Protein 4OO3 (pdb70)

Foldseek 3Di:
DFDALAFQQFEAEQEAAQDQLSQLLVLADRRNHHLEHEYFHADDDRVVVSVVSLVCQQPDDPRRRRHDYPYDHDPCRLVVLVVCPGQEEEHRWLLCPLVSLQSCLLSNHAYEYEDDLQAPVSLVSVVVSVVSCVVSLHYYYFFCCLADLLVLLVQCPQCLFFNAQDQADPVGFSKEKAKEAALWDADPNHTAAHAQCCQVCSTVHALLRTCVLVVLLSCCCRVVNPDAFQLVPFKDWDAKAWFWEKDAQVLSCRRHVDGPHDPSQVVQDDPNIGTGRSWMKTWMGGNSGTHIYTYHYYHDDDPLFHMWMWMWHGPFWMWIWGQTSVVSRDIWIKTAGDPPDPQVVSVVSVVVVVVVCVVAPPWDWDDPDRRMIITDHDPVSPPDGSVRRNVGSVVVSVVSNVSDDDDRRVSSSSSSCRSNVSVCSVVVD

Nearest PDB structures (foldseek):
  4oo3-assembly1_A  TM=1.002E+00  e=1.106E-92  Parabacteroides merdae ATCC 43184
  5b3v-assembly3_C  TM=7.170E-01  e=1.078E-10  Synechocystis sp. PCC 6803 substr. Kazusa
  4pg5-assembly1_B  TM=3.011E-01  e=3.795E-04  Staphylococcus aureus M1064
  5usw-assembly2_C  TM=3.438E-01  e=1.596E-02  Aliivibrio fischeri ES114
  3pg8-assembly1_A  TM=3.794E-01  e=2.023E-02  Thermotoga maritima

Radius of gyration: 22.39 Å; Cα contacts (8 Å, |Δi|>4): 874; chains: 1; bounding box: 50×60×69 Å

Structure (mmCIF, N/CA/C/O backbone):
data_4OO3
#
_entry.id   4OO3
#
_cell.length_a   48.437
_cell.length_b   93.510
_cell.length_c   95.787
_cell.angle_alpha   90.000
_cell.angle_beta   90.000
_cell.angle_gamma   90.000
#
_symmetry.space_group_name_H-M   'P 21 21 21'
#
loop_
_entity.id
_entity.type
_entity.pdbx_description
1 polymer 'hypothetical protein'
2 water water
#
loop_
_atom_site.group_PDB
_atom_site.id
_atom_site.type_symbol
_atom_site.label_atom_id
_atom_site.label_alt_id
_atom_site.label_comp_id
_atom_site.label_asym_id
_atom_site.label_entity_id
_atom_site.label_seq_id
_atom_site.pdbx_PDB_ins_code
_atom_site.Cartn_x
_atom_site.Cartn_y
_atom_site.Cartn_z
_atom_site.occupancy
_atom_site.B_iso_or_equiv
_atom_site.auth_seq_id
_atom_site.auth_comp_id
_atom_site.auth_asym_id
_atom_site.auth_atom_id
_atom_site.pdbx_PDB_model_num
ATOM 1 N N . GLU A 1 3 ? 41.463 39.157 39.768 1.00 76.70 27 GLU A N 1
ATOM 2 C CA . GLU A 1 3 ? 41.931 39.385 38.370 1.00 76.00 27 GLU A CA 1
ATOM 3 C C . GLU A 1 3 ? 42.101 38.053 37.642 1.00 75.66 27 GLU A C 1
ATOM 4 O O . GLU A 1 3 ? 42.323 37.017 38.275 1.00 77.92 27 GLU A O 1
ATOM 10 N N . GLY A 1 4 ? 41.992 38.088 36.315 1.00 71.14 28 GLY A N 1
ATOM 11 C CA . GLY A 1 4 ? 42.146 36.892 35.489 1.00 61.71 28 GLY A CA 1
ATOM 12 C C . GLY A 1 4 ? 43.604 36.606 35.182 1.00 55.54 28 GLY A C 1
ATOM 13 O O . GLY A 1 4 ? 44.499 37.041 35.900 1.00 59.82 28 GLY A O 1
ATOM 14 N N . PHE A 1 5 ? 43.842 35.864 34.110 1.00 52.23 29 PHE A N 1
ATOM 15 C CA . PHE A 1 5 ? 45.193 35.597 33.641 1.00 50.17 29 PHE A CA 1
ATOM 16 C C . PHE A 1 5 ? 45.509 36.574 32.512 1.00 52.44 29 PHE A C 1
ATOM 17 O O . PHE A 1 5 ? 44.637 36.868 31.688 1.00 52.23 29 PHE A O 1
ATOM 25 N N . THR A 1 6 ? 46.740 37.089 32.493 1.00 51.76 30 THR A N 1
ATOM 26 C CA . THR A 1 6 ? 47.186 38.027 31.454 1.00 51.66 30 THR A CA 1
ATOM 27 C C . THR A 1 6 ? 48.508 37.638 30.776 1.00 52.06 30 THR A C 1
ATOM 28 O O . THR A 1 6 ? 48.916 38.282 29.812 1.00 56.09 30 THR A O 1
ATOM 32 N N . GLY A 1 7 ? 49.161 36.582 31.254 1.00 53.63 31 GLY A N 1
ATOM 33 C CA . GLY A 1 7 ? 50.508 36.220 30.801 1.00 52.14 31 GLY A CA 1
ATOM 34 C C . GLY A 1 7 ? 51.599 36.643 31.769 1.00 54.73 31 GLY A C 1
ATOM 35 O O . GLY A 1 7 ? 52.750 36.231 31.627 1.00 57.86 31 GLY A O 1
ATOM 36 N N . ALA A 1 8 ? 51.241 37.467 32.752 1.00 54.14 32 ALA A N 1
ATOM 37 C CA . ALA A 1 8 ? 52.173 37.894 33.793 1.00 57.07 32 ALA A CA 1
ATOM 38 C C . ALA A 1 8 ? 52.897 36.681 34.393 1.00 57.60 32 ALA A C 1
ATOM 39 O O . ALA A 1 8 ? 52.269 35.642 34.614 1.00 54.02 32 ALA A O 1
ATOM 41 N N . PRO A 1 9 ? 54.217 36.804 34.648 1.00 55.00 33 PRO A N 1
ATOM 42 C CA . PRO A 1 9 ? 54.983 35.671 35.186 1.00 52.02 33 PRO A CA 1
ATOM 43 C C . PRO A 1 9 ? 54.522 35.198 36.574 1.00 46.93 33 PRO A C 1
ATOM 44 O O . PRO A 1 9 ? 54.169 36.014 37.411 1.00 44.57 33 PRO A O 1
ATOM 48 N N . GLY A 1 10 ? 54.519 33.886 36.799 1.00 43.90 34 GLY A N 1
ATOM 49 C CA . GLY A 1 10 ? 54.121 33.316 38.088 1.00 41.92 34 GLY A CA 1
ATOM 50 C C . GLY A 1 10 ? 52.633 33.367 38.409 1.00 42.29 34 GLY A C 1
ATOM 51 O O . GLY A 1 10 ? 52.234 33.035 39.528 1.00 41.43 34 GLY A O 1
ATOM 52 N N . GLU A 1 11 ? 51.810 33.767 37.437 1.00 41.40 35 GLU A N 1
ATOM 53 C CA . GLU A 1 11 ? 50.362 33.904 37.643 1.00 40.31 35 GLU A CA 1
ATOM 54 C C . GLU A 1 11 ? 49.658 32.548 37.761 1.00 37.46 35 GLU A C 1
ATOM 55 O O . GLU A 1 11 ? 48.686 32.409 38.501 1.00 34.70 35 GLU A O 1
ATOM 61 N N . VAL A 1 12 ? 50.146 31.559 37.019 1.00 35.68 36 VAL A N 1
ATOM 62 C CA . VAL A 1 12 ? 49.589 30.210 37.069 1.00 34.34 36 VAL A CA 1
ATOM 63 C C . VAL A 1 12 ? 50.226 29.465 38.230 1.00 34.80 36 VAL A C 1
ATOM 64 O O . VAL A 1 12 ? 51.452 29.387 38.322 1.00 35.97 36 VAL A O 1
ATOM 68 N N . LYS A 1 13 ? 49.387 28.927 39.111 1.00 34.39 37 LYS A N 1
ATOM 69 C CA . LYS A 1 13 ? 49.845 28.219 40.302 1.00 34.47 37 LYS A CA 1
ATOM 70 C C . LYS A 1 13 ? 49.363 26.785 40.257 1.00 32.17 37 LYS A C 1
ATOM 71 O O . LYS A 1 13 ? 48.182 26.522 40.479 1.00 32.98 37 LYS A O 1
ATOM 77 N N . LEU A 1 14 ? 50.281 25.859 40.006 1.00 31.00 38 LEU A N 1
ATOM 78 C CA . LEU A 1 14 ? 49.927 24.459 39.763 1.00 31.16 38 LEU A CA 1
ATOM 79 C C . LEU A 1 14 ? 49.635 23.656 41.027 1.00 31.36 38 LEU A C 1
ATOM 80 O O . LEU A 1 14 ? 50.337 23.761 42.023 1.00 34.42 38 LEU A O 1
ATOM 85 N N . ILE A 1 15 ? 48.589 22.845 40.950 1.00 32.16 39 ILE A N 1
ATOM 86 C CA . ILE A 1 15 ? 48.317 21.807 41.924 1.00 31.58 39 ILE A CA 1
ATOM 87 C C . ILE A 1 15 ? 48.455 20.486 41.198 1.00 30.20 39 ILE A C 1
ATOM 88 O O . ILE A 1 15 ? 47.886 20.309 40.138 1.00 31.30 39 ILE A O 1
ATOM 93 N N . THR A 1 16 ? 49.193 19.552 41.765 1.00 30.90 40 THR A N 1
ATOM 94 C CA . THR A 1 16 ? 49.275 18.236 41.171 1.00 31.65 40 THR A CA 1
ATOM 95 C C . THR A 1 16 ? 48.536 17.276 42.077 1.00 30.60 40 THR A C 1
ATOM 96 O O . THR A 1 16 ? 48.937 17.063 43.208 1.00 31.42 40 THR A O 1
ATOM 100 N N . LEU A 1 17 ? 47.437 16.718 41.578 1.00 30.10 41 LEU A N 1
ATOM 101 C CA . LEU A 1 17 ? 46.549 15.898 42.391 1.00 29.37 41 LEU A CA 1
ATOM 102 C C . LEU A 1 17 ? 46.678 14.424 42.039 1.00 29.61 41 LEU 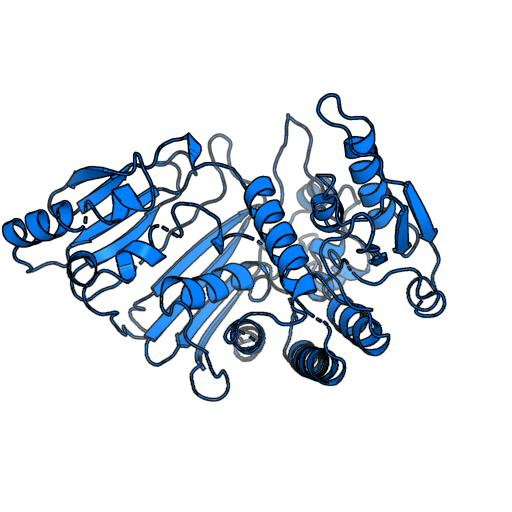A C 1
ATOM 103 O O . LEU A 1 17 ? 46.368 14.017 40.917 1.00 29.85 41 LEU A O 1
ATOM 108 N N . ASP A 1 18 ? 47.125 13.636 43.014 1.00 29.48 42 ASP A N 1
ATOM 109 C CA . ASP A 1 18 ? 47.253 12.191 42.881 1.00 29.88 42 ASP A CA 1
ATOM 110 C C . ASP A 1 18 ? 47.883 11.784 41.547 1.00 29.40 42 ASP A C 1
ATOM 111 O O . ASP A 1 18 ? 47.263 11.080 40.757 1.00 30.88 42 ASP A O 1
ATOM 116 N N . PRO A 1 19 ? 49.120 12.243 41.289 1.00 30.49 43 PRO A N 1
ATOM 117 C CA . PRO A 1 19 ? 49.792 11.911 40.037 1.00 30.47 43 PRO A CA 1
ATOM 118 C C . PRO A 1 19 ? 50.169 10.442 40.007 1.00 31.48 43 PRO A C 1
ATOM 119 O O . PRO A 1 19 ? 50.647 9.909 41.006 1.00 30.95 43 PRO A O 1
ATOM 123 N N . GLY A 1 20 ? 49.910 9.787 38.882 1.00 32.96 44 GLY A N 1
ATOM 124 C CA . GLY A 1 20 ? 50.230 8.368 38.734 1.00 33.98 44 GLY A CA 1
ATOM 125 C C . GLY A 1 20 ? 50.704 7.982 37.352 1.00 33.02 44 GLY A C 1
ATOM 126 O O . GLY A 1 20 ? 50.796 6.801 37.051 1.00 36.12 44 GLY A O 1
ATOM 127 N N . HIS A 1 21 ? 51.021 8.978 36.527 1.00 34.03 45 HIS A N 1
ATOM 128 C CA . HIS A 1 21 ? 51.549 8.772 35.180 1.00 32.88 45 HIS A CA 1
ATOM 129 C C . HIS A 1 21 ? 52.621 9.843 34.912 1.00 31.86 45 HIS A C 1
ATOM 130 O O . HIS A 1 21 ? 52.594 10.909 35.524 1.00 34.36 45 HIS A O 1
ATOM 137 N N . PHE A 1 22 ? 53.552 9.556 34.002 1.00 31.58 46 PHE A N 1
ATOM 138 C CA A PHE A 1 22 ? 54.635 10.476 33.597 0.50 31.40 46 PHE A CA 1
ATOM 139 C CA B PHE A 1 22 ? 54.623 10.509 33.723 0.50 31.35 46 PHE A CA 1
ATOM 140 C C . PHE A 1 22 ? 54.124 11.849 33.157 1.00 30.35 46 PHE A C 1
ATOM 141 O O . PHE A 1 22 ? 54.783 12.870 33.351 1.00 30.73 46 PHE A O 1
ATOM 156 N N . HIS A 1 23 ? 52.947 11.871 32.535 1.00 30.40 47 HIS A N 1
ATOM 157 C CA . HIS A 1 23 ? 52.374 13.123 32.007 1.00 28.94 47 HIS A CA 1
ATOM 158 C C . HIS A 1 23 ? 52.087 14.172 33.080 1.00 28.32 47 HIS A C 1
ATOM 159 O O . HIS A 1 23 ? 52.163 15.368 32.802 1.00 26.73 47 HIS A O 1
ATOM 166 N N . ALA A 1 24 ? 51.785 13.735 34.300 1.00 27.79 48 ALA A N 1
ATOM 167 C CA . ALA A 1 24 ? 51.685 14.663 35.421 1.00 29.13 48 ALA A CA 1
ATOM 168 C C . ALA A 1 24 ? 52.972 15.486 35.561 1.00 30.20 48 ALA A C 1
ATOM 169 O O . ALA A 1 24 ? 52.923 16.688 35.826 1.00 32.20 48 ALA A O 1
ATOM 171 N N . ALA A 1 25 ? 54.119 14.840 35.376 1.00 31.42 49 ALA A N 1
ATOM 172 C CA . ALA A 1 25 ? 55.406 15.532 35.450 1.00 31.24 49 ALA A CA 1
ATOM 173 C C . ALA A 1 25 ? 55.751 16.248 34.152 1.00 31.13 49 ALA A C 1
ATOM 174 O O . ALA A 1 25 ? 56.337 17.319 34.177 1.00 33.76 49 ALA A O 1
ATOM 176 N N . LEU A 1 26 ? 55.378 15.666 33.017 1.00 30.59 50 LEU A N 1
ATOM 177 C CA . LEU A 1 26 ? 55.753 16.219 31.715 1.00 28.90 50 LEU A CA 1
ATOM 178 C C . LEU A 1 26 ? 55.283 17.658 31.549 1.00 28.84 50 LEU A C 1
ATOM 179 O O . LEU A 1 26 ? 55.910 18.436 30.841 1.00 27.85 50 LEU A O 1
ATOM 184 N N . VAL A 1 27 ? 54.184 18.011 32.208 1.00 28.23 51 VAL A N 1
ATOM 185 C CA . VAL A 1 27 ? 53.705 19.393 32.224 1.00 30.14 51 VAL A CA 1
ATOM 186 C C . VAL A 1 27 ? 54.790 20.352 32.708 1.00 30.03 51 VAL A C 1
ATOM 187 O O . VAL A 1 27 ? 54.870 21.491 32.247 1.00 30.89 51 VAL A O 1
ATOM 191 N N . GLN A 1 28 ? 55.616 19.879 33.638 1.00 29.78 52 GLN A N 1
ATOM 192 C CA . GLN A 1 28 ? 56.662 20.683 34.260 1.00 30.97 52 GLN A CA 1
ATOM 193 C C . GLN A 1 28 ? 58.052 20.441 33.664 1.00 32.83 52 GLN A C 1
ATOM 194 O O . GLN A 1 28 ? 59.054 20.898 34.219 1.00 31.91 52 GLN A O 1
ATOM 200 N N . LYS A 1 29 ? 58.110 19.731 32.540 1.00 33.47 53 LYS A N 1
ATOM 201 C CA . LYS A 1 29 ? 59.369 19.468 31.831 1.00 35.07 53 LYS A CA 1
ATOM 202 C C . LYS A 1 29 ? 60.109 20.758 31.471 1.00 34.67 53 LYS A C 1
ATOM 203 O O . LYS A 1 29 ? 61.343 20.773 31.427 1.00 33.73 53 LYS A O 1
ATOM 209 N N . VAL A 1 30 ? 59.366 21.830 31.199 1.00 35.27 54 VAL A N 1
ATOM 210 C CA . VAL A 1 30 ? 59.989 23.120 30.887 1.00 40.42 54 VAL A CA 1
ATOM 211 C C . VAL A 1 30 ? 59.399 24.240 31.729 1.00 40.91 54 VAL A C 1
ATOM 212 O O . VAL A 1 30 ? 58.267 24.144 32.208 1.00 40.46 54 VAL A O 1
ATOM 216 N N . SER A 1 31 ? 60.173 25.309 31.873 1.00 41.17 55 SER A N 1
ATOM 217 C CA . SER A 1 31 ? 59.842 26.407 32.773 1.00 44.24 55 SER A CA 1
ATOM 218 C C . SER A 1 31 ? 59.094 27.538 32.062 1.00 44.96 55 SER A C 1
ATOM 219 O O . SER A 1 31 ? 59.689 28.541 31.674 1.00 48.98 55 SER A O 1
ATOM 222 N N . TYR A 1 32 ? 57.785 27.388 31.914 1.00 43.34 56 TYR A N 1
ATOM 223 C CA . TYR A 1 32 ? 56.957 28.449 31.323 1.00 41.51 56 TYR A CA 1
ATOM 224 C C . TYR A 1 32 ? 56.915 29.644 32.289 1.00 41.95 56 TYR A C 1
ATOM 225 O O . TYR A 1 32 ? 56.623 29.467 33.472 1.00 41.87 56 TYR A O 1
ATOM 234 N N . PRO A 1 33 ? 57.234 30.861 31.800 1.00 40.76 57 PRO A N 1
ATOM 235 C CA . PRO A 1 33 ? 57.267 32.028 32.684 1.00 42.01 57 PRO A CA 1
ATOM 236 C C . PRO A 1 33 ? 55.966 32.261 33.451 1.00 40.95 57 PRO A C 1
ATOM 237 O O . PRO A 1 33 ? 56.005 32.731 34.588 1.00 43.99 57 PRO A O 1
ATOM 241 N N . GLN A 1 34 ? 54.832 31.943 32.826 1.00 40.38 58 GLN A N 1
ATOM 242 C CA . GLN A 1 34 ? 53.518 32.028 33.472 1.00 39.10 58 GLN A CA 1
ATOM 243 C C . GLN A 1 34 ? 53.418 31.195 34.738 1.00 37.34 58 GLN A C 1
ATOM 244 O O . GLN A 1 34 ? 52.643 31.522 35.632 1.00 36.94 58 GLN A O 1
ATOM 250 N N . VAL A 1 35 ? 54.166 30.098 34.800 1.00 36.64 59 VAL A N 1
ATOM 251 C CA . VAL A 1 35 ? 53.981 29.133 35.874 1.00 37.34 59 VAL A CA 1
ATOM 252 C C . VAL A 1 35 ? 54.915 29.395 37.053 1.00 36.96 59 VAL A C 1
ATOM 253 O O . VAL A 1 35 ? 56.146 29.368 36.920 1.00 39.33 59 VAL A O 1
ATOM 257 N N . SER A 1 36 ? 54.302 29.651 38.204 1.00 35.46 60 SER A N 1
ATOM 258 C CA . SER A 1 36 ? 55.030 29.885 39.447 1.00 35.16 60 SER A CA 1
ATOM 259 C C . SER A 1 36 ? 55.860 28.660 39.779 1.00 34.75 60 SER A C 1
ATOM 260 O O . SER A 1 36 ? 55.414 27.530 39.574 1.00 32.39 60 SER A O 1
ATOM 263 N N . LYS A 1 37 ? 57.068 28.889 40.288 1.00 36.56 61 LYS A N 1
ATOM 264 C CA . LYS A 1 37 ? 57.966 27.792 40.650 1.00 37.39 61 LYS A CA 1
ATOM 265 C C . LYS A 1 37 ? 57.449 26.942 41.805 1.00 34.98 61 LYS A C 1
ATOM 266 O O . LYS A 1 37 ? 57.834 25.780 41.923 1.00 33.16 61 LYS A O 1
ATOM 272 N N . ASP A 1 38 ? 56.583 27.517 42.640 1.00 34.23 62 ASP A N 1
ATOM 273 C CA . ASP A 1 38 ? 55.991 26.804 43.771 1.00 34.47 62 ASP A CA 1
ATOM 274 C C . ASP A 1 38 ? 54.825 25.974 43.273 1.00 33.17 62 ASP A C 1
ATOM 275 O O . ASP A 1 38 ? 53.864 26.508 42.724 1.00 32.92 62 ASP A O 1
ATOM 280 N N . VAL A 1 39 ? 54.918 24.667 43.470 1.00 32.95 63 VAL A N 1
ATOM 281 C CA . VAL A 1 39 ? 53.909 23.739 42.998 1.00 33.79 63 VAL A CA 1
ATOM 282 C C . VAL A 1 39 ? 53.373 22.926 44.177 1.00 33.20 63 VAL A C 1
ATOM 283 O O . VAL A 1 39 ? 54.135 22.396 44.978 1.00 32.98 63 VAL A O 1
ATOM 287 N N . TYR A 1 40 ? 52.054 22.819 44.259 1.00 32.28 64 TYR A N 1
ATOM 288 C CA . TYR A 1 40 ? 51.403 22.165 45.382 1.00 32.27 64 TYR A CA 1
ATOM 289 C C . TYR A 1 40 ? 50.955 20.760 45.007 1.00 31.33 64 TYR A C 1
ATOM 290 O O . TYR A 1 40 ? 50.118 20.582 44.127 1.00 36.02 64 TYR A O 1
ATOM 299 N N . VAL A 1 41 ? 51.540 19.764 45.665 1.00 29.73 65 VAL A N 1
ATOM 300 C CA . VAL A 1 41 ? 51.213 18.355 45.434 1.00 28.65 65 VAL A CA 1
ATOM 301 C C . VAL A 1 41 ? 50.372 17.797 46.591 1.00 28.27 65 VAL A C 1
ATOM 302 O O . VAL A 1 41 ? 50.723 17.967 47.761 1.00 28.51 65 VAL A O 1
ATOM 306 N N . TYR A 1 42 ? 49.262 17.144 46.252 1.00 27.55 66 TYR A N 1
ATOM 307 C CA . TYR A 1 42 ? 48.438 16.414 47.211 1.00 27.34 66 TYR A CA 1
ATOM 308 C C . TYR A 1 42 ? 48.220 15.001 46.690 1.00 28.83 66 TYR A C 1
ATOM 309 O O . TYR A 1 42 ? 47.725 14.811 45.573 1.00 28.42 66 TYR A O 1
ATOM 318 N N . ALA A 1 43 ? 48.553 14.011 47.501 1.00 29.58 67 ALA A N 1
ATOM 319 C CA . ALA A 1 43 ? 48.491 12.633 47.048 1.00 31.46 67 ALA A CA 1
ATOM 320 C C . ALA A 1 43 ? 48.491 11.671 48.215 1.00 32.67 67 ALA A C 1
ATOM 321 O O . ALA A 1 43 ? 49.006 11.993 49.277 1.00 33.66 67 ALA A O 1
ATOM 323 N N . PRO A 1 44 ? 47.925 10.473 48.018 1.00 33.35 68 PRO A N 1
ATOM 324 C CA . PRO A 1 44 ? 48.181 9.459 49.028 1.00 35.18 68 PRO A CA 1
ATOM 325 C C . PRO A 1 44 ? 49.668 9.105 49.024 1.00 36.15 68 PRO A C 1
ATOM 326 O O . PRO A 1 44 ? 50.356 9.310 48.015 1.00 37.74 68 PRO A O 1
ATOM 330 N N . THR A 1 45 ? 50.163 8.605 50.148 1.00 37.31 69 THR A N 1
ATOM 331 C CA . THR A 1 45 ? 51.538 8.127 50.229 1.00 38.97 69 THR A CA 1
ATOM 332 C C . THR A 1 45 ? 51.685 6.950 49.278 1.00 38.27 69 THR A C 1
ATOM 333 O O . THR A 1 45 ? 50.710 6.273 48.982 1.00 37.31 69 THR A O 1
ATOM 337 N N . GLY A 1 46 ? 52.894 6.709 48.789 1.00 38.92 70 GLY A N 1
ATOM 338 C CA . GLY A 1 46 ? 53.159 5.507 48.014 1.00 37.79 70 GLY A CA 1
ATOM 339 C C . GLY A 1 46 ? 53.974 5.698 46.757 1.00 36.05 70 GLY A C 1
ATOM 340 O O . GLY A 1 46 ? 54.495 6.773 46.486 1.00 35.78 70 GLY A O 1
ATOM 341 N N . PHE A 1 47 ? 54.068 4.614 45.999 1.00 35.25 71 PHE A N 1
ATOM 342 C CA . PHE A 1 47 ? 54.861 4.535 44.783 1.00 35.12 71 PHE A CA 1
ATOM 343 C C . PHE A 1 47 ? 54.565 5.656 43.784 1.00 35.16 71 PHE A C 1
ATOM 344 O O . PHE A 1 47 ? 55.488 6.313 43.296 1.00 35.61 71 PHE A O 1
ATOM 352 N N . ASP A 1 48 ? 53.285 5.867 43.485 1.00 35.03 72 ASP A N 1
ATOM 353 C CA . ASP A 1 48 ? 52.883 6.795 42.420 1.00 35.28 72 ASP A CA 1
ATOM 354 C C . ASP A 1 48 ? 53.425 8.207 42.637 1.00 34.35 72 ASP A C 1
ATOM 355 O O . ASP A 1 48 ? 54.067 8.758 41.749 1.00 34.72 72 ASP A O 1
ATOM 360 N N . VAL A 1 49 ? 53.187 8.784 43.814 1.00 34.62 73 VAL A N 1
ATOM 361 C CA . VAL A 1 49 ? 53.700 10.136 44.123 1.00 33.31 73 VAL A CA 1
ATOM 362 C C . VAL A 1 49 ? 55.233 10.191 44.219 1.00 33.85 73 VAL A C 1
ATOM 363 O O . VAL A 1 49 ? 55.835 11.163 43.781 1.00 33.30 73 VAL A O 1
ATOM 367 N N . ASP A 1 50 ? 55.854 9.158 44.789 1.00 34.94 74 ASP A N 1
ATOM 368 C CA . ASP A 1 50 ? 57.318 9.090 44.879 1.00 37.03 74 ASP A CA 1
ATOM 369 C C . ASP A 1 50 ? 57.944 9.125 43.495 1.00 37.27 74 ASP A C 1
ATOM 370 O O . ASP A 1 50 ? 58.947 9.804 43.274 1.00 38.37 74 ASP A O 1
ATOM 375 N N . GLU A 1 51 ? 57.356 8.381 42.564 1.00 37.63 75 GLU A N 1
ATOM 376 C CA . GLU A 1 51 ? 57.838 8.376 41.188 1.00 37.67 75 GLU A CA 1
ATOM 377 C C . GLU A 1 51 ? 57.636 9.727 40.517 1.00 37.05 75 GLU A C 1
ATOM 378 O O . GLU A 1 51 ? 58.483 10.170 39.746 1.00 39.60 75 GLU A O 1
ATOM 384 N N . HIS A 1 52 ? 56.519 10.384 40.810 1.00 34.24 76 HIS A N 1
ATOM 385 C CA . HIS A 1 52 ? 56.279 11.707 40.261 1.00 32.52 76 HIS A CA 1
ATOM 386 C C . HIS A 1 52 ? 57.334 12.689 40.754 1.00 34.27 76 HIS A C 1
ATOM 387 O O . HIS A 1 52 ? 57.894 13.452 39.963 1.00 36.25 76 HIS A O 1
ATOM 394 N N . LEU A 1 53 ? 57.600 12.671 42.059 1.00 34.49 77 LEU A N 1
ATOM 395 C CA . LEU A 1 53 ? 58.570 13.588 42.654 1.00 35.58 77 LEU A CA 1
ATOM 396 C C . LEU A 1 53 ? 59.982 13.371 42.113 1.00 34.47 77 LEU A C 1
ATOM 397 O O . LEU A 1 53 ? 60.710 14.340 41.903 1.00 32.82 77 LEU A O 1
ATOM 402 N N . LYS A 1 54 ? 60.362 12.111 41.887 1.00 37.37 78 LYS A N 1
ATOM 403 C CA . LYS A 1 54 ? 61.645 11.786 41.221 1.00 39.12 78 LYS A CA 1
ATOM 404 C C . LYS A 1 54 ? 61.787 12.453 39.859 1.00 35.87 78 LYS A C 1
ATOM 405 O O . LYS A 1 54 ? 62.841 12.987 39.533 1.00 37.56 78 LYS A O 1
ATOM 411 N N . ARG A 1 55 ? 60.725 12.405 39.061 1.00 33.05 79 ARG A N 1
ATOM 412 C CA . ARG A 1 55 ? 60.750 12.978 37.722 1.00 32.40 79 ARG A CA 1
ATOM 413 C C . ARG A 1 55 ? 60.970 14.476 37.771 1.00 32.47 79 ARG A C 1
ATOM 414 O O . ARG A 1 55 ? 61.777 15.012 37.015 1.00 33.33 79 ARG A O 1
ATOM 422 N N . ILE A 1 56 ? 60.259 15.148 38.673 1.00 32.72 80 ILE A N 1
ATOM 423 C CA . ILE A 1 56 ? 60.418 16.595 38.846 1.00 32.85 80 ILE A CA 1
ATOM 424 C C . ILE A 1 56 ? 61.845 16.961 39.244 1.00 34.17 80 ILE A C 1
ATOM 425 O O . ILE A 1 56 ? 62.408 17.927 38.731 1.00 34.35 80 ILE A O 1
ATOM 430 N N . GLN A 1 57 ? 62.415 16.205 40.177 1.00 34.72 81 GLN A N 1
ATOM 431 C CA . GLN A 1 57 ? 63.748 16.505 40.667 1.00 37.66 81 GLN A CA 1
ATOM 432 C C . GLN A 1 57 ? 64.801 16.220 39.592 1.00 37.58 81 GLN A C 1
ATOM 433 O O . GLN A 1 57 ? 65.835 16.893 39.549 1.00 38.95 81 GLN A O 1
ATOM 439 N N . GLY A 1 58 ? 64.537 15.233 38.731 1.00 35.68 82 GLY A N 1
ATOM 440 C CA . GLY A 1 58 ? 65.356 15.005 37.537 1.00 35.60 82 GLY A CA 1
ATOM 441 C C . GLY A 1 58 ? 65.375 16.214 36.609 1.00 35.76 82 GLY A C 1
ATOM 442 O O . GLY A 1 58 ? 66.426 16.585 36.078 1.00 37.35 82 GLY A O 1
ATOM 443 N N . PHE A 1 59 ? 64.216 16.842 36.421 1.00 33.40 83 PHE A N 1
ATOM 444 C CA . PHE A 1 59 ? 64.151 18.089 35.661 1.00 33.59 83 PHE A CA 1
ATOM 445 C C . PHE A 1 59 ? 64.965 19.206 36.336 1.00 34.33 83 PHE A C 1
ATOM 446 O O . PHE A 1 59 ? 65.612 19.999 35.658 1.00 34.93 83 PHE A O 1
ATOM 454 N N . ASN A 1 60 ? 64.926 19.266 37.664 1.00 35.25 84 ASN A N 1
ATOM 455 C CA . ASN A 1 60 ? 65.647 20.300 38.423 1.00 35.70 84 ASN A CA 1
ATOM 456 C C . ASN A 1 60 ? 67.167 20.119 38.430 1.00 37.39 84 ASN A C 1
ATOM 457 O O . ASN A 1 60 ? 67.893 21.071 38.684 1.00 38.96 84 ASN A O 1
ATOM 462 N N . THR A 1 61 ? 67.641 18.902 38.185 1.00 38.42 85 THR A N 1
ATOM 463 C CA . THR A 1 61 ? 69.071 18.582 38.294 1.00 41.07 85 THR A CA 1
ATOM 464 C C . THR A 1 61 ? 69.722 18.258 36.949 1.00 41.98 85 THR A C 1
ATOM 465 O O . THR A 1 61 ? 70.881 17.856 36.909 1.00 43.37 85 THR A O 1
ATOM 469 N N . ARG A 1 62 ? 68.987 18.423 35.851 1.00 41.07 86 ARG A N 1
ATOM 470 C CA . ARG A 1 62 ? 69.511 18.069 34.533 1.00 40.49 86 ARG A CA 1
ATOM 471 C C . ARG A 1 62 ? 70.501 19.121 34.048 1.00 41.49 86 ARG A C 1
ATOM 472 O O . ARG A 1 62 ? 70.462 20.268 34.486 1.00 41.54 86 ARG A O 1
ATOM 480 N N . ALA A 1 63 ? 71.353 18.723 33.108 1.00 42.61 87 ALA A N 1
ATOM 481 C CA . ALA A 1 63 ? 72.474 19.542 32.659 1.00 44.20 87 ALA A CA 1
ATOM 482 C C . ALA A 1 63 ? 72.062 20.755 31.821 1.00 44.66 87 ALA A C 1
ATOM 483 O O . ALA A 1 63 ? 72.602 21.843 32.020 1.00 44.94 87 ALA A O 1
ATOM 485 N N . GLU A 1 64 ? 71.125 20.567 30.888 1.00 45.87 88 GLU A N 1
ATOM 486 C CA . GLU A 1 64 ? 70.664 21.653 30.006 1.00 47.52 88 GLU A CA 1
ATOM 487 C C . GLU A 1 64 ? 69.384 22.276 30.536 1.00 44.85 88 GLU A C 1
ATOM 488 O O . GLU A 1 64 ? 68.391 21.577 30.725 1.00 42.44 88 GLU A O 1
ATOM 494 N N . ASN A 1 65 ? 69.415 23.588 30.763 1.00 45.96 89 ASN A N 1
ATOM 495 C CA . ASN A 1 65 ? 68.241 24.350 31.192 1.00 45.38 89 ASN A CA 1
ATOM 496 C C . ASN A 1 65 ? 67.456 23.649 32.287 1.00 42.15 89 ASN A C 1
ATOM 497 O O . ASN A 1 65 ? 66.278 23.332 32.108 1.00 39.30 89 ASN A O 1
ATOM 502 N N . PRO A 1 66 ? 68.109 23.396 33.430 1.00 41.47 90 PRO A N 1
ATOM 503 C CA . PRO A 1 66 ? 67.384 22.740 34.505 1.00 39.99 90 PRO A CA 1
ATOM 504 C C . PRO A 1 66 ? 66.221 23.598 34.956 1.00 38.72 90 PRO A C 1
ATOM 505 O O . PRO A 1 66 ? 66.284 24.824 34.872 1.00 40.24 90 PRO A O 1
ATOM 509 N N . THR A 1 67 ? 65.153 22.951 35.395 1.00 37.31 91 THR A N 1
ATOM 510 C CA . THR A 1 67 ? 64.020 23.653 35.962 1.00 35.49 91 THR A CA 1
ATOM 511 C C . THR A 1 67 ? 64.349 23.982 37.415 1.00 36.29 91 THR A C 1
ATOM 512 O O . THR A 1 67 ? 65.371 23.551 37.936 1.00 35.60 91 THR A O 1
ATOM 516 N N . ALA A 1 68 ? 63.485 24.758 38.057 1.00 38.01 92 ALA A N 1
ATOM 517 C CA . ALA A 1 68 ? 63.678 25.148 39.450 1.00 38.15 92 ALA A CA 1
ATOM 518 C C . ALA A 1 68 ? 62.362 25.031 40.226 1.00 38.13 92 ALA A C 1
ATOM 519 O O . ALA A 1 68 ? 61.970 25.962 40.935 1.00 38.86 92 ALA A O 1
ATOM 521 N N . TRP A 1 69 ? 61.694 23.881 40.103 1.00 35.84 93 TRP A N 1
ATOM 522 C CA . TRP A 1 69 ? 60.403 23.679 40.762 1.00 33.99 93 TRP A CA 1
ATOM 523 C C . TRP A 1 69 ? 60.576 23.457 42.251 1.00 33.49 93 TRP A C 1
ATOM 524 O O . TRP A 1 69 ? 61.465 22.715 42.674 1.00 34.31 93 TRP A O 1
ATOM 535 N N . ASN A 1 70 ? 59.724 24.115 43.035 1.00 32.03 94 ASN A N 1
ATOM 536 C CA . ASN A 1 70 ? 59.642 23.897 44.470 1.00 33.11 94 ASN A CA 1
ATOM 537 C C . ASN A 1 70 ? 58.376 23.111 44.793 1.00 33.33 94 ASN A C 1
ATOM 538 O O . ASN A 1 70 ? 57.272 23.667 44.816 1.00 33.28 94 ASN A O 1
ATOM 543 N N . GLU A 1 71 ? 58.536 21.813 45.023 1.00 32.84 95 GLU A N 1
ATOM 544 C CA . GLU A 1 71 ? 57.402 20.936 45.256 1.00 32.27 95 GLU A CA 1
ATOM 545 C C . GLU A 1 71 ? 57.015 20.961 46.734 1.00 32.97 95 GLU A C 1
ATOM 546 O O . GLU A 1 71 ? 57.707 20.406 47.582 1.00 33.19 95 GLU A O 1
ATOM 552 N N . ILE A 1 72 ? 55.915 21.644 47.034 1.00 33.34 96 ILE A N 1
ATOM 553 C CA . ILE A 1 72 ? 55.373 21.686 48.380 1.00 34.15 96 ILE A CA 1
ATOM 554 C C . ILE A 1 72 ? 54.385 20.537 48.506 1.00 32.79 96 ILE A C 1
ATOM 555 O O . ILE A 1 72 ? 53.267 20.617 48.013 1.00 31.85 96 ILE A O 1
ATOM 560 N N . VAL A 1 73 ? 54.807 19.476 49.179 1.00 32.64 97 VAL A N 1
ATOM 561 C CA . VAL A 1 73 ? 54.114 18.193 49.129 1.00 32.37 97 VAL A CA 1
ATOM 562 C C . VAL A 1 73 ? 53.266 17.936 50.367 1.00 33.15 97 VAL A C 1
ATOM 563 O O . VAL A 1 73 ? 53.686 18.210 51.487 1.00 33.28 97 VAL A O 1
ATOM 567 N N . TYR A 1 74 ? 52.065 17.415 50.140 1.00 33.40 98 TYR A N 1
ATOM 568 C CA . TYR A 1 74 ? 51.234 16.864 51.196 1.00 33.03 98 TYR A CA 1
ATOM 569 C C . TYR A 1 74 ? 50.816 15.447 50.830 1.00 32.85 98 TYR A C 1
ATOM 570 O O . TYR A 1 74 ? 50.153 15.232 49.802 1.00 29.85 98 TYR A O 1
ATOM 579 N N . THR A 1 75 ? 51.188 14.481 51.667 1.00 33.10 99 THR A N 1
ATOM 580 C CA . THR A 1 75 ? 50.722 13.115 51.474 1.00 33.38 99 THR A CA 1
ATOM 581 C C . THR A 1 75 ? 49.928 12.659 52.689 1.00 35.14 99 THR A C 1
ATOM 582 O O . THR A 1 75 ? 50.305 12.924 53.824 1.00 39.12 99 THR A O 1
ATOM 586 N N . GLY A 1 76 ? 48.813 11.992 52.431 1.00 35.94 100 GLY A N 1
ATOM 587 C CA . GLY A 1 76 ? 47.918 11.512 53.475 1.00 38.06 100 GLY A CA 1
ATOM 588 C C . GLY A 1 76 ? 46.631 10.983 52.865 1.00 37.69 100 GLY A C 1
ATOM 589 O O . GLY A 1 76 ? 46.333 11.263 51.706 1.00 35.83 100 GLY A O 1
ATOM 590 N N . ASP A 1 77 ? 45.875 10.211 53.637 1.00 40.23 101 ASP A N 1
ATOM 591 C CA . ASP A 1 77 ? 44.574 9.698 53.183 1.00 46.18 101 ASP A CA 1
ATOM 592 C C . ASP A 1 77 ? 43.617 10.823 52.780 1.00 41.91 101 ASP A C 1
ATOM 593 O O . ASP A 1 77 ? 42.803 10.657 51.875 1.00 46.18 101 ASP A O 1
ATOM 598 N N . ASP A 1 78 ? 43.728 11.964 53.451 1.00 37.94 102 ASP A N 1
ATOM 599 C CA . ASP A 1 78 ? 42.834 13.094 53.225 1.00 36.58 102 ASP A CA 1
ATOM 600 C C . ASP A 1 78 ? 43.382 14.101 52.212 1.00 35.14 102 ASP A C 1
ATOM 601 O O . ASP A 1 78 ? 43.073 15.294 52.301 1.00 34.88 102 ASP A O 1
ATOM 606 N N . TYR A 1 79 ? 44.187 13.630 51.258 1.00 33.78 103 TYR A N 1
ATOM 607 C CA . TYR A 1 79 ? 44.845 14.516 50.283 1.00 32.78 103 TYR A CA 1
ATOM 608 C C . TYR A 1 79 ? 43.857 15.427 49.535 1.00 32.98 103 TYR A C 1
ATOM 609 O O . TYR A 1 79 ? 44.109 16.629 49.408 1.00 32.49 103 TYR A O 1
ATOM 618 N N . LEU A 1 80 ? 42.732 14.868 49.073 1.00 32.64 104 LEU A N 1
ATOM 619 C CA . LEU A 1 80 ? 41.743 15.638 48.305 1.00 33.31 104 LEU A CA 1
ATOM 620 C C . LEU A 1 80 ? 41.069 16.674 49.185 1.00 35.14 104 LEU A C 1
ATOM 621 O O . LEU A 1 80 ? 40.938 17.833 48.810 1.00 34.61 104 LEU A O 1
ATOM 626 N N . GLU A 1 81 ? 40.625 16.224 50.349 1.00 38.21 105 GLU A N 1
ATOM 627 C CA . GLU A 1 81 ? 40.034 17.084 51.363 1.00 41.06 105 GLU A CA 1
ATOM 628 C C . GLU A 1 81 ? 40.957 18.270 51.708 1.00 39.79 105 GLU A C 1
ATOM 629 O O . GLU A 1 81 ? 40.483 19.407 51.818 1.00 38.19 105 GLU A O 1
ATOM 635 N N . LYS A 1 82 ? 42.263 18.010 51.843 1.00 38.92 106 LYS A N 1
ATOM 636 C CA . LYS A 1 82 ? 43.251 19.068 52.152 1.00 38.81 106 LYS A CA 1
ATOM 637 C C . LYS A 1 82 ? 43.443 20.046 50.998 1.00 35.23 106 LYS A C 1
ATOM 638 O O . LYS A 1 82 ? 43.523 21.252 51.206 1.00 36.01 106 LYS A O 1
ATOM 652 N N . LEU A 1 84 ? 41.317 20.831 48.630 1.00 36.65 108 LEU A N 1
ATOM 653 C CA . LEU A 1 84 ? 40.130 21.660 48.486 1.00 38.04 108 LEU A CA 1
ATOM 654 C C . LEU A 1 84 ? 40.059 22.691 49.598 1.00 39.22 108 LEU A C 1
ATOM 655 O O . LEU A 1 84 ? 39.635 23.816 49.361 1.00 42.25 108 LEU A O 1
ATOM 660 N N . ALA A 1 85 ? 40.496 22.307 50.798 1.00 37.87 109 ALA A N 1
ATOM 661 C CA . ALA A 1 85 ? 40.488 23.199 51.959 1.00 38.88 109 ALA A CA 1
ATOM 662 C C . ALA A 1 85 ? 41.503 24.327 51.844 1.00 39.04 109 ALA A C 1
ATOM 663 O O . ALA A 1 85 ? 41.225 25.462 52.218 1.00 39.00 109 ALA A O 1
ATOM 665 N N . GLU A 1 86 ? 42.686 24.005 51.336 1.00 39.14 110 GLU A N 1
ATOM 666 C CA . GLU A 1 86 ? 43.776 24.966 51.294 1.00 39.76 110 GLU A CA 1
ATOM 667 C C . GLU A 1 86 ? 43.688 25.877 50.076 1.00 39.70 110 GLU A C 1
ATOM 668 O O . GLU A 1 86 ? 44.130 27.012 50.142 1.00 41.06 110 GLU A O 1
ATOM 674 N N . LYS A 1 87 ? 43.096 25.389 48.987 1.00 38.67 111 LYS A N 1
ATOM 675 C CA . LYS A 1 87 ? 42.995 26.136 47.721 1.00 39.74 111 LYS A CA 1
ATOM 676 C C . LYS A 1 87 ? 44.239 26.978 47.422 1.00 37.90 111 LYS A C 1
ATOM 677 O O . LYS A 1 87 ? 44.154 28.193 47.258 1.00 37.68 111 LYS A O 1
ATOM 683 N N . LYS A 1 88 ? 45.389 26.323 47.339 1.00 36.86 112 LYS A N 1
ATOM 684 C CA . LYS A 1 88 ? 46.658 27.032 47.193 1.00 38.61 112 LYS A CA 1
ATOM 685 C C . LYS A 1 88 ? 47.045 27.309 45.742 1.00 37.86 112 LYS A C 1
ATOM 686 O O . LYS A 1 88 ? 47.985 28.062 45.491 1.00 42.06 112 LYS A O 1
ATOM 692 N N . GLY A 1 89 ? 46.322 26.714 44.797 1.00 36.74 113 GLY A N 1
ATOM 693 C CA . GLY A 1 89 ? 46.614 26.876 43.374 1.00 36.69 113 GLY A CA 1
ATOM 694 C C . GLY A 1 89 ? 45.382 27.223 42.564 1.00 35.91 113 GLY A C 1
ATOM 695 O O . GLY A 1 89 ? 44.274 27.186 43.080 1.00 39.17 113 GLY A O 1
ATOM 696 N N . ASN A 1 90 ? 45.588 27.573 41.293 1.00 34.11 114 ASN A N 1
ATOM 697 C CA . ASN A 1 90 ? 44.497 27.940 40.384 1.00 31.50 114 ASN A CA 1
ATOM 698 C C . ASN A 1 90 ? 44.441 27.106 39.094 1.00 30.87 114 ASN A C 1
ATOM 699 O O . ASN A 1 90 ? 43.567 27.327 38.262 1.00 30.54 114 ASN A O 1
ATOM 704 N N . VAL A 1 91 ? 45.366 26.156 38.929 1.00 30.11 115 VAL A N 1
ATOM 705 C CA . VAL A 1 91 ? 45.282 25.162 37.858 1.00 29.59 115 VAL A CA 1
ATOM 706 C C . VAL A 1 91 ? 45.689 23.796 38.407 1.00 30.51 115 VAL A C 1
ATOM 707 O O . VAL A 1 91 ? 46.789 23.645 38.945 1.00 30.98 115 VAL A O 1
ATOM 719 N N . ILE A 1 93 ? 46.504 19.783 37.777 1.00 26.30 117 ILE A N 1
ATOM 720 C CA . ILE A 1 93 ? 46.982 18.842 36.778 1.00 25.97 117 ILE A CA 1
ATOM 721 C C . ILE A 1 93 ? 46.614 17.415 37.188 1.00 26.08 117 ILE A C 1
ATOM 722 O O . ILE A 1 93 ? 47.083 16.923 38.219 1.00 27.39 117 ILE A O 1
ATOM 727 N N . GLN A 1 94 ? 45.796 16.743 36.382 1.00 26.55 118 GLN A N 1
ATOM 728 C CA . GLN A 1 94 ? 45.369 15.371 36.694 1.00 28.16 118 GLN A CA 1
ATOM 729 C C . GLN A 1 94 ? 45.878 14.364 35.660 1.00 27.09 118 GLN A C 1
ATOM 730 O O . GLN A 1 94 ? 45.459 14.381 34.511 1.00 28.29 118 GLN A O 1
ATOM 736 N N . ALA A 1 95 ? 46.793 13.497 36.081 1.00 27.31 119 ALA A N 1
ATOM 737 C CA . ALA A 1 95 ? 47.257 12.389 35.253 1.00 29.50 119 ALA A CA 1
ATOM 738 C C . ALA A 1 95 ? 47.614 11.203 36.137 1.00 31.12 119 ALA A C 1
ATOM 739 O O . ALA A 1 95 ? 48.575 11.257 36.902 1.00 31.06 119 ALA A O 1
ATOM 741 N N . GLY A 1 96 ? 46.827 10.138 36.021 1.00 31.65 120 GLY A N 1
ATOM 742 C CA . GLY A 1 96 ? 47.073 8.920 36.762 1.00 31.70 120 GLY A CA 1
ATOM 743 C C . GLY A 1 96 ? 45.866 8.015 36.781 1.00 31.65 120 GLY A C 1
ATOM 744 O O . GLY A 1 96 ? 45.407 7.548 35.736 1.00 29.98 120 GLY A O 1
ATOM 745 N N . ASN A 1 97 ? 45.349 7.773 37.977 1.00 34.25 121 ASN A N 1
ATOM 746 C CA . ASN A 1 97 ? 44.240 6.856 38.152 1.00 35.26 121 ASN A CA 1
ATOM 747 C C . ASN A 1 97 ? 42.949 7.384 37.524 1.00 36.90 121 ASN A C 1
ATOM 748 O O . ASN A 1 97 ? 42.345 8.326 38.024 1.00 39.96 121 ASN A O 1
ATOM 753 N N . ASN A 1 98 ? 42.529 6.746 36.436 1.00 36.14 122 ASN A N 1
ATOM 754 C CA . ASN A 1 98 ? 41.400 7.216 35.637 1.00 35.34 122 ASN A CA 1
ATOM 755 C C . ASN A 1 98 ? 40.041 6.878 36.232 1.00 35.34 122 ASN A C 1
ATOM 756 O O . ASN A 1 98 ? 39.038 7.480 35.861 1.00 39.08 122 ASN A O 1
ATOM 761 N N . GLY A 1 99 ? 40.000 5.917 37.146 1.00 36.16 123 GLY A N 1
ATOM 762 C CA . GLY A 1 99 ? 38.757 5.574 37.838 1.00 37.35 123 GLY A CA 1
ATOM 763 C C . GLY A 1 99 ? 38.335 6.676 38.794 1.00 36.90 123 GLY A C 1
ATOM 764 O O . GLY A 1 99 ? 37.160 7.022 38.876 1.00 37.05 123 GLY A O 1
ATOM 765 N N . LYS A 1 100 ? 39.320 7.228 39.499 1.00 36.34 124 LYS A N 1
ATOM 766 C CA . LYS A 1 100 ? 39.131 8.360 40.402 1.00 38.39 124 LYS A CA 1
ATOM 767 C C . LYS A 1 100 ? 39.024 9.736 39.708 1.00 35.34 124 LYS A C 1
ATOM 768 O O . LYS A 1 100 ? 38.551 10.695 40.305 1.00 36.26 124 LYS A O 1
ATOM 774 N N . LYS A 1 101 ? 39.461 9.828 38.457 1.00 34.03 125 LYS A N 1
ATOM 775 C CA . LYS A 1 101 ? 39.727 11.119 37.821 1.00 32.71 125 LYS A CA 1
ATOM 776 C C . LYS A 1 101 ? 38.525 12.052 37.734 1.00 32.56 125 LYS A C 1
ATOM 777 O O . LYS A 1 101 ? 38.636 13.233 38.049 1.00 31.26 125 LYS A O 1
ATOM 783 N N . THR A 1 102 ? 37.392 11.537 37.273 1.00 30.59 126 THR A N 1
ATOM 784 C CA . THR A 1 102 ? 36.262 12.400 36.946 1.00 30.81 126 THR A CA 1
ATOM 785 C C . THR A 1 102 ? 35.701 13.075 38.207 1.00 32.77 126 THR A C 1
ATOM 786 O O . THR A 1 102 ? 35.383 14.272 38.195 1.00 31.57 126 THR A O 1
ATOM 790 N N . GLU A 1 103 ? 35.617 12.320 39.300 1.00 35.56 127 GLU A N 1
ATOM 791 C CA . GLU A 1 103 ? 35.185 12.883 40.586 1.00 38.00 127 GLU A CA 1
ATOM 792 C C . GLU A 1 103 ? 36.159 13.967 41.058 1.00 34.36 127 GLU A C 1
ATOM 793 O O . GLU A 1 103 ? 35.730 15.047 41.451 1.00 37.62 127 GLU A O 1
ATOM 799 N N . TYR A 1 104 ? 37.459 13.687 41.000 1.00 31.07 128 TYR A N 1
ATOM 800 C CA . TYR A 1 104 ? 38.475 14.697 41.283 1.00 29.97 128 TYR A CA 1
ATOM 801 C C . TYR A 1 104 ? 38.221 15.967 40.482 1.00 29.50 128 TYR A C 1
ATOM 802 O O . TYR A 1 104 ? 38.248 17.072 41.017 1.00 29.05 128 TYR A O 1
ATOM 811 N N . ILE A 1 105 ? 38.013 15.800 39.180 1.00 29.35 129 ILE A N 1
ATOM 812 C CA . ILE A 1 105 ? 37.801 16.933 38.285 1.00 29.47 129 ILE A CA 1
ATOM 813 C C . ILE A 1 105 ? 36.591 17.760 38.701 1.00 29.63 129 ILE A C 1
ATOM 814 O O . ILE A 1 105 ? 36.666 18.982 38.749 1.00 31.17 129 ILE A O 1
ATOM 819 N N . LYS A 1 106 ? 35.478 17.102 38.997 1.00 31.46 130 LYS A N 1
ATOM 820 C CA . LYS A 1 106 ? 34.265 17.817 39.385 1.00 34.07 130 LYS A CA 1
ATOM 821 C C . LYS A 1 106 ? 34.483 18.698 40.629 1.00 32.37 130 LYS A C 1
ATOM 822 O O . LYS A 1 106 ? 34.147 19.884 40.631 1.00 32.35 130 LYS A O 1
ATOM 828 N N . LYS A 1 107 ? 35.062 18.119 41.675 1.00 31.99 131 LYS A N 1
ATOM 829 C CA . LYS A 1 107 ? 35.237 18.833 42.943 1.00 32.79 131 LYS A CA 1
ATOM 830 C C . LYS A 1 107 ? 36.212 19.988 42.813 1.00 32.44 131 LYS A C 1
ATOM 831 O O . LYS A 1 107 ? 36.074 21.008 43.493 1.00 32.14 131 LYS A O 1
ATOM 837 N N . THR A 1 108 ? 37.194 19.827 41.932 1.00 31.27 132 THR A N 1
ATOM 838 C CA . THR A 1 108 ? 38.171 20.875 41.688 1.00 29.81 132 THR A CA 1
ATOM 839 C C . THR A 1 108 ? 37.530 22.070 40.982 1.00 30.95 132 THR A C 1
ATOM 840 O O . THR A 1 108 ? 37.789 23.214 41.338 1.00 33.95 132 THR A O 1
ATOM 844 N N . LEU A 1 109 ? 36.697 21.803 39.983 1.00 31.43 133 LEU A N 1
ATOM 845 C CA . LEU A 1 109 ? 36.020 22.871 39.245 1.00 31.65 133 LEU A CA 1
ATOM 846 C C . LEU A 1 109 ? 35.029 23.633 40.129 1.00 31.53 133 LEU A C 1
ATOM 847 O O . LEU A 1 109 ? 34.969 24.860 40.066 1.00 31.52 133 LEU A O 1
ATOM 852 N N . GLU A 1 110 ? 34.267 22.910 40.950 1.00 32.96 134 GLU A N 1
ATOM 853 C CA . GLU A 1 110 ? 33.411 23.528 41.976 1.00 34.84 134 GLU A CA 1
ATOM 854 C C . GLU A 1 110 ? 34.171 24.525 42.845 1.00 36.52 134 GLU A C 1
ATOM 855 O O . GLU A 1 110 ? 33.606 25.524 43.287 1.00 37.00 134 GLU A O 1
ATOM 861 N N . ALA A 1 111 ? 35.447 24.242 43.106 1.00 33.50 135 ALA A N 1
ATOM 862 C CA . ALA A 1 111 ? 36.272 25.117 43.928 1.00 33.62 135 ALA A CA 1
ATOM 863 C C . ALA A 1 111 ? 36.869 26.286 43.148 1.00 34.80 135 ALA A C 1
ATOM 864 O O . ALA A 1 111 ? 37.659 27.057 43.700 1.00 36.43 135 ALA A O 1
ATOM 866 N N . GLY A 1 112 ? 36.496 26.423 41.875 1.00 35.89 136 GLY A N 1
ATOM 867 C CA . GLY A 1 112 ? 36.940 27.547 41.049 1.00 34.97 136 GLY A CA 1
ATOM 868 C C . GLY A 1 112 ? 38.341 27.377 40.497 1.00 33.89 136 GLY A C 1
ATOM 869 O O . GLY A 1 112 ? 38.967 28.350 40.097 1.00 35.10 136 GLY A O 1
ATOM 870 N N . ILE A 1 113 ? 38.822 26.135 40.463 1.00 33.41 137 ILE A N 1
ATOM 871 C CA . ILE A 1 113 ? 40.177 25.814 40.004 1.00 32.26 137 ILE A CA 1
ATOM 872 C C . ILE A 1 113 ? 40.144 25.221 38.593 1.00 31.38 137 ILE A C 1
ATOM 873 O O . ILE A 1 113 ? 39.439 24.236 38.348 1.00 32.96 137 ILE A O 1
ATOM 878 N N . ASN A 1 114 ? 40.906 25.822 37.673 1.00 31.07 138 ASN A N 1
ATOM 879 C CA . ASN A 1 114 ? 40.981 25.342 36.280 1.00 31.10 138 ASN A CA 1
ATOM 880 C C . ASN A 1 114 ? 41.619 23.969 36.241 1.00 30.87 138 ASN A C 1
ATOM 881 O O . ASN A 1 114 ? 42.357 23.616 37.156 1.00 32.52 138 ASN A O 1
ATOM 886 N N . VAL A 1 115 ? 41.357 23.194 35.189 1.00 30.47 139 VAL A N 1
ATOM 887 C CA . VAL A 1 115 ? 41.861 21.814 35.129 1.00 30.19 139 VAL A CA 1
ATOM 888 C C . VAL A 1 115 ? 42.435 21.433 33.763 1.00 28.14 139 VAL A C 1
ATOM 889 O O . VAL A 1 115 ? 41.761 21.546 32.740 1.00 28.46 139 VAL A O 1
ATOM 893 N N . LEU A 1 116 ? 43.682 20.977 33.765 1.00 26.33 140 LEU A N 1
ATOM 894 C CA . LEU A 1 116 ? 44.268 20.295 32.615 1.00 26.29 140 LEU A CA 1
ATOM 895 C C . LEU A 1 116 ? 44.399 18.820 32.995 1.00 27.04 140 LEU A C 1
ATOM 896 O O . LEU A 1 116 ? 45.151 18.462 33.902 1.00 24.98 140 LEU A O 1
ATOM 901 N N . SER A 1 117 ? 43.665 17.962 32.300 1.00 29.55 141 SER A N 1
ATOM 902 C CA . SER A 1 117 ? 43.707 16.537 32.582 1.00 28.48 141 SER A CA 1
ATOM 903 C C . SER A 1 117 ? 44.204 15.788 31.371 1.00 29.67 141 SER A C 1
ATOM 904 O O . SER A 1 117 ? 43.838 16.101 30.244 1.00 32.03 141 SER A O 1
ATOM 907 N N . ASP A 1 118 ? 45.033 14.784 31.605 1.00 29.69 142 ASP A N 1
ATOM 908 C CA . ASP A 1 118 ? 45.317 13.805 30.583 1.00 28.14 142 ASP A CA 1
ATOM 909 C C . ASP A 1 118 ? 44.023 13.064 30.224 1.00 28.64 142 ASP A C 1
ATOM 910 O O . ASP A 1 118 ? 43.052 13.050 30.990 1.00 27.30 142 ASP A O 1
ATOM 915 N N . LYS A 1 119 ? 44.004 12.471 29.043 1.00 26.74 143 LYS A N 1
ATOM 916 C CA . LYS A 1 119 ? 42.944 11.537 28.684 1.00 29.89 143 LYS A CA 1
ATOM 917 C C . LYS A 1 119 ? 43.065 10.231 29.479 1.00 30.34 143 LYS A C 1
ATOM 918 O O . LYS A 1 119 ? 44.134 9.917 30.006 1.00 30.74 143 LYS A O 1
ATOM 924 N N . PRO A 1 120 ? 41.961 9.472 29.603 1.00 31.69 144 PRO A N 1
ATOM 925 C CA . PRO A 1 120 ? 40.578 9.809 29.294 1.00 28.41 144 PRO A CA 1
ATOM 926 C C . PRO A 1 120 ? 39.895 10.424 30.509 1.00 29.13 144 PRO A C 1
ATOM 927 O O . PRO A 1 120 ? 40.033 9.903 31.622 1.00 27.75 144 PRO A O 1
ATOM 939 N N . ALA A 1 122 ? 36.761 10.475 31.005 1.00 31.17 146 ALA A N 1
ATOM 940 C CA . ALA A 1 122 ? 35.686 9.562 31.411 1.00 32.04 146 ALA A CA 1
ATOM 941 C C . ALA A 1 122 ? 35.950 8.178 30.828 1.00 31.62 146 ALA A C 1
ATOM 942 O O . ALA A 1 122 ? 36.402 8.079 29.684 1.00 31.51 146 ALA A O 1
ATOM 944 N N . ILE A 1 123 ? 35.664 7.132 31.617 1.00 30.58 147 ILE A N 1
ATOM 945 C CA . ILE A 1 123 ? 35.923 5.731 31.236 1.00 30.65 147 ILE A CA 1
ATOM 946 C C . ILE A 1 123 ? 34.665 4.850 31.143 1.00 31.70 147 ILE A C 1
ATOM 947 O O . ILE A 1 123 ? 34.768 3.641 30.926 1.00 29.65 147 ILE A O 1
ATOM 952 N N . ASN A 1 124 ? 33.497 5.458 31.327 1.00 33.48 148 ASN A N 1
AT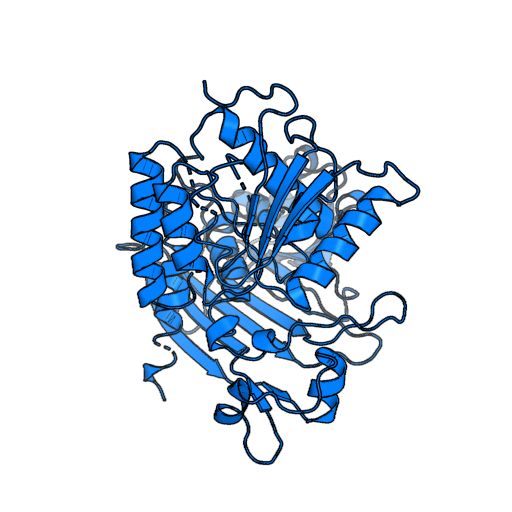OM 953 C CA . ASN A 1 124 ? 32.212 4.786 31.175 1.00 35.73 148 ASN A CA 1
ATOM 954 C C . ASN A 1 124 ? 31.064 5.802 31.159 1.00 37.61 148 ASN A C 1
ATOM 955 O O . ASN A 1 124 ? 31.279 7.003 31.370 1.00 34.22 148 ASN A O 1
ATOM 960 N N . SER A 1 125 ? 29.852 5.316 30.904 1.00 38.74 149 SER A N 1
ATOM 961 C CA . SER A 1 125 ? 28.687 6.188 30.765 1.00 41.04 149 SER A CA 1
ATOM 962 C C . SER A 1 125 ? 28.355 6.955 32.030 1.00 38.90 149 SER A C 1
ATOM 963 O O . SER A 1 125 ? 27.942 8.103 31.957 1.00 39.47 149 SER A O 1
ATOM 966 N N . GLN A 1 126 ? 28.538 6.320 33.181 1.00 41.23 150 GLN A N 1
ATOM 967 C CA . GLN A 1 126 ? 28.330 6.986 34.460 1.00 42.81 150 GLN A CA 1
ATOM 968 C C . GLN A 1 126 ? 29.281 8.173 34.582 1.00 40.03 150 GLN A C 1
ATOM 969 O O . GLN A 1 126 ? 28.849 9.287 34.870 1.00 40.16 150 GLN A O 1
ATOM 975 N N . SER A 1 127 ? 30.571 7.937 34.346 1.00 36.97 151 SER A N 1
ATOM 976 C CA . SER A 1 127 ? 31.563 9.006 34.424 1.00 35.15 151 SER A CA 1
ATOM 977 C C . SER A 1 127 ? 31.381 10.049 33.314 1.00 33.80 151 SER A C 1
ATOM 978 O O . SER A 1 127 ? 31.688 11.222 33.527 1.00 33.81 151 SER A O 1
ATOM 981 N N . PHE A 1 128 ? 30.871 9.638 32.151 1.00 32.31 152 PHE A N 1
ATOM 982 C CA . PHE A 1 128 ? 30.546 10.589 31.080 1.00 32.28 152 PHE A CA 1
ATOM 983 C C . PHE A 1 128 ? 29.482 11.599 31.513 1.00 33.49 152 PHE A C 1
ATOM 984 O O . PHE A 1 128 ? 29.592 12.790 31.218 1.00 29.92 152 PHE A O 1
ATOM 992 N N . LYS A 1 129 ? 28.451 11.110 32.196 1.00 36.11 153 LYS A N 1
ATOM 993 C CA . LYS A 1 129 ? 27.404 11.974 32.741 1.00 39.70 153 LYS A CA 1
ATOM 994 C C . LYS A 1 129 ? 28.017 12.977 33.714 1.00 35.76 153 LYS A C 1
ATOM 995 O O . LYS A 1 129 ? 27.705 14.165 33.674 1.00 31.86 153 LYS A O 1
ATOM 1001 N N . LEU A 1 130 ? 28.909 12.490 34.573 1.00 35.72 154 LEU A N 1
ATOM 1002 C CA . LEU A 1 130 ? 29.634 13.349 35.513 1.00 35.21 154 LEU A CA 1
ATOM 1003 C C . LEU A 1 130 ? 30.499 14.388 34.775 1.00 32.26 154 LEU A C 1
ATOM 1004 O O . LEU A 1 130 ? 30.619 15.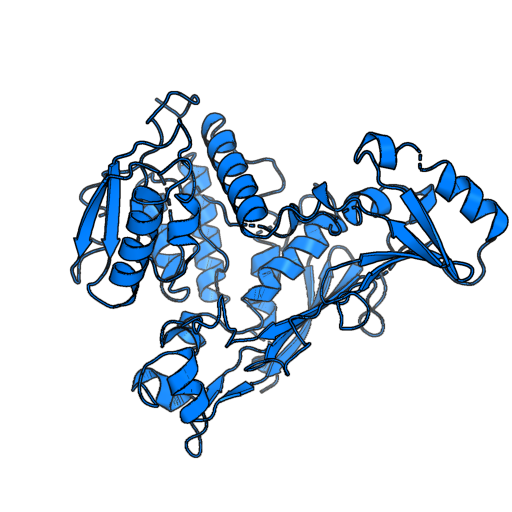531 35.218 1.00 31.89 154 LEU A O 1
ATOM 1009 N N . LEU A 1 131 ? 31.080 13.990 33.644 1.00 30.72 155 LEU A N 1
ATOM 1010 C CA . LEU A 1 131 ? 31.946 14.875 32.864 1.00 30.28 155 LEU A CA 1
ATOM 1011 C C . LEU A 1 131 ? 31.150 15.982 32.199 1.00 32.04 155 LEU A C 1
ATOM 1012 O O . LEU A 1 131 ? 31.665 17.075 32.009 1.00 33.50 155 LEU A O 1
ATOM 1017 N N . GLU A 1 132 ? 29.908 15.692 31.820 1.00 32.65 156 GLU A N 1
ATOM 1018 C CA . GLU A 1 132 ? 29.003 16.722 31.318 1.00 33.90 156 GLU A CA 1
ATOM 1019 C C . GLU A 1 132 ? 28.733 17.784 32.375 1.00 34.18 156 GLU A C 1
ATOM 1020 O O . GLU A 1 132 ? 28.729 18.969 32.066 1.00 33.59 156 GLU A O 1
ATOM 1026 N N . GLU A 1 133 ? 28.496 17.356 33.615 1.00 36.02 157 GLU A N 1
ATOM 1027 C CA . GLU A 1 133 ? 28.314 18.298 34.726 1.00 40.26 157 GLU A CA 1
ATOM 1028 C C . GLU A 1 133 ? 29.574 19.167 34.918 1.00 35.59 157 GLU A C 1
ATOM 1029 O O . GLU A 1 133 ? 29.473 20.389 35.089 1.00 33.25 157 GLU A O 1
ATOM 1035 N N . CYS A 1 134 ? 30.746 18.527 34.872 1.00 33.11 158 CYS A N 1
ATOM 1036 C CA . CYS A 1 134 ? 32.036 19.225 34.947 1.00 32.18 158 CYS A CA 1
ATOM 1037 C C . CYS A 1 134 ? 32.117 20.367 33.940 1.00 31.97 158 CYS A C 1
ATOM 1038 O O . CYS A 1 134 ? 32.503 21.488 34.287 1.00 31.77 158 CYS A O 1
ATOM 1041 N N . PHE A 1 135 ? 31.749 20.088 32.694 1.00 29.77 159 PHE A N 1
ATOM 1042 C CA . PHE A 1 135 ? 31.757 21.130 31.673 1.00 28.83 159 PHE A CA 1
ATOM 1043 C C . PHE A 1 135 ? 30.720 22.218 31.947 1.00 30.13 159 PHE A C 1
ATOM 1044 O O . PHE A 1 135 ? 30.962 23.391 31.663 1.00 30.46 159 PHE A O 1
ATOM 1052 N N . ALA A 1 136 ? 29.581 21.832 32.519 1.00 32.83 160 ALA A N 1
ATOM 1053 C CA . ALA A 1 136 ? 28.555 22.801 32.919 1.00 34.05 160 ALA A CA 1
ATOM 1054 C C . ALA A 1 136 ? 29.063 23.695 34.053 1.00 34.42 160 ALA A C 1
ATOM 1055 O O . ALA A 1 136 ? 28.858 24.910 34.036 1.00 35.33 160 ALA A O 1
ATOM 1057 N N . ILE A 1 137 ? 29.734 23.095 35.031 1.00 34.73 161 ILE A N 1
ATOM 1058 C CA . ILE A 1 137 ? 30.311 23.858 36.139 1.00 33.92 161 ILE A CA 1
ATOM 1059 C C . ILE A 1 137 ? 31.410 24.793 35.641 1.00 33.38 161 ILE A C 1
ATOM 1060 O O . ILE A 1 137 ? 31.470 25.954 36.042 1.00 33.28 161 ILE A O 1
ATOM 1065 N N . ALA A 1 138 ? 32.276 24.293 34.766 1.00 31.86 162 ALA A N 1
ATOM 1066 C CA . ALA A 1 138 ? 33.325 25.123 34.192 1.00 31.34 162 ALA A CA 1
ATOM 1067 C C . ALA A 1 138 ? 32.742 26.371 33.515 1.00 33.78 162 ALA A C 1
ATOM 1068 O O . ALA A 1 138 ? 33.210 27.488 33.743 1.00 34.86 162 ALA A O 1
ATOM 1070 N N . LYS A 1 139 ? 31.714 26.163 32.697 1.00 36.21 163 LYS A N 1
ATOM 1071 C CA . LYS A 1 139 ? 30.998 27.239 32.000 1.00 40.28 163 LYS A CA 1
ATOM 1072 C C . LYS A 1 139 ? 30.361 28.229 32.981 1.00 42.15 163 LYS A C 1
ATOM 1073 O O . LYS A 1 139 ? 30.541 29.435 32.856 1.00 41.08 163 LYS A O 1
ATOM 1079 N N . GLN A 1 140 ? 29.603 27.699 33.938 1.00 45.69 164 GLN A N 1
ATOM 1080 C CA . GLN A 1 140 ? 28.957 28.497 34.992 1.00 47.87 164 GLN A CA 1
ATOM 1081 C C . GLN A 1 140 ? 29.968 29.364 35.767 1.00 46.91 164 GLN A C 1
ATOM 1082 O O . GLN A 1 140 ? 29.653 30.489 36.159 1.00 46.73 164 GLN A O 1
ATOM 1088 N N . LYS A 1 141 ? 31.180 28.848 35.971 1.00 42.47 165 LYS A N 1
ATOM 1089 C CA . LYS A 1 141 ? 32.206 29.556 36.747 1.00 41.99 165 LYS A CA 1
ATOM 1090 C C . LYS A 1 141 ? 33.274 30.250 35.922 1.00 42.54 165 LYS A C 1
ATOM 1091 O O . LYS A 1 141 ? 34.225 30.774 36.485 1.00 44.87 165 LYS A O 1
ATOM 1097 N N . ASN A 1 142 ? 33.126 30.264 34.601 1.00 43.20 166 ASN A N 1
ATOM 1098 C CA . ASN A 1 142 ? 34.139 30.845 33.718 1.00 45.59 166 ASN A CA 1
ATOM 1099 C C . ASN A 1 142 ? 35.548 30.338 34.008 1.00 43.45 166 ASN A C 1
ATOM 1100 O O . ASN A 1 142 ? 36.496 31.118 34.096 1.00 44.06 166 ASN A O 1
ATOM 1105 N N . ILE A 1 143 ? 35.669 29.021 34.159 1.00 39.11 167 ILE A N 1
ATOM 1106 C CA . ILE A 1 143 ? 36.967 28.362 34.249 1.00 35.89 167 ILE A CA 1
ATOM 1107 C C . ILE A 1 143 ? 37.059 27.325 33.133 1.00 34.87 167 ILE A C 1
ATOM 1108 O O . ILE A 1 143 ? 36.068 27.018 32.467 1.00 35.87 167 ILE A O 1
ATOM 1121 N N . LEU A 1 145 ? 38.180 23.567 31.539 1.00 28.12 169 LEU A N 1
ATOM 1122 C CA . LEU A 1 145 ? 38.510 22.151 31.649 1.00 27.26 169 LEU A CA 1
ATOM 1123 C C . LEU A 1 145 ? 39.055 21.736 30.288 1.00 26.85 169 LEU A C 1
ATOM 1124 O O . LEU A 1 145 ? 38.412 21.972 29.272 1.00 26.51 169 LEU A O 1
ATOM 1129 N N . TYR A 1 146 ? 40.235 21.125 30.265 1.00 28.43 170 TYR A N 1
ATOM 1130 C CA . TYR A 1 146 ? 40.879 20.751 29.003 1.00 28.06 170 TYR A CA 1
ATOM 1131 C C . TYR A 1 146 ? 41.594 19.421 29.139 1.00 27.59 170 TYR A C 1
ATOM 1132 O O . TYR A 1 146 ? 42.130 19.117 30.205 1.00 29.88 170 TYR A O 1
ATOM 1141 N N . ASP A 1 147 ? 41.590 18.624 28.073 1.00 25.76 171 ASP A N 1
ATOM 1142 C CA . ASP A 1 147 ? 42.427 17.430 28.039 1.00 25.66 171 ASP A CA 1
ATOM 1143 C C . ASP A 1 147 ? 43.589 17.561 27.050 1.00 26.40 171 ASP A C 1
ATOM 1144 O O . ASP A 1 147 ? 43.758 18.585 26.405 1.00 27.95 171 ASP A O 1
ATOM 1149 N N . ILE A 1 148 ? 44.403 16.518 26.967 1.00 28.09 172 ILE A N 1
ATOM 1150 C CA . ILE A 1 148 ? 45.680 16.584 26.289 1.00 28.30 172 ILE A CA 1
ATOM 1151 C C . ILE A 1 148 ? 45.696 15.677 25.054 1.00 28.83 172 ILE A C 1
ATOM 1152 O O . ILE A 1 148 ? 46.027 14.491 25.146 1.00 29.27 172 ILE A O 1
ATOM 1165 N N . THR A 1 150 ? 47.643 15.084 22.176 1.00 29.42 174 THR A N 1
ATOM 1166 C CA . THR A 1 150 ? 48.974 15.304 21.609 1.00 30.44 174 THR A CA 1
ATOM 1167 C C . THR A 1 150 ? 49.085 15.056 20.092 1.00 31.45 174 THR A C 1
ATOM 1168 O O . THR A 1 150 ? 49.861 15.722 19.409 1.00 31.09 174 THR A O 1
ATOM 1172 N N . GLU A 1 151 ? 48.295 14.122 19.571 1.00 31.91 175 GLU A N 1
ATOM 1173 C CA . GLU A 1 151 ? 48.470 13.639 18.196 1.00 33.30 175 GLU A CA 1
ATOM 1174 C C . GLU A 1 151 ? 48.041 14.649 17.144 1.00 31.66 175 GLU A C 1
ATOM 1175 O O . GLU A 1 151 ? 48.383 14.508 15.969 1.00 30.07 175 GLU A O 1
ATOM 1181 N N . ARG A 1 152 ? 47.304 15.669 17.572 1.00 29.17 176 ARG A N 1
ATOM 1182 C CA . ARG A 1 152 ? 46.998 16.811 16.725 1.00 27.93 176 ARG A CA 1
ATOM 1183 C C . ARG A 1 152 ? 48.248 17.543 16.253 1.00 29.63 176 ARG A C 1
ATOM 1184 O O . ARG A 1 152 ? 48.224 18.233 15.235 1.00 29.17 176 ARG A O 1
ATOM 1192 N N . ASN A 1 153 ? 49.323 17.429 17.027 1.00 31.17 177 ASN A N 1
ATOM 1193 C CA . ASN A 1 153 ? 50.545 18.176 16.773 1.00 31.89 177 ASN A CA 1
ATOM 1194 C C . ASN A 1 153 ? 51.577 17.377 15.998 1.00 33.98 177 ASN A C 1
ATOM 1195 O O . ASN A 1 153 ? 52.599 17.919 15.596 1.00 35.70 177 ASN A O 1
ATOM 1200 N N . GLU A 1 154 ? 51.297 16.092 15.789 1.00 33.40 178 GLU A N 1
ATOM 1201 C CA . GLU A 1 154 ? 52.187 15.214 15.054 1.00 34.14 178 GLU A CA 1
ATOM 1202 C C . GLU A 1 154 ? 52.077 15.512 13.556 1.00 34.59 178 GLU A C 1
ATOM 1203 O O . GLU A 1 154 ? 50.987 15.750 13.032 1.00 35.48 178 GLU A O 1
ATOM 1209 N N . ILE A 1 155 ? 53.220 15.496 12.879 1.00 33.25 179 ILE A N 1
ATOM 1210 C CA . ILE A 1 155 ? 53.341 16.055 11.527 1.00 33.01 179 ILE A CA 1
ATOM 1211 C C . ILE A 1 155 ? 52.487 15.366 10.450 1.00 32.54 179 ILE A C 1
ATOM 1212 O O . ILE A 1 155 ? 51.850 16.055 9.657 1.00 31.85 179 ILE A O 1
ATOM 1217 N N . THR A 1 156 ? 52.467 14.029 10.408 1.00 33.57 180 THR A N 1
ATOM 1218 C CA . THR A 1 156 ? 51.657 13.325 9.400 1.00 32.96 180 THR A CA 1
ATOM 1219 C C . THR A 1 156 ? 50.177 13.618 9.587 1.00 31.22 180 THR A C 1
ATOM 1220 O O . THR A 1 156 ? 49.446 13.787 8.613 1.00 31.10 180 THR A O 1
ATOM 1224 N N . THR A 1 157 ? 49.743 13.687 10.840 1.00 30.21 181 THR A N 1
ATOM 1225 C CA . THR A 1 157 ? 48.372 14.060 11.152 1.00 29.74 181 THR A CA 1
ATOM 1226 C C . THR A 1 157 ? 48.045 15.455 10.619 1.00 30.85 181 THR A C 1
ATOM 1227 O O . THR A 1 157 ? 46.996 15.649 9.999 1.00 30.69 181 THR A O 1
ATOM 1239 N N . LEU A 1 159 ? 49.463 17.038 8.213 1.00 31.34 183 LEU A N 1
ATOM 1240 C CA . LEU A 1 159 ? 49.461 17.052 6.746 1.00 32.47 183 LEU A CA 1
ATOM 1241 C C . LEU A 1 159 ? 48.215 16.372 6.185 1.00 33.02 183 LEU A C 1
ATOM 1242 O O . LEU A 1 159 ? 47.694 16.769 5.145 1.00 35.59 183 LEU A O 1
ATOM 1247 N N . GLN A 1 160 ? 47.737 15.357 6.889 1.00 36.37 184 GLN A N 1
ATOM 1248 C CA . GLN A 1 160 ? 46.524 14.654 6.508 1.00 37.29 184 GLN A CA 1
ATOM 1249 C C . GLN A 1 160 ? 45.344 15.628 6.550 1.00 39.72 184 GLN A C 1
ATOM 1250 O O . GLN A 1 160 ? 44.595 15.751 5.581 1.00 45.04 184 GLN A O 1
ATOM 1256 N N . ARG A 1 161 ? 45.198 16.332 7.670 1.00 38.84 185 ARG A N 1
ATOM 1257 C CA . ARG A 1 161 ? 44.184 17.384 7.815 1.00 39.34 185 ARG A CA 1
ATOM 1258 C C . ARG A 1 161 ? 44.272 18.412 6.685 1.00 39.66 185 ARG A C 1
ATOM 1259 O O . ARG A 1 161 ? 43.252 18.763 6.088 1.00 40.59 185 ARG A O 1
ATOM 1267 N N . GLU A 1 162 ? 45.486 18.883 6.399 1.00 36.61 186 GLU A N 1
ATOM 1268 C CA . GLU A 1 162 ? 45.694 19.904 5.367 1.00 39.57 186 GLU A CA 1
ATOM 1269 C C . GLU A 1 162 ? 45.290 19.420 3.990 1.00 38.15 186 GLU A C 1
ATOM 1270 O O . GLU A 1 162 ? 44.547 20.104 3.288 1.00 35.32 186 GLU A O 1
ATOM 1276 N N . LEU A 1 163 ? 45.776 18.235 3.621 1.00 37.31 187 LEU A N 1
ATOM 1277 C CA . LEU A 1 163 ? 45.506 17.663 2.308 1.00 37.33 187 LEU A CA 1
ATOM 1278 C C . LEU A 1 163 ? 44.024 17.351 2.094 1.00 35.97 187 LEU A C 1
ATOM 1279 O O . LEU A 1 163 ? 43.515 17.500 0.981 1.00 34.36 187 LEU A O 1
ATOM 1284 N N . SER A 1 164 ? 43.342 16.927 3.156 1.00 33.92 188 SER A N 1
ATOM 1285 C CA . SER A 1 164 ? 41.927 16.572 3.081 1.00 33.63 188 SER A CA 1
ATOM 1286 C C . SER A 1 164 ? 41.029 17.775 2.808 1.00 33.81 188 SER A C 1
ATOM 1287 O O . SER A 1 164 ? 39.921 17.614 2.297 1.00 33.13 188 SER A O 1
ATOM 1290 N N . THR A 1 165 ? 41.505 18.970 3.161 1.00 34.77 189 THR A N 1
ATOM 1291 C CA . THR A 1 165 ? 40.786 20.219 2.892 1.00 35.61 189 THR A CA 1
ATOM 1292 C C . THR A 1 165 ? 41.063 20.813 1.504 1.00 37.87 189 THR A C 1
ATOM 1293 O O . THR A 1 165 ? 40.530 21.872 1.181 1.00 37.75 189 THR A O 1
ATOM 1297 N N . ILE A 1 166 ? 41.881 20.144 0.691 1.00 39.50 190 ILE A N 1
ATOM 1298 C CA . ILE A 1 166 ? 42.185 20.613 -0.667 1.00 40.86 190 ILE A CA 1
ATOM 1299 C C . ILE A 1 166 ? 41.438 19.748 -1.694 1.00 39.53 190 ILE A C 1
ATOM 1300 O O . ILE A 1 166 ? 41.869 18.638 -2.002 1.00 39.28 190 ILE A O 1
ATOM 1305 N N . PRO A 1 167 ? 40.311 20.257 -2.224 1.00 38.34 191 PRO A N 1
ATOM 1306 C CA . PRO A 1 167 ? 39.469 19.484 -3.141 1.00 40.45 191 PRO A CA 1
ATOM 1307 C C . PRO A 1 167 ? 40.201 18.905 -4.358 1.00 41.66 191 PRO A C 1
ATOM 1308 O O . PRO A 1 167 ? 39.879 17.795 -4.805 1.00 37.37 191 PRO A O 1
ATOM 1312 N N . ALA A 1 168 ? 41.165 19.659 -4.886 1.00 41.20 192 ALA A N 1
ATOM 1313 C CA . ALA A 1 168 ? 41.976 19.196 -6.007 1.00 42.62 192 ALA A CA 1
ATOM 1314 C C . ALA A 1 168 ? 42.737 17.916 -5.667 1.00 41.75 192 ALA A C 1
ATOM 1315 O O . ALA A 1 168 ? 42.953 17.063 -6.529 1.00 42.83 192 ALA A O 1
ATOM 1317 N N . VAL A 1 169 ? 43.135 17.785 -4.406 1.00 40.49 193 VAL A N 1
ATOM 1318 C CA . VAL A 1 169 ? 43.872 16.609 -3.944 1.00 40.85 193 VAL A CA 1
ATOM 1319 C C . VAL A 1 169 ? 42.940 15.479 -3.482 1.00 39.49 193 VAL A C 1
ATOM 1320 O O . VAL A 1 169 ? 43.034 14.359 -3.972 1.00 39.35 193 VAL A O 1
ATOM 1324 N N . TYR A 1 170 ? 42.040 15.789 -2.549 1.00 38.37 194 TYR A N 1
ATOM 1325 C CA . TYR A 1 170 ? 41.236 14.777 -1.837 1.00 38.32 194 TYR A CA 1
ATOM 1326 C C . TYR A 1 170 ? 39.868 14.515 -2.468 1.00 39.51 194 TYR A C 1
ATOM 1327 O O . TYR A 1 170 ? 39.358 13.384 -2.442 1.00 38.33 194 TYR A O 1
ATOM 1336 N N . GLY A 1 171 ? 39.278 15.569 -3.023 1.00 38.61 195 GLY A N 1
ATOM 1337 C CA . GLY A 1 171 ? 37.905 15.527 -3.480 1.00 39.05 195 GLY A CA 1
ATOM 1338 C C . GLY A 1 171 ? 36.999 15.778 -2.299 1.00 39.49 195 GLY A C 1
ATOM 1339 O O . GLY A 1 171 ? 37.344 16.529 -1.394 1.00 40.08 195 GLY A O 1
ATOM 1340 N N . GLU A 1 172 ? 35.837 15.141 -2.309 1.00 42.48 196 GLU A N 1
ATOM 1341 C CA . GLU A 1 172 ? 34.861 15.266 -1.237 1.00 42.61 196 GLU A CA 1
ATOM 1342 C C . GLU A 1 172 ? 35.096 14.104 -0.282 1.00 40.62 196 GLU A C 1
ATOM 1343 O O . GLU A 1 172 ? 35.628 13.070 -0.689 1.00 41.62 196 GLU A O 1
ATOM 1349 N N . GLN A 1 173 ? 34.712 14.270 0.980 1.00 37.54 197 GLN A N 1
ATOM 1350 C CA . GLN A 1 173 ? 34.818 13.187 1.960 1.00 38.08 197 GLN A CA 1
ATOM 1351 C C . GLN A 1 173 ? 33.735 12.136 1.688 1.00 35.76 197 GLN A C 1
ATOM 1352 O O . GLN A 1 173 ? 32.540 12.443 1.696 1.00 34.18 197 GLN A O 1
ATOM 1358 N N . LEU A 1 174 ? 34.150 10.898 1.452 1.00 34.11 198 LEU A N 1
ATOM 1359 C CA . LEU A 1 174 ? 33.184 9.834 1.230 1.00 33.55 198 LEU A CA 1
ATOM 1360 C C . LEU A 1 174 ? 32.571 9.411 2.554 1.00 32.83 198 LEU A C 1
ATOM 1361 O O . LEU A 1 174 ? 33.170 9.604 3.613 1.00 31.11 198 LEU A O 1
ATOM 1366 N N . LYS A 1 175 ? 31.368 8.853 2.489 1.00 34.31 199 LYS A N 1
ATOM 1367 C CA . LYS A 1 175 ? 30.626 8.430 3.681 1.00 36.09 199 LYS A CA 1
ATOM 1368 C C . LYS A 1 175 ? 30.956 6.991 4.058 1.00 36.43 199 LYS A C 1
ATOM 1369 O O . LYS A 1 175 ? 30.941 6.630 5.234 1.00 34.94 199 LYS A O 1
ATOM 1375 N N . GLY A 1 176 ? 31.210 6.158 3.054 1.00 36.80 200 GLY A N 1
ATOM 1376 C CA . GLY A 1 176 ? 31.481 4.755 3.293 1.00 37.79 200 GLY A CA 1
ATOM 1377 C C . GLY A 1 176 ? 30.281 4.083 3.932 1.00 41.10 200 GLY A C 1
ATOM 1378 O O . GLY A 1 176 ? 29.154 4.583 3.851 1.00 44.06 200 GLY A O 1
ATOM 1379 N N . SER A 1 177 ? 30.524 2.956 4.585 1.00 40.80 201 SER A N 1
ATOM 1380 C CA . SER A 1 177 ? 29.453 2.180 5.192 1.00 42.78 201 SER A CA 1
ATOM 1381 C C . SER A 1 177 ? 30.037 1.258 6.258 1.00 43.49 201 SER A C 1
ATOM 1382 O O . SER A 1 177 ? 31.238 1.005 6.258 1.00 42.57 201 SER A O 1
ATOM 1385 N N . PRO A 1 178 ? 29.192 0.748 7.170 1.00 45.12 202 PRO A N 1
ATOM 1386 C CA . PRO A 1 178 ? 29.671 -0.205 8.168 1.00 47.33 202 PRO A CA 1
ATOM 1387 C C . PRO A 1 178 ? 30.541 -1.316 7.575 1.00 49.05 202 PRO A C 1
ATOM 1388 O O . PRO A 1 178 ? 31.539 -1.702 8.179 1.00 47.19 202 PRO A O 1
ATOM 1392 N N . GLU A 1 179 ? 30.172 -1.792 6.388 1.00 56.24 203 GLU A N 1
ATOM 1393 C CA . GLU A 1 179 ? 30.893 -2.873 5.715 1.00 59.31 203 GLU A CA 1
ATOM 1394 C C . GLU A 1 179 ? 32.242 -2.389 5.170 1.00 57.91 203 GLU A C 1
ATOM 1395 O O . GLU A 1 179 ? 33.222 -3.132 5.182 1.00 59.01 203 GLU A O 1
ATOM 1401 N N . GLU A 1 180 ? 32.291 -1.147 4.695 1.00 57.52 204 GLU A N 1
ATOM 1402 C CA . GLU A 1 180 ? 33.557 -0.537 4.278 1.00 56.44 204 GLU A CA 1
ATOM 1403 C C . GLU A 1 180 ? 33.655 0.935 4.723 1.00 48.79 204 GLU A C 1
ATOM 1404 O O . GLU A 1 180 ? 33.282 1.852 3.985 1.00 48.76 204 GLU A O 1
ATOM 1410 N N . PRO A 1 181 ? 34.149 1.160 5.948 1.00 42.30 205 PRO A N 1
ATOM 1411 C CA . PRO A 1 181 ? 34.267 2.510 6.498 1.00 40.20 205 PRO A CA 1
ATOM 1412 C C . PRO A 1 181 ? 35.131 3.431 5.650 1.00 38.13 205 PRO A C 1
ATOM 1413 O O . PRO A 1 181 ? 36.081 2.976 5.024 1.00 36.16 205 PRO A O 1
ATOM 1417 N N . ALA A 1 182 ? 34.785 4.716 5.641 1.00 38.16 206 ALA A N 1
ATOM 1418 C CA . ALA A 1 182 ? 35.523 5.731 4.887 1.00 37.46 206 ALA A CA 1
ATOM 1419 C C . ALA A 1 182 ? 36.724 6.252 5.672 1.00 35.59 206 ALA A C 1
ATOM 1420 O O . ALA A 1 182 ? 37.640 6.835 5.099 1.00 32.81 206 ALA A O 1
ATOM 1422 N N . ILE A 1 183 ? 36.703 6.063 6.989 1.00 36.03 207 ILE A N 1
ATOM 1423 C CA . ILE A 1 183 ? 37.813 6.457 7.842 1.00 36.17 207 ILE A CA 1
ATOM 1424 C C . ILE A 1 183 ? 38.137 5.256 8.720 1.00 37.46 207 ILE A C 1
ATOM 1425 O O . ILE A 1 183 ? 37.238 4.650 9.299 1.00 37.92 207 ILE A O 1
ATOM 1430 N N . VAL A 1 184 ? 39.420 4.894 8.773 1.00 37.61 208 VAL A N 1
ATOM 1431 C CA . VAL A 1 184 ? 39.882 3.709 9.493 1.00 33.77 208 VAL A CA 1
ATOM 1432 C C . VAL A 1 184 ? 41.202 4.035 10.191 1.00 33.79 208 VAL A C 1
ATOM 1433 O O . VAL A 1 184 ? 42.128 4.483 9.531 1.00 32.26 208 VAL A O 1
ATOM 1437 N N . LYS A 1 185 ? 41.277 3.816 11.511 1.00 32.90 209 LYS A N 1
ATOM 1438 C CA . LYS A 1 185 ? 42.518 4.007 12.299 1.00 33.16 209 LYS A CA 1
ATOM 1439 C C . LYS A 1 185 ? 42.773 2.837 13.248 1.00 34.76 209 LYS A C 1
ATOM 1440 O O . LYS A 1 185 ? 41.945 2.522 14.104 1.00 34.45 209 LYS A O 1
ATOM 1446 N N . GLU A 1 186 ? 43.924 2.198 13.087 1.00 35.07 210 GLU A N 1
ATOM 1447 C CA . GLU A 1 186 ? 44.245 0.992 13.836 1.00 38.15 210 GLU A CA 1
ATOM 1448 C C . GLU A 1 186 ? 45.635 1.134 14.442 1.00 36.05 210 GLU A C 1
ATOM 1449 O O . GLU A 1 186 ? 46.598 1.405 13.728 1.00 34.78 210 GLU A O 1
ATOM 1455 N N . SER A 1 187 ? 45.727 0.967 15.759 1.00 33.97 211 SER A N 1
ATOM 1456 C CA . SER A 1 187 ? 46.994 1.088 16.470 1.00 33.99 211 SER A CA 1
ATOM 1457 C C . SER A 1 187 ? 47.294 -0.187 17.232 1.00 34.89 211 SER A C 1
ATOM 1458 O O . SER A 1 187 ? 46.388 -0.820 17.772 1.00 38.27 211 SER A O 1
ATOM 1461 N N . VAL A 1 188 ? 48.571 -0.557 17.258 1.00 35.47 212 VAL A N 1
ATOM 1462 C CA . VAL A 1 188 ? 49.067 -1.627 18.114 1.00 36.25 212 VAL A CA 1
ATOM 1463 C C . VAL A 1 188 ? 50.130 -1.022 19.028 1.00 37.59 212 VAL A C 1
ATOM 1464 O O . VAL A 1 188 ? 51.182 -0.580 18.553 1.00 36.88 212 VAL A O 1
ATOM 1468 N N . HIS A 1 189 ? 49.835 -0.993 20.327 1.00 36.37 213 HIS A N 1
ATOM 1469 C CA . HIS A 1 189 ? 50.747 -0.478 21.346 1.00 35.59 213 HIS A CA 1
ATOM 1470 C C . HIS A 1 189 ? 51.258 -1.619 22.205 1.00 35.85 213 HIS A C 1
ATOM 1471 O O . HIS A 1 189 ? 50.751 -2.729 22.124 1.00 36.12 213 HIS A O 1
ATOM 1478 N N . HIS A 1 190 ? 52.264 -1.338 23.029 1.00 37.91 214 HIS A N 1
ATOM 1479 C CA . HIS A 1 190 ? 52.911 -2.370 23.836 1.00 39.40 214 HIS A CA 1
ATOM 1480 C C . HIS A 1 190 ? 53.088 -1.958 25.296 1.00 39.21 214 HIS A C 1
ATOM 1481 O O . HIS A 1 190 ? 53.452 -0.825 25.589 1.00 37.74 214 HIS A O 1
ATOM 1488 N N . LEU A 1 191 ? 52.809 -2.893 26.206 1.00 40.63 215 LEU A N 1
ATOM 1489 C CA . LEU A 1 191 ? 52.775 -2.599 27.640 1.00 39.67 215 LEU A CA 1
ATOM 1490 C C . LEU A 1 191 ? 54.179 -2.427 28.189 1.00 42.29 215 LEU A C 1
ATOM 1491 O O . LEU A 1 191 ? 54.423 -1.536 29.005 1.00 50.11 215 LEU A O 1
ATOM 1496 N N . PHE A 1 192 ? 55.096 -3.268 27.726 1.00 46.72 216 PHE A N 1
ATOM 1497 C CA . PHE A 1 192 ? 56.470 -3.274 28.209 1.00 52.64 216 PHE A CA 1
ATOM 1498 C C . PHE A 1 192 ? 57.455 -2.858 27.117 1.00 55.52 216 PHE A C 1
ATOM 1499 O O . PHE A 1 192 ? 57.505 -3.470 26.045 1.00 54.22 216 PHE A O 1
ATOM 1507 N N . LYS A 1 193 ? 58.247 -1.828 27.410 1.00 61.70 217 LYS A N 1
ATOM 1508 C CA . LYS A 1 193 ? 59.284 -1.352 26.499 1.00 68.92 217 LYS A CA 1
ATOM 1509 C C . LYS A 1 193 ? 60.548 -0.980 27.282 1.00 80.46 217 LYS A C 1
ATOM 1510 O O . LYS A 1 193 ? 60.468 -0.621 28.461 1.00 82.28 217 LYS A O 1
ATOM 1512 N N . LEU A 1 194 ? 61.706 -1.086 26.625 1.00 91.00 218 LEU A N 1
ATOM 1513 C CA . LEU A 1 194 ? 62.992 -0.666 27.207 1.00 94.20 218 LEU A CA 1
ATOM 1514 C C . LEU A 1 194 ? 63.336 0.776 26.813 1.00 99.02 218 LEU A C 1
ATOM 1515 O O . LEU A 1 194 ? 62.977 1.232 25.726 1.00 102.33 218 LEU A O 1
ATOM 1520 N N . VAL A 1 195 ? 64.032 1.484 27.704 1.00 105.20 219 VAL A N 1
ATOM 1521 C CA . VAL A 1 195 ? 64.497 2.853 27.441 1.00 103.43 219 VAL A CA 1
ATOM 1522 C C . VAL A 1 195 ? 65.920 3.030 27.986 1.00 110.10 219 VAL A C 1
ATOM 1523 O O . VAL A 1 195 ? 66.114 3.205 29.193 1.00 117.14 219 VAL A O 1
ATOM 1527 N N . ASP A 1 196 ? 66.905 2.983 27.086 1.00 107.90 220 ASP A N 1
ATOM 1528 C CA . ASP A 1 196 ? 68.324 2.987 27.455 1.00 103.10 220 ASP A CA 1
ATOM 1529 C C . ASP A 1 196 ? 68.683 1.732 28.261 1.00 106.97 220 ASP A C 1
ATOM 1530 O O . ASP A 1 196 ? 69.397 1.813 29.260 1.00 115.53 220 ASP A O 1
ATOM 1532 N N . ASN A 1 197 ? 68.179 0.580 27.813 1.00 107.49 221 ASN A N 1
ATOM 1533 C CA . ASN A 1 197 ? 68.332 -0.702 28.520 1.00 104.78 221 ASN A CA 1
ATOM 1534 C C . ASN A 1 197 ? 67.810 -0.685 29.970 1.00 106.25 221 ASN A C 1
ATOM 1535 O O . ASN A 1 197 ? 68.276 -1.452 30.814 1.00 104.14 221 ASN A O 1
ATOM 1537 N N . LYS A 1 198 ? 66.835 0.186 30.236 1.00 107.45 222 LYS A N 1
ATOM 1538 C CA . LYS A 1 198 ? 66.220 0.328 31.555 1.00 99.87 222 LYS A CA 1
ATOM 1539 C C . LYS A 1 198 ? 64.702 0.132 31.416 1.00 97.30 222 LYS A C 1
ATOM 1540 O O . LYS A 1 198 ? 64.052 0.912 30.714 1.00 87.24 222 LYS A O 1
ATOM 1542 N N . PRO A 1 199 ? 64.133 -0.904 32.074 1.00 91.54 223 PRO A N 1
ATOM 1543 C CA . PRO A 1 199 ? 62.696 -1.215 31.938 1.00 79.66 223 PRO A CA 1
ATOM 1544 C C . PRO A 1 199 ? 61.767 -0.029 32.229 1.00 72.17 223 PRO A C 1
ATOM 1545 O O . PRO A 1 199 ? 61.997 0.707 33.186 1.00 68.82 223 PRO A O 1
ATOM 1549 N N . LEU A 1 200 ? 60.741 0.155 31.396 1.00 68.20 224 LEU A N 1
ATOM 1550 C CA . LEU A 1 200 ? 59.694 1.149 31.653 1.00 59.82 224 LEU A CA 1
ATOM 1551 C C . LEU A 1 200 ? 58.590 0.479 32.468 1.00 57.24 224 LEU A C 1
ATOM 1552 O O . LEU A 1 200 ? 57.908 -0.419 31.977 1.00 58.40 224 LEU A O 1
ATOM 1554 N N . THR A 1 201 ? 58.430 0.921 33.711 1.00 53.00 225 THR A N 1
ATOM 1555 C CA . THR A 1 201 ? 57.490 0.317 34.658 1.00 50.72 225 THR A CA 1
ATOM 1556 C C . THR A 1 201 ? 56.145 1.032 34.640 1.00 49.06 225 THR A C 1
ATOM 1557 O O . THR A 1 201 ? 56.091 2.245 34.445 1.00 54.03 225 THR A O 1
ATOM 1561 N N . ARG A 1 202 ? 55.071 0.273 34.856 1.00 45.68 226 ARG A N 1
ATOM 1562 C CA . ARG A 1 202 ? 53.727 0.831 35.007 1.00 42.59 226 ARG A CA 1
ATOM 1563 C C . ARG A 1 202 ? 53.167 0.517 36.393 1.00 39.03 226 ARG A C 1
ATOM 1564 O O . ARG A 1 202 ? 53.490 -0.511 36.961 1.00 40.37 226 ARG A O 1
ATOM 1572 N N . PRO A 1 203 ? 52.314 1.400 36.935 1.00 38.79 227 PRO A N 1
ATOM 1573 C CA . PRO A 1 203 ? 51.671 1.091 38.208 1.00 39.76 227 PRO A CA 1
ATOM 1574 C C . PRO A 1 203 ? 50.851 -0.193 38.127 1.00 42.32 227 PRO A C 1
ATOM 1575 O O . PRO A 1 203 ? 50.357 -0.538 37.053 1.00 44.79 227 PRO A O 1
ATOM 1579 N N . VAL A 1 204 ? 50.721 -0.896 39.250 1.00 42.86 228 VAL A N 1
ATOM 1580 C CA . VAL A 1 204 ? 49.946 -2.139 39.296 1.00 42.94 228 VAL A CA 1
ATOM 1581 C C . VAL A 1 204 ? 48.524 -1.971 38.783 1.00 40.76 228 VAL A C 1
ATOM 1582 O O . VAL A 1 204 ? 48.008 -2.859 38.109 1.00 43.82 228 VAL A O 1
ATOM 1586 N N . TRP A 1 205 ? 47.908 -0.829 39.082 1.00 37.16 229 TRP A N 1
ATOM 1587 C CA . TRP A 1 205 ? 46.504 -0.592 38.717 1.00 35.28 229 TRP A CA 1
ATOM 1588 C C . TRP A 1 205 ? 46.312 -0.275 37.239 1.00 34.15 229 TRP A C 1
ATOM 1589 O O . TRP A 1 205 ? 45.167 -0.202 36.776 1.00 32.71 229 TRP A O 1
ATOM 1600 N N . TYR A 1 206 ? 47.409 -0.075 36.502 1.00 32.20 230 TYR A N 1
ATOM 1601 C CA . TYR A 1 206 ? 47.323 0.145 35.061 1.00 31.47 230 TYR A CA 1
ATOM 1602 C C . TYR A 1 206 ? 46.639 -1.035 34.369 1.00 31.14 230 TYR A C 1
ATOM 1603 O O . TYR A 1 206 ? 45.931 -0.860 33.387 1.00 32.11 230 TYR A O 1
ATOM 1612 N N . LEU A 1 207 ? 46.855 -2.232 34.891 1.00 32.04 231 LEU A N 1
ATOM 1613 C CA . LEU A 1 207 ? 46.284 -3.440 34.313 1.00 33.05 231 LEU A CA 1
ATOM 1614 C C . LEU A 1 207 ? 44.898 -3.776 34.884 1.00 33.68 231 LEU A C 1
ATOM 1615 O O . LEU A 1 207 ? 44.291 -4.781 34.500 1.00 35.03 231 LEU A O 1
ATOM 1620 N N . ASP A 1 208 ? 44.407 -2.938 35.799 1.00 32.76 232 ASP A N 1
ATOM 1621 C CA . ASP A 1 208 ? 43.034 -3.023 36.298 1.00 33.61 232 ASP A CA 1
ATOM 1622 C C . ASP A 1 208 ? 42.176 -2.057 35.485 1.00 33.29 232 ASP A C 1
ATOM 1623 O O . ASP A 1 208 ? 42.270 -0.834 35.648 1.00 31.58 232 ASP A O 1
ATOM 1628 N N . VAL A 1 209 ? 41.337 -2.608 34.611 1.00 33.86 233 VAL A N 1
ATOM 1629 C CA . VAL A 1 209 ? 40.507 -1.791 33.717 1.00 34.15 233 VAL A CA 1
ATOM 1630 C C . VAL A 1 209 ? 39.474 -0.933 34.452 1.00 34.64 233 VAL A C 1
ATOM 1631 O O . VAL A 1 209 ? 38.912 -0.016 33.859 1.00 34.52 233 VAL A O 1
ATOM 1635 N N . ASN A 1 210 ? 39.221 -1.224 35.729 1.00 34.87 234 ASN A N 1
ATOM 1636 C CA . ASN A 1 210 ? 38.356 -0.368 36.545 1.00 36.11 234 ASN A CA 1
ATOM 1637 C C . ASN A 1 210 ? 39.043 0.938 36.952 1.00 34.35 234 ASN A C 1
ATOM 1638 O O . ASN A 1 210 ? 38.391 1.922 37.279 1.00 33.28 234 ASN A O 1
ATOM 1643 N N . GLN A 1 211 ? 40.367 0.939 36.941 1.00 33.32 235 GLN A N 1
ATOM 1644 C CA . GLN A 1 211 ? 41.122 2.096 37.369 1.00 31.77 235 GLN A CA 1
ATOM 1645 C C . GLN A 1 211 ? 41.801 2.809 36.207 1.00 31.57 235 GLN A C 1
ATOM 1646 O O . GLN A 1 211 ? 41.871 4.042 36.181 1.00 31.20 235 GLN A O 1
ATOM 1652 N N . GLN A 1 212 ? 42.303 2.035 35.249 1.00 31.30 236 GLN A N 1
ATOM 1653 C CA . GLN A 1 212 ? 42.925 2.601 34.066 1.00 31.35 236 GLN A CA 1
ATOM 1654 C C . GLN A 1 212 ? 41.870 2.950 33.020 1.00 30.75 236 GLN A C 1
ATOM 1655 O O . GLN A 1 212 ? 42.043 3.892 32.259 1.00 31.48 236 GLN A O 1
ATOM 1661 N N . GLY A 1 213 ? 40.772 2.200 33.006 1.00 30.90 237 GLY A N 1
ATOM 1662 C CA . GLY A 1 213 ? 39.813 2.232 31.905 1.00 31.01 237 GLY A CA 1
ATOM 1663 C C . GLY A 1 213 ? 40.075 1.080 30.948 1.00 32.14 237 GLY A C 1
ATOM 1664 O O . GLY A 1 213 ? 41.196 0.571 30.866 1.00 34.48 237 GLY A O 1
ATOM 1665 N N . GLU A 1 214 ? 39.046 0.653 30.227 1.00 31.19 238 GLU A N 1
ATOM 1666 C CA . GLU A 1 214 ? 39.216 -0.421 29.252 1.00 32.12 238 GLU A CA 1
ATOM 1667 C C . GLU A 1 214 ? 39.982 0.087 28.040 1.00 30.01 238 GLU A C 1
ATOM 1668 O O . GLU A 1 214 ? 40.030 1.285 27.787 1.00 26.68 238 GLU A O 1
ATOM 1674 N N . GLY A 1 215 ? 40.561 -0.828 27.274 1.00 31.70 239 GLY A N 1
ATOM 1675 C CA . GLY A 1 215 ? 41.259 -0.440 26.043 1.00 32.43 239 GLY A CA 1
ATOM 1676 C C . GLY A 1 215 ? 40.398 0.396 25.104 1.00 30.85 239 GLY A C 1
ATOM 1677 O O . GLY A 1 215 ? 40.872 1.349 24.480 1.00 29.69 239 GLY A O 1
ATOM 1678 N N . ILE A 1 216 ? 39.119 0.042 25.033 1.00 30.29 240 ILE A N 1
ATOM 1679 C CA . ILE A 1 216 ? 38.175 0.682 24.127 1.00 31.09 240 ILE A CA 1
ATOM 1680 C C . ILE A 1 216 ? 37.846 2.148 24.496 1.00 29.98 240 ILE A C 1
ATOM 1681 O O . ILE A 1 216 ? 37.276 2.866 23.679 1.00 28.92 240 ILE A O 1
ATOM 1686 N N . VAL A 1 217 ? 38.214 2.601 25.697 1.00 29.01 241 VAL A N 1
ATOM 1687 C CA . VAL A 1 217 ? 37.925 3.987 26.121 1.00 27.93 241 VAL A CA 1
ATOM 1688 C C . VAL A 1 217 ? 39.183 4.832 26.356 1.00 27.73 241 VAL A C 1
ATOM 1689 O O . VAL A 1 217 ? 39.086 6.022 26.650 1.00 26.69 241 VAL A O 1
ATOM 1693 N N . ASP A 1 218 ? 40.350 4.216 26.207 1.00 28.57 242 ASP A N 1
ATOM 1694 C CA . ASP A 1 218 ? 41.616 4.824 26.604 1.00 28.20 242 ASP A CA 1
ATOM 1695 C C . ASP A 1 218 ? 42.322 5.434 25.378 1.00 26.52 242 ASP A C 1
ATOM 1696 O O . ASP A 1 218 ? 42.092 6.589 25.052 1.00 25.09 242 ASP A O 1
ATOM 1701 N N . VAL A 1 219 ? 43.148 4.665 24.679 1.00 28.43 243 VAL A N 1
ATOM 1702 C CA . VAL A 1 219 ? 43.873 5.186 23.513 1.00 27.68 243 VAL A CA 1
ATOM 1703 C C . VAL A 1 219 ? 42.913 5.580 22.391 1.00 28.00 243 VAL A C 1
ATOM 1704 O O . VAL A 1 219 ? 43.245 6.449 21.599 1.00 26.93 243 VAL A O 1
ATOM 1708 N N . THR A 1 220 ? 41.729 4.956 22.333 1.00 28.82 244 THR A N 1
ATOM 1709 C CA . THR A 1 220 ? 40.707 5.312 21.330 1.00 27.17 244 THR A CA 1
ATOM 1710 C C . THR A 1 220 ? 40.327 6.792 21.408 1.00 27.70 244 THR A C 1
ATOM 1711 O O . THR A 1 220 ? 39.898 7.393 20.418 1.00 28.80 244 THR A O 1
ATOM 1715 N N . THR A 1 221 ? 40.431 7.362 22.599 1.00 27.58 245 THR A N 1
ATOM 1716 C CA . THR A 1 221 ? 40.227 8.797 22.784 1.00 28.56 245 THR A CA 1
ATOM 1717 C C . THR A 1 221 ? 41.012 9.572 21.722 1.00 27.49 245 THR A C 1
ATOM 1718 O O . THR A 1 221 ? 40.436 10.360 20.985 1.00 26.69 245 THR A O 1
ATOM 1722 N N . HIS A 1 222 ? 42.314 9.307 21.623 1.00 28.49 246 HIS A N 1
ATOM 1723 C CA . HIS A 1 222 ? 43.152 9.930 20.591 1.00 28.60 246 HIS A CA 1
ATOM 1724 C C . HIS A 1 222 ? 42.603 9.704 19.181 1.00 28.98 246 HIS A C 1
ATOM 1725 O O . HIS A 1 222 ? 42.591 10.628 18.364 1.00 25.78 246 HIS A O 1
ATOM 1732 N N . LEU A 1 223 ? 42.180 8.473 18.885 1.00 27.53 247 LEU A N 1
ATOM 1733 C CA . LEU A 1 223 ? 41.797 8.125 17.513 1.00 26.38 247 LEU A CA 1
ATOM 1734 C C . LEU A 1 223 ? 40.474 8.779 17.152 1.00 25.82 247 LEU A C 1
ATOM 1735 O O . LEU A 1 223 ? 40.335 9.342 16.072 1.00 26.10 247 LEU A O 1
ATOM 1740 N N . VAL A 1 224 ? 39.525 8.737 18.080 1.00 26.39 248 VAL A N 1
ATOM 1741 C CA . VAL A 1 224 ? 38.230 9.379 17.895 1.00 26.34 248 VAL A CA 1
ATOM 1742 C C . VAL A 1 224 ? 38.401 10.886 17.704 1.00 27.20 248 VAL A C 1
ATOM 1743 O O . VAL A 1 224 ? 37.747 11.484 16.838 1.00 28.83 248 VAL A O 1
ATOM 1747 N N . ASP A 1 225 ? 39.286 11.485 18.503 1.00 25.84 249 ASP A N 1
ATOM 1748 C CA . ASP A 1 225 ? 39.617 12.900 18.381 1.00 24.76 249 ASP A CA 1
ATOM 1749 C C . ASP A 1 225 ? 40.221 13.207 17.024 1.00 26.03 249 ASP A C 1
ATOM 1750 O O . ASP A 1 225 ? 39.900 14.223 16.429 1.00 25.42 249 ASP A O 1
ATOM 1755 N N . LEU A 1 226 ? 41.095 12.333 16.533 1.00 28.00 250 LEU A N 1
ATOM 1756 C CA . LEU A 1 226 ? 41.694 12.555 15.223 1.00 29.23 250 LEU A CA 1
ATOM 1757 C C . LEU A 1 226 ? 40.655 12.534 14.105 1.00 30.36 250 LEU A C 1
ATOM 1758 O O . LEU A 1 226 ? 40.723 13.381 13.215 1.00 31.37 250 LEU A O 1
ATOM 1763 N N . VAL A 1 227 ? 39.698 11.597 14.132 1.00 29.10 251 VAL A N 1
ATOM 1764 C CA . VAL A 1 227 ? 38.718 11.557 13.031 1.00 29.06 251 VAL A CA 1
ATOM 1765 C C . VAL A 1 227 ? 37.890 12.852 13.004 1.00 29.07 251 VAL A C 1
ATOM 1766 O O . VAL A 1 227 ? 37.652 13.390 11.935 1.00 29.35 251 VAL A O 1
ATOM 1770 N N . GLN A 1 228 ? 37.513 13.369 14.170 1.00 31.18 252 GLN A N 1
ATOM 1771 C CA . GLN A 1 228 ? 36.862 14.686 14.274 1.00 30.67 252 GLN A CA 1
ATOM 1772 C C . GLN A 1 228 ? 37.762 15.813 13.757 1.00 30.84 252 GLN A C 1
ATOM 1773 O O . GLN A 1 228 ? 37.354 16.633 12.940 1.00 29.89 252 GLN A O 1
ATOM 1779 N N . TRP A 1 229 ? 38.994 15.836 14.249 1.00 30.60 253 TRP A N 1
ATOM 1780 C CA . TRP A 1 229 ? 39.906 16.946 14.013 1.00 31.02 253 TRP A CA 1
ATOM 1781 C C . TRP A 1 229 ? 40.466 16.977 12.579 1.00 32.45 253 TRP A C 1
ATOM 1782 O O . TRP A 1 229 ? 40.582 18.046 11.967 1.00 29.91 253 TRP A O 1
ATOM 1793 N N . GLU A 1 230 ? 40.804 15.812 12.039 1.00 33.31 254 GLU A N 1
ATOM 1794 C CA . GLU A 1 230 ? 41.303 15.729 10.665 1.00 34.93 254 GLU A CA 1
ATOM 1795 C C . GLU A 1 230 ? 40.192 15.836 9.619 1.00 33.47 254 GLU A C 1
ATOM 1796 O O . GLU A 1 230 ? 40.339 16.539 8.625 1.00 35.93 254 GLU A O 1
ATOM 1802 N N . ALA A 1 231 ? 39.092 15.127 9.845 1.00 34.83 255 ALA A N 1
ATOM 1803 C CA . ALA A 1 231 ? 38.078 14.920 8.811 1.00 36.13 255 ALA A CA 1
ATOM 1804 C C . ALA A 1 231 ? 36.930 15.915 8.879 1.00 38.61 255 ALA A C 1
ATOM 1805 O O . ALA A 1 231 ? 36.180 16.056 7.912 1.00 41.19 255 ALA A O 1
ATOM 1807 N N . PHE A 1 232 ? 36.792 16.605 10.011 1.00 39.61 256 PHE A N 1
ATOM 1808 C CA . PHE A 1 232 ? 35.776 17.653 10.167 1.00 38.10 256 PHE A CA 1
ATOM 1809 C C . PHE A 1 232 ? 36.380 18.894 10.834 1.00 38.12 256 PHE A C 1
ATOM 1810 O O . PHE A 1 232 ? 35.892 19.341 11.878 1.00 38.86 256 PHE A O 1
ATOM 1818 N N . PRO A 1 233 ? 37.425 19.481 10.211 1.00 37.63 257 PRO A N 1
ATOM 1819 C CA . PRO A 1 233 ? 38.187 20.537 10.881 1.00 35.95 257 PRO A CA 1
ATOM 1820 C C . PRO A 1 233 ? 37.309 21.676 11.399 1.00 36.01 257 PRO A C 1
ATOM 1821 O O . PRO A 1 233 ? 36.523 22.240 10.651 1.00 34.51 257 PRO A O 1
ATOM 1825 N N . ASP A 1 234 ? 37.431 21.975 12.687 1.00 36.59 258 ASP A N 1
ATOM 1826 C CA . ASP A 1 234 ? 36.752 23.116 13.307 1.00 41.81 258 ASP A CA 1
ATOM 1827 C C . ASP A 1 234 ? 35.215 23.077 13.236 1.00 40.56 258 ASP A C 1
ATOM 1828 O O . ASP A 1 234 ? 34.568 24.069 13.545 1.00 44.71 258 ASP A O 1
ATOM 1833 N N . GLN A 1 235 ? 34.640 21.944 12.842 1.00 40.29 259 GLN A N 1
ATOM 1834 C CA . GLN A 1 235 ? 33.187 21.770 12.865 1.00 38.90 259 GLN A CA 1
ATOM 1835 C C . GLN A 1 235 ? 32.753 21.315 14.254 1.00 37.67 259 GLN A C 1
ATOM 1836 O O . GLN A 1 235 ? 33.355 20.405 14.832 1.00 32.38 259 GLN A O 1
ATOM 1842 N N . ILE A 1 236 ? 31.705 21.953 14.776 1.00 37.70 260 ILE A N 1
ATOM 1843 C CA . ILE A 1 236 ? 31.136 21.606 16.072 1.00 37.14 260 ILE A CA 1
ATOM 1844 C C . ILE A 1 236 ? 30.339 20.323 15.920 1.00 37.72 260 ILE A C 1
ATOM 1845 O O . ILE A 1 236 ? 29.411 20.273 15.126 1.00 41.83 260 ILE A O 1
ATOM 1850 N N . ILE A 1 237 ? 30.709 19.282 16.661 1.00 37.31 261 ILE A N 1
ATOM 1851 C CA . ILE A 1 237 ? 29.989 18.008 16.611 1.00 36.44 261 ILE A CA 1
ATOM 1852 C C . ILE A 1 237 ? 28.968 17.980 17.747 1.00 39.88 261 ILE A C 1
ATOM 1853 O O . ILE A 1 237 ? 29.338 18.119 18.918 1.00 41.51 261 ILE A O 1
ATOM 1858 N N . ASP A 1 238 ? 27.689 17.823 17.401 1.00 39.53 262 ASP A N 1
ATOM 1859 C CA . ASP A 1 238 ? 26.625 17.671 18.386 1.00 40.54 262 ASP A CA 1
ATOM 1860 C C . ASP A 1 238 ? 26.416 16.178 18.602 1.00 41.70 262 ASP A C 1
ATOM 1861 O O . ASP A 1 238 ? 25.868 15.494 17.741 1.00 43.67 262 ASP A O 1
ATOM 1866 N N . TYR A 1 239 ? 26.842 15.671 19.754 1.00 41.14 263 TYR A N 1
ATOM 1867 C CA . TYR A 1 239 ? 26.850 14.227 19.973 1.00 41.58 263 TYR A CA 1
ATOM 1868 C C . TYR A 1 239 ? 25.437 13.650 20.054 1.00 43.53 263 TYR A C 1
ATOM 1869 O O . TYR A 1 239 ? 25.232 12.467 19.790 1.00 44.40 263 TYR A O 1
ATOM 1878 N N . ARG A 1 240 ? 24.465 14.491 20.395 1.00 45.55 264 ARG A N 1
ATOM 1879 C CA . ARG A 1 240 ? 23.060 14.079 20.407 1.00 48.45 264 ARG A CA 1
ATOM 1880 C C . ARG A 1 240 ? 22.505 13.797 19.004 1.00 47.78 264 ARG A C 1
ATOM 1881 O O . ARG A 1 240 ? 21.571 13.008 18.854 1.00 52.27 264 ARG A O 1
ATOM 1889 N N . LYS A 1 241 ? 23.089 14.422 17.985 1.00 45.57 265 LYS A N 1
ATOM 1890 C CA . LYS A 1 241 ? 22.566 14.340 16.621 1.00 45.28 265 LYS A CA 1
ATOM 1891 C C . LYS A 1 241 ? 23.509 13.713 15.601 1.00 41.04 265 LYS A C 1
ATOM 1892 O O . LYS A 1 241 ? 23.051 13.152 14.621 1.00 39.53 265 LYS A O 1
ATOM 1898 N N . ASP A 1 242 ? 24.817 13.816 15.816 1.00 39.25 266 ASP A N 1
ATOM 1899 C CA . ASP A 1 242 ? 25.785 13.505 14.769 1.00 37.53 266 ASP A CA 1
ATOM 1900 C C . ASP A 1 242 ? 26.453 12.142 14.908 1.00 37.00 266 ASP A C 1
ATOM 1901 O O . ASP A 1 242 ? 27.131 11.694 13.981 1.00 35.03 266 ASP A O 1
ATOM 1906 N N . ILE A 1 243 ? 26.278 11.492 16.056 1.00 36.39 267 ILE A N 1
ATOM 1907 C CA . ILE A 1 243 ? 26.980 10.248 16.343 1.00 36.69 267 ILE A CA 1
ATOM 1908 C C . ILE A 1 243 ? 26.000 9.099 16.497 1.00 36.35 267 ILE A C 1
ATOM 1909 O O . ILE A 1 243 ? 25.088 9.155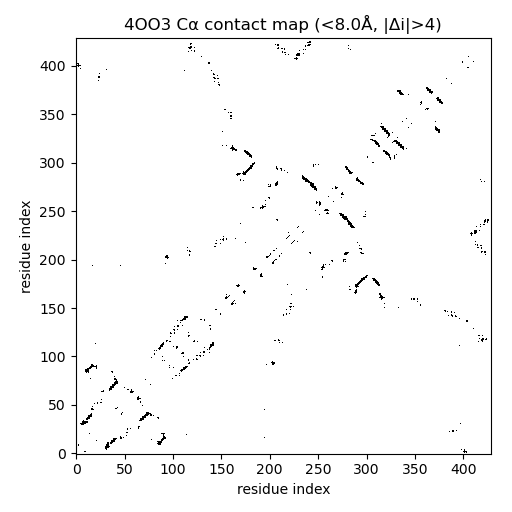 17.316 1.00 36.90 267 ILE A O 1
ATOM 1914 N N . GLU A 1 244 ? 26.222 8.055 15.709 1.00 36.79 268 GLU A N 1
ATOM 1915 C CA . GLU A 1 244 ? 25.475 6.815 15.804 1.00 39.31 268 GLU A CA 1
ATOM 1916 C C . GLU A 1 244 ? 26.483 5.683 15.902 1.00 39.99 268 GLU A C 1
ATOM 1917 O O . GLU A 1 244 ? 27.294 5.494 14.994 1.00 38.38 268 GLU A O 1
ATOM 1923 N N . LEU A 1 245 ? 26.441 4.921 16.989 1.00 42.33 269 LEU A N 1
ATOM 1924 C CA . LEU A 1 245 ? 27.327 3.766 17.097 1.00 42.66 269 LEU A CA 1
ATOM 1925 C C . LEU A 1 245 ? 26.752 2.609 16.316 1.00 44.43 269 LEU A C 1
ATOM 1926 O O . LEU A 1 245 ? 25.553 2.348 16.369 1.00 46.74 269 LEU A O 1
ATOM 1931 N N . ILE A 1 246 ? 27.630 1.921 15.598 1.00 41.78 270 ILE A N 1
ATOM 1932 C CA . ILE A 1 246 ? 27.250 0.828 14.733 1.00 41.45 270 ILE A CA 1
ATOM 1933 C C . ILE A 1 246 ? 27.706 -0.498 15.337 1.00 42.28 270 ILE A C 1
ATOM 1934 O O . ILE A 1 246 ? 26.914 -1.426 15.452 1.00 43.35 270 ILE A O 1
ATOM 1939 N N . ASP A 1 247 ? 28.973 -0.591 15.729 1.00 39.74 271 ASP A N 1
ATOM 1940 C CA . ASP A 1 247 ? 29.497 -1.835 16.282 1.00 39.59 271 ASP A CA 1
ATOM 1941 C C . ASP A 1 247 ? 30.662 -1.571 17.221 1.00 39.49 271 ASP A C 1
ATOM 1942 O O . ASP A 1 247 ? 31.362 -0.561 17.088 1.00 38.99 271 ASP A O 1
ATOM 1947 N N . ALA A 1 248 ? 30.864 -2.481 18.170 1.00 37.16 272 ALA A N 1
ATOM 1948 C CA . ALA A 1 248 ? 31.957 -2.355 19.113 1.00 35.94 272 ALA A CA 1
ATOM 1949 C C . ALA A 1 248 ? 32.345 -3.704 19.688 1.00 36.60 272 ALA A C 1
ATOM 1950 O O . ALA A 1 248 ? 31.484 -4.544 19.950 1.00 39.24 272 ALA A O 1
ATOM 1952 N N . ASN A 1 249 ? 33.647 -3.906 19.875 1.00 35.37 273 ASN A N 1
ATOM 1953 C CA . ASN A 1 249 ? 34.166 -5.123 20.480 1.00 36.43 273 ASN A CA 1
ATOM 1954 C C . ASN A 1 249 ? 35.243 -4.811 21.503 1.00 36.83 273 ASN A C 1
ATOM 1955 O O . ASN A 1 249 ? 35.918 -3.782 21.416 1.00 37.61 273 ASN A O 1
ATOM 1960 N N . ARG A 1 250 ? 35.373 -5.703 22.480 1.00 35.59 274 ARG A N 1
ATOM 1961 C CA . ARG A 1 250 ? 36.410 -5.624 23.491 1.00 35.34 274 ARG A CA 1
ATOM 1962 C C . ARG A 1 250 ? 36.970 -7.020 23.711 1.00 37.19 274 ARG A C 1
ATOM 1963 O O . ARG A 1 250 ? 36.233 -8.003 23.684 1.00 38.36 274 ARG A O 1
ATOM 1971 N N . TRP A 1 251 ? 38.278 -7.115 23.901 1.00 36.06 275 TRP A N 1
ATOM 1972 C CA . TRP A 1 251 ? 38.901 -8.410 24.126 1.00 36.35 275 TRP A CA 1
ATOM 1973 C C . TRP A 1 251 ? 40.171 -8.254 24.942 1.00 36.29 275 TRP A C 1
ATOM 1974 O O . TRP A 1 251 ? 40.612 -7.133 25.219 1.00 33.21 275 TRP A O 1
ATOM 1985 N N . THR A 1 252 ? 40.742 -9.387 25.336 1.00 37.95 276 THR A N 1
ATOM 1986 C CA . THR A 1 252 ? 41.780 -9.399 26.348 1.00 39.91 276 THR A CA 1
ATOM 1987 C C . THR A 1 252 ? 43.177 -9.648 25.799 1.00 40.49 276 THR A C 1
ATOM 1988 O O . THR A 1 252 ? 43.348 -10.169 24.698 1.00 41.24 276 THR A O 1
ATOM 1992 N N . THR A 1 253 ? 44.168 -9.238 26.585 1.00 40.47 277 THR A N 1
ATOM 1993 C CA . THR A 1 253 ? 45.549 -9.627 26.382 1.00 39.67 277 THR A CA 1
ATOM 1994 C C . THR A 1 253 ? 45.950 -10.421 27.621 1.00 40.78 277 THR A C 1
ATOM 1995 O O . THR A 1 253 ? 45.751 -9.962 28.746 1.00 43.79 277 THR A O 1
ATOM 1999 N N . SER A 1 254 ? 46.483 -11.621 27.414 1.00 42.09 278 SER A N 1
ATOM 2000 C CA . SER A 1 254 ? 46.914 -12.470 28.522 1.00 43.87 278 SER A CA 1
ATOM 2001 C C . SER A 1 254 ? 48.264 -12.010 29.021 1.00 44.32 278 SER A C 1
ATOM 2002 O O . SER A 1 254 ? 49.139 -11.689 28.223 1.00 45.90 278 SER A O 1
ATOM 2005 N N . ILE A 1 255 ? 48.426 -11.968 30.340 1.00 44.19 279 ILE A N 1
ATOM 2006 C CA . ILE A 1 255 ? 49.714 -11.653 30.941 1.00 45.16 279 ILE A CA 1
ATOM 2007 C C . ILE A 1 255 ? 50.111 -12.780 31.890 1.00 48.21 279 ILE A C 1
ATOM 2008 O O . ILE A 1 255 ? 49.338 -13.149 32.780 1.00 50.33 279 ILE A O 1
ATOM 2013 N N . SER A 1 256 ? 51.312 -13.321 31.699 1.00 48.87 280 SER A N 1
ATOM 2014 C CA . SER A 1 256 ? 51.849 -14.338 32.598 1.00 52.41 280 SER A CA 1
ATOM 2015 C C . SER A 1 256 ? 52.347 -13.673 33.887 1.00 49.85 280 SER A C 1
ATOM 2016 O O . SER A 1 256 ? 52.574 -12.463 33.912 1.00 47.98 280 SER A O 1
ATOM 2019 N N . PRO A 1 257 ? 52.528 -14.461 34.959 1.00 49.94 281 PRO A N 1
ATOM 2020 C CA . PRO A 1 257 ? 53.058 -13.914 36.216 1.00 50.73 281 PRO A CA 1
ATOM 2021 C C . PRO A 1 257 ? 54.412 -13.217 36.054 1.00 49.92 281 PRO A C 1
ATOM 2022 O O . PRO A 1 257 ? 54.701 -12.239 36.748 1.00 48.90 281 PRO A O 1
ATOM 2026 N N . GLU A 1 258 ? 55.227 -13.731 35.142 1.00 51.01 282 GLU A N 1
ATOM 2027 C CA . GLU A 1 258 ? 56.562 -13.207 34.909 1.00 52.97 282 GLU A CA 1
ATOM 2028 C C . GLU A 1 258 ? 56.459 -11.869 34.201 1.00 50.06 282 GLU A C 1
ATOM 2029 O O . GLU A 1 258 ? 57.109 -10.898 34.591 1.00 49.70 282 GLU A O 1
ATOM 2035 N N . GLU A 1 259 ? 55.627 -11.827 33.165 1.00 47.53 283 GLU A N 1
ATOM 2036 C CA . GLU A 1 259 ? 55.379 -10.599 32.422 1.00 47.34 283 GLU A CA 1
ATOM 2037 C C . GLU A 1 259 ? 54.818 -9.526 33.361 1.00 45.23 283 GLU A C 1
ATOM 2038 O O . GLU A 1 259 ? 55.257 -8.380 33.332 1.00 41.83 283 GLU A O 1
ATOM 2044 N N . PHE A 1 260 ? 53.875 -9.914 34.219 1.00 45.97 284 PHE A N 1
ATOM 2045 C CA . PHE A 1 260 ? 53.331 -8.995 35.214 1.00 45.21 284 PHE A CA 1
ATOM 2046 C C . PHE A 1 260 ? 54.436 -8.422 36.106 1.00 44.94 284 PHE A C 1
ATOM 2047 O O . PHE A 1 260 ? 54.547 -7.211 36.261 1.00 42.05 284 PHE A O 1
ATOM 2055 N N . LYS A 1 261 ? 55.248 -9.301 36.680 1.00 47.95 285 LYS A N 1
ATOM 2056 C CA . LYS A 1 261 ? 56.379 -8.885 37.508 1.00 50.89 285 LYS A CA 1
ATOM 2057 C C . LYS A 1 261 ? 57.255 -7.868 36.782 1.00 49.39 285 LYS A C 1
ATOM 2058 O O . LYS A 1 261 ? 57.568 -6.806 37.319 1.00 48.78 285 LYS A O 1
ATOM 2064 N N . GLN A 1 262 ? 57.626 -8.193 35.552 1.00 51.12 286 GLN A N 1
ATOM 2065 C CA . GLN A 1 262 ? 58.545 -7.366 34.788 1.00 53.02 286 GLN A CA 1
ATOM 2066 C C . GLN A 1 262 ? 57.983 -5.973 34.502 1.00 52.73 286 GLN A C 1
ATOM 2067 O O . GLN A 1 262 ? 58.663 -4.982 34.743 1.00 54.39 286 GLN A O 1
ATOM 2073 N N . VAL A 1 263 ? 56.755 -5.899 33.991 1.00 51.20 287 VAL A N 1
ATOM 2074 C CA . VAL A 1 263 ? 56.148 -4.601 33.628 1.00 47.51 287 VAL A CA 1
ATOM 2075 C C . VAL A 1 263 ? 55.738 -3.734 34.828 1.00 46.19 287 VAL A C 1
ATOM 2076 O O . VAL A 1 263 ? 55.735 -2.500 34.721 1.00 45.25 287 VAL A O 1
ATOM 2080 N N . THR A 1 264 ? 55.396 -4.359 35.958 1.00 45.32 288 THR A N 1
ATOM 2081 C CA . THR A 1 264 ? 54.972 -3.601 37.153 1.00 45.84 288 THR A CA 1
ATOM 2082 C C . THR A 1 264 ? 56.023 -3.516 38.253 1.00 45.28 288 THR A C 1
ATOM 2083 O O . THR A 1 264 ? 56.072 -2.529 38.969 1.00 43.31 288 THR A O 1
ATOM 2087 N N . GLY A 1 265 ? 56.843 -4.554 38.400 1.00 47.95 289 GLY A N 1
ATOM 2088 C CA . GLY A 1 265 ? 57.777 -4.651 39.522 1.00 49.36 289 GLY A CA 1
ATOM 2089 C C . GLY A 1 265 ? 57.189 -5.446 40.675 1.00 51.25 289 GLY A C 1
ATOM 2090 O O . GLY A 1 265 ? 57.920 -6.072 41.433 1.00 55.34 289 GLY A O 1
ATOM 2091 N N . THR A 1 266 ? 55.863 -5.428 40.801 1.00 52.76 290 THR A N 1
ATOM 2092 C CA . THR A 1 266 ? 55.161 -6.140 41.864 1.00 53.07 290 THR A CA 1
ATOM 2093 C C . THR A 1 266 ? 55.073 -7.629 41.569 1.00 54.45 290 THR A C 1
ATOM 2094 O O . THR A 1 266 ? 55.053 -8.045 40.413 1.00 51.33 290 THR A O 1
ATOM 2098 N N . ASP A 1 267 ? 54.997 -8.420 42.634 1.00 59.59 291 ASP A N 1
ATOM 2099 C CA . ASP A 1 267 ? 54.840 -9.864 42.532 1.00 61.23 291 ASP A CA 1
ATOM 2100 C C . ASP A 1 267 ? 53.398 -10.219 42.139 1.00 58.57 291 ASP A C 1
ATOM 2101 O O . ASP A 1 267 ? 52.441 -9.575 42.577 1.00 50.60 291 ASP A O 1
ATOM 2106 N N . ALA A 1 268 ? 53.254 -11.247 41.307 1.00 61.78 292 ALA A N 1
ATOM 2107 C CA . ALA A 1 268 ? 51.958 -11.611 40.726 1.00 61.28 292 ALA A CA 1
ATOM 2108 C C . ALA A 1 268 ? 51.091 -12.386 41.728 1.00 63.30 292 ALA A C 1
ATOM 2109 O O . ALA A 1 268 ? 51.500 -13.469 42.149 1.00 64.76 292 ALA A O 1
ATOM 2111 N N . TYR A 1 269 ? 49.904 -11.895 42.111 1.00 59.76 293 TYR A N 1
ATOM 2112 C CA . TYR A 1 269 ? 49.280 -10.658 41.631 1.00 56.64 293 TYR A CA 1
ATOM 2113 C C . TYR A 1 269 ? 48.714 -9.883 42.820 1.00 57.28 293 TYR A C 1
ATOM 2114 O O . TYR A 1 269 ? 48.417 -10.478 43.850 1.00 59.40 293 TYR A O 1
ATOM 2123 N N . PRO A 1 270 ? 48.550 -8.554 42.686 1.00 59.78 294 PRO A N 1
ATOM 2124 C CA . PRO A 1 270 ? 47.831 -7.811 43.715 1.00 60.49 294 PRO A CA 1
ATOM 2125 C C . PRO A 1 270 ? 46.418 -8.324 43.919 1.00 60.54 294 PRO A C 1
ATOM 2126 O O . PRO A 1 270 ? 45.832 -8.921 43.018 1.00 61.60 294 PRO A O 1
ATOM 2130 N N . ASP A 1 271 ? 45.887 -8.068 45.104 1.00 61.87 295 ASP A N 1
ATOM 2131 C CA . ASP A 1 271 ? 44.606 -8.602 45.524 1.00 61.80 295 ASP A CA 1
ATOM 2132 C C . ASP A 1 271 ? 43.451 -8.143 44.634 1.00 60.07 295 ASP A C 1
ATOM 2133 O O . ASP A 1 271 ? 42.563 -8.929 44.295 1.00 62.06 295 ASP A O 1
ATOM 2138 N N . PHE A 1 272 ? 43.483 -6.869 44.258 1.00 55.15 296 PHE A N 1
ATOM 2139 C CA . PHE A 1 272 ? 42.418 -6.252 43.468 1.00 54.67 296 PHE A CA 1
ATOM 2140 C C . PHE A 1 272 ? 42.388 -6.672 41.992 1.00 52.75 296 PHE A C 1
ATOM 2141 O O . PHE A 1 272 ? 41.488 -6.265 41.261 1.00 50.12 296 PHE A O 1
ATOM 2149 N N . LEU A 1 273 ? 43.368 -7.464 41.558 1.00 50.92 297 LEU A N 1
ATOM 2150 C CA . LEU A 1 273 ? 43.424 -7.964 40.181 1.00 49.13 297 LEU A CA 1
ATOM 2151 C C . LEU A 1 273 ? 42.942 -9.408 40.041 1.00 47.83 297 LEU A C 1
ATOM 2152 O O . LEU A 1 273 ? 42.769 -9.889 38.927 1.00 43.97 297 LEU A O 1
ATOM 2157 N N . LYS A 1 274 ? 42.714 -10.083 41.166 1.00 51.19 298 LYS A N 1
ATOM 2158 C CA . LYS A 1 274 ? 42.379 -11.509 41.165 1.00 56.25 298 LYS A CA 1
ATOM 2159 C C . LYS A 1 274 ? 41.063 -11.831 40.464 1.00 53.22 298 LYS A C 1
ATOM 2160 O O . LYS A 1 274 ? 40.875 -12.951 39.992 1.00 54.00 298 LYS A O 1
ATOM 2166 N N . LYS A 1 275 ? 40.160 -10.857 40.396 1.00 50.09 299 LYS A N 1
ATOM 2167 C CA . LYS A 1 275 ? 38.948 -10.991 39.578 1.00 50.82 299 LYS A CA 1
ATOM 2168 C C . LYS A 1 275 ? 39.254 -11.265 38.096 1.00 50.08 299 LYS A C 1
ATOM 2169 O O . LYS A 1 275 ? 38.453 -11.891 37.408 1.00 49.35 299 LYS A O 1
ATOM 2175 N N . ASP A 1 276 ? 40.411 -10.796 37.624 1.00 50.00 300 ASP A N 1
ATOM 2176 C CA . ASP A 1 276 ? 40.820 -10.928 36.220 1.00 48.89 300 ASP A CA 1
ATOM 2177 C C . ASP A 1 276 ? 41.814 -12.065 35.958 1.00 50.26 300 ASP A C 1
ATOM 2178 O O . ASP A 1 276 ? 42.169 -12.318 34.810 1.00 49.93 300 ASP A O 1
ATOM 2183 N N . VAL A 1 277 ? 42.267 -12.737 37.012 1.00 52.41 301 VAL A N 1
ATOM 2184 C CA . VAL A 1 277 ? 43.196 -13.862 36.873 1.00 55.63 301 VAL A CA 1
ATOM 2185 C C . VAL A 1 277 ? 42.422 -15.168 36.677 1.00 59.19 301 VAL A C 1
ATOM 2186 O O . VAL A 1 277 ? 41.367 -15.355 37.281 1.00 60.04 301 VAL A O 1
ATOM 2190 N N . GLU A 1 278 ? 42.949 -16.060 35.834 1.00 65.19 302 GLU A N 1
ATOM 2191 C CA . GLU A 1 278 ? 42.346 -17.379 35.591 1.00 69.90 302 GLU A CA 1
ATOM 2192 C C . GLU A 1 278 ? 43.216 -18.516 36.154 1.00 75.67 302 GLU A C 1
ATOM 2193 O O . GLU A 1 278 ? 43.116 -18.839 37.342 1.00 74.79 302 GLU A O 1
ATOM 2199 N N . ASN A 1 279 ? 44.049 -19.129 35.312 1.00 79.21 303 ASN A N 1
ATOM 2200 C CA . ASN A 1 279 ? 45.010 -20.133 35.775 1.00 78.74 303 ASN A CA 1
ATOM 2201 C C . ASN A 1 279 ? 46.379 -19.486 35.877 1.00 75.72 303 ASN A C 1
ATOM 2202 O O . ASN A 1 279 ? 47.254 -19.711 35.038 1.00 74.17 303 ASN A O 1
ATOM 2207 N N . ASP A 1 280 ? 46.540 -18.651 36.900 1.00 73.35 304 ASP A N 1
ATOM 2208 C CA . ASP A 1 280 ? 47.760 -17.872 37.088 1.00 72.82 304 ASP A CA 1
ATOM 2209 C C . ASP A 1 280 ? 47.994 -16.893 35.914 1.00 72.85 304 ASP A C 1
ATOM 2210 O O . ASP A 1 280 ? 49.068 -16.299 35.800 1.00 73.60 304 ASP A O 1
ATOM 2215 N N . THR A 1 281 ? 46.975 -16.712 35.068 1.00 68.39 305 THR A N 1
ATOM 2216 C CA . THR A 1 281 ? 47.066 -15.886 33.865 1.00 60.71 305 THR A CA 1
ATOM 2217 C C . THR A 1 281 ? 46.155 -14.667 33.991 1.00 55.40 305 THR A C 1
ATOM 2218 O O . THR A 1 281 ? 44.940 -14.810 34.130 1.00 55.56 305 THR A O 1
ATOM 2222 N N . LEU A 1 282 ? 46.738 -13.473 33.937 1.00 51.29 306 LEU A N 1
ATOM 2223 C CA . LEU A 1 282 ? 45.961 -12.237 34.035 1.00 47.69 306 LEU A CA 1
ATOM 2224 C C . LEU A 1 282 ? 45.397 -11.872 32.663 1.00 46.22 306 LEU A C 1
ATOM 2225 O O . LEU A 1 282 ? 46.137 -11.826 31.683 1.00 45.23 306 LEU A O 1
ATOM 2230 N N . LYS A 1 283 ? 44.088 -11.623 32.610 1.00 46.10 307 LYS A N 1
ATOM 2231 C CA . LYS A 1 283 ? 43.381 -11.275 31.375 1.00 45.53 307 LYS A CA 1
ATOM 2232 C C . LYS A 1 283 ? 42.874 -9.843 31.465 1.00 43.19 307 LYS A C 1
ATOM 2233 O O . LYS A 1 283 ? 41.959 -9.554 32.240 1.00 43.56 307 LYS A O 1
ATOM 2239 N N . VAL A 1 284 ? 43.458 -8.956 30.663 1.00 39.71 308 VAL A N 1
ATOM 2240 C CA . VAL A 1 284 ? 43.176 -7.527 30.740 1.00 36.93 308 VAL A CA 1
ATOM 2241 C C . VAL A 1 284 ? 42.429 -7.117 29.489 1.00 35.84 308 VAL A C 1
ATOM 2242 O O . VAL A 1 284 ? 42.903 -7.387 28.385 1.00 35.74 308 VAL A O 1
ATOM 2246 N N . TYR A 1 285 ? 41.276 -6.465 29.660 1.00 34.10 309 TYR A N 1
ATOM 2247 C CA . TYR A 1 285 ? 40.489 -5.946 28.532 1.00 33.77 309 TYR A CA 1
ATOM 2248 C C . TYR A 1 285 ? 41.047 -4.615 28.033 1.00 32.19 309 TYR A C 1
ATOM 2249 O O . TYR A 1 285 ? 40.365 -3.588 28.053 1.00 31.71 309 TYR A O 1
ATOM 2258 N N . CYS A 1 286 ? 42.292 -4.664 27.565 1.00 32.84 310 CYS A N 1
ATOM 2259 C CA . CYS A 1 286 ? 43.013 -3.498 27.058 1.00 33.37 310 CYS A CA 1
ATOM 2260 C C . CYS A 1 286 ? 42.949 -3.394 25.529 1.00 33.64 310 CYS A C 1
ATOM 2261 O O . CYS A 1 286 ? 43.701 -2.641 24.933 1.00 34.54 310 CYS A O 1
ATOM 2264 N N . ASN A 1 287 ? 42.056 -4.148 24.897 1.00 34.47 311 ASN A N 1
ATOM 2265 C CA . ASN A 1 287 ? 41.890 -4.094 23.449 1.00 34.43 311 ASN A CA 1
ATOM 2266 C C . ASN A 1 287 ? 40.445 -3.779 23.120 1.00 35.49 311 ASN A C 1
ATOM 2267 O O . ASN A 1 287 ? 39.541 -4.187 23.842 1.00 37.42 311 ASN A O 1
ATOM 2272 N N . GLY A 1 288 ? 40.223 -3.038 22.044 1.00 34.36 312 GLY A N 1
ATOM 2273 C CA . GLY A 1 288 ? 38.868 -2.801 21.576 1.00 35.29 312 GLY A CA 1
ATOM 2274 C C . GLY A 1 288 ? 38.829 -2.088 20.241 1.00 34.48 312 GLY A C 1
ATOM 2275 O O . GLY A 1 288 ? 39.839 -1.555 19.790 1.00 34.63 312 GLY A O 1
ATOM 2276 N N . ASP A 1 289 ? 37.664 -2.099 19.600 1.00 32.87 313 ASP A N 1
ATOM 2277 C CA . ASP A 1 289 ? 37.451 -1.301 18.407 1.00 32.84 313 ASP A CA 1
ATOM 2278 C C . ASP A 1 289 ? 36.035 -0.750 18.350 1.00 32.17 313 ASP A C 1
ATOM 2279 O O . ASP A 1 289 ? 35.149 -1.213 19.061 1.00 32.20 313 ASP A O 1
ATOM 2284 N N . ILE A 1 290 ? 35.845 0.272 17.522 1.00 32.14 314 ILE A N 1
ATOM 2285 C CA . ILE A 1 290 ? 34.558 0.948 17.405 1.00 31.83 314 ILE A CA 1
ATOM 2286 C C . ILE A 1 290 ? 34.290 1.248 15.943 1.00 32.25 314 ILE A C 1
ATOM 2287 O O . ILE A 1 290 ? 35.170 1.765 15.246 1.00 32.64 314 ILE A O 1
ATOM 2292 N N . VAL A 1 291 ? 33.089 0.900 15.485 1.00 32.77 315 VAL A N 1
ATOM 2293 C CA . VAL A 1 291 ? 32.565 1.411 14.230 1.00 33.91 315 VAL A CA 1
ATOM 2294 C C . VAL A 1 291 ? 31.404 2.332 14.572 1.00 33.77 315 VAL A C 1
ATOM 2295 O O . VAL A 1 291 ? 30.507 1.961 15.325 1.00 34.86 315 VAL A O 1
ATOM 2299 N N . TYR A 1 292 ? 31.445 3.542 14.032 1.00 31.85 316 TYR A N 1
ATOM 2300 C CA . TYR A 1 292 ? 30.412 4.525 14.285 1.00 31.97 316 TYR A CA 1
ATOM 2301 C C . TYR A 1 292 ? 30.258 5.460 13.100 1.00 32.08 316 TYR A C 1
ATOM 2302 O O . TYR A 1 292 ? 31.174 5.611 12.285 1.00 30.91 316 TYR A O 1
ATOM 2311 N N . LYS A 1 293 ? 29.094 6.088 13.015 1.00 32.91 317 LYS A N 1
ATOM 2312 C CA . LYS A 1 293 ? 28.860 7.123 12.023 1.00 34.28 317 LYS A CA 1
ATOM 2313 C C . LYS A 1 293 ? 28.981 8.482 12.690 1.00 35.01 317 LYS A C 1
ATOM 2314 O O . LYS A 1 293 ? 28.426 8.705 13.769 1.00 35.26 317 LYS A O 1
ATOM 2320 N N . ILE A 1 294 ? 29.742 9.367 12.053 1.00 34.28 318 ILE A N 1
ATOM 2321 C CA . ILE A 1 294 ? 29.879 10.745 12.488 1.00 32.43 318 ILE A CA 1
ATOM 2322 C C . ILE A 1 294 ? 29.447 11.632 11.322 1.00 34.46 318 ILE A C 1
ATOM 2323 O O . ILE A 1 294 ? 30.117 11.682 10.289 1.00 33.55 318 ILE A O 1
ATOM 2328 N N . LYS A 1 295 ? 28.308 12.306 11.496 1.00 36.53 319 LYS A N 1
ATOM 2329 C CA . LYS A 1 295 ? 27.684 13.107 10.445 1.00 38.37 319 LYS A CA 1
ATOM 2330 C C . LYS A 1 295 ? 27.581 12.332 9.138 1.00 38.75 319 LYS A C 1
ATOM 2331 O O . LYS A 1 295 ? 27.948 12.836 8.076 1.00 39.34 319 LYS A O 1
ATOM 2337 N N . GLY A 1 296 ? 27.093 11.098 9.231 1.00 38.68 320 GLY A N 1
ATOM 2338 C CA . GLY A 1 296 ? 26.841 10.266 8.052 1.00 39.44 320 GLY A CA 1
ATOM 2339 C C . GLY A 1 296 ? 28.043 9.475 7.568 1.00 39.40 320 GLY A C 1
ATOM 2340 O O . GLY A 1 296 ? 27.890 8.589 6.732 1.00 40.26 320 GLY A O 1
ATOM 2341 N N . VAL A 1 297 ? 29.232 9.783 8.094 1.00 37.06 321 VAL A N 1
ATOM 2342 C CA . VAL A 1 297 ? 30.478 9.145 7.663 1.00 34.81 321 VAL A CA 1
ATOM 2343 C C . VAL A 1 297 ? 30.816 7.994 8.599 1.00 33.63 321 VAL A C 1
ATOM 2344 O O . VAL A 1 297 ? 30.934 8.197 9.801 1.00 34.84 321 VAL A O 1
ATOM 2348 N N . THR A 1 298 ? 30.977 6.792 8.051 1.00 34.35 322 THR A N 1
ATOM 2349 C CA . THR A 1 298 ? 31.343 5.637 8.857 1.00 35.66 322 THR A CA 1
ATOM 2350 C C . THR A 1 298 ? 32.847 5.653 9.159 1.00 35.57 322 THR A C 1
ATOM 2351 O O . THR A 1 298 ? 33.676 5.646 8.246 1.00 33.42 322 THR A O 1
ATOM 2355 N N . ALA A 1 299 ? 33.178 5.691 10.447 1.00 35.26 323 ALA A N 1
ATOM 2356 C CA . ALA A 1 299 ? 34.551 5.640 10.906 1.00 34.19 323 ALA A CA 1
ATOM 2357 C C . ALA A 1 299 ? 34.778 4.348 11.679 1.00 33.95 323 ALA A C 1
ATOM 2358 O O . ALA A 1 299 ? 33.848 3.799 12.266 1.00 35.46 323 ALA A O 1
ATOM 2360 N N . LYS A 1 300 ? 36.014 3.862 11.664 1.00 33.95 324 LYS A N 1
ATOM 2361 C CA . LYS A 1 300 ? 36.392 2.675 12.425 1.00 36.88 324 LYS A CA 1
ATOM 2362 C C . LYS A 1 300 ? 37.689 2.967 13.163 1.00 35.61 324 LYS A C 1
ATOM 2363 O O . LYS A 1 300 ? 38.679 3.347 12.545 1.00 35.86 324 LYS A O 1
ATOM 2369 N N . VAL A 1 301 ? 37.690 2.790 14.480 1.00 32.13 325 VAL A N 1
ATOM 2370 C CA . VAL A 1 301 ? 38.924 2.923 15.244 1.00 30.09 325 VAL A CA 1
ATOM 2371 C C . VAL A 1 301 ? 39.198 1.659 16.035 1.00 30.04 325 VAL A C 1
ATOM 2372 O O . VAL A 1 301 ? 38.271 0.991 16.494 1.00 29.28 325 VAL A O 1
ATOM 2376 N N . SER A 1 302 ? 40.480 1.348 16.202 1.00 29.57 326 SER A N 1
ATOM 2377 C CA . SER A 1 302 ? 40.888 0.108 16.831 1.00 31.95 326 SER A CA 1
ATOM 2378 C C . SER A 1 302 ? 42.215 0.262 17.586 1.00 32.79 326 SER A C 1
ATOM 2379 O O . SER A 1 302 ? 43.130 0.960 17.133 1.00 28.10 326 SER A O 1
ATOM 2382 N N . VAL A 1 303 ? 42.306 -0.403 18.738 1.00 35.29 327 VAL A N 1
ATOM 2383 C CA . VAL A 1 303 ? 43.500 -0.359 19.574 1.00 36.25 327 VAL A CA 1
ATOM 2384 C C . VAL A 1 303 ? 43.801 -1.750 20.118 1.00 36.70 327 VAL A C 1
ATOM 2385 O O . VAL A 1 303 ? 42.934 -2.391 20.700 1.00 37.60 327 VAL A O 1
ATOM 2389 N N . ILE A 1 304 ? 45.035 -2.202 19.910 1.00 36.10 328 ILE A N 1
ATOM 2390 C CA . ILE A 1 304 ? 45.533 -3.431 20.497 1.00 36.17 328 ILE A CA 1
ATOM 2391 C C . ILE A 1 304 ? 46.740 -3.112 21.387 1.00 35.43 328 ILE A C 1
ATOM 2392 O O . ILE A 1 304 ? 47.619 -2.341 21.005 1.00 33.72 328 ILE A O 1
ATOM 2397 N N . TRP A 1 305 ? 46.757 -3.708 22.576 1.00 34.08 329 TRP A N 1
ATOM 2398 C CA . TRP A 1 305 ? 47.890 -3.644 23.478 1.00 32.00 329 TRP A CA 1
ATOM 2399 C C . TRP A 1 305 ? 48.481 -5.038 23.636 1.00 34.94 329 TRP A C 1
ATOM 2400 O O . TRP A 1 305 ? 47.895 -5.910 24.283 1.00 34.94 329 TRP A O 1
ATOM 2411 N N . ASN A 1 306 ? 49.635 -5.258 23.025 1.00 35.56 330 ASN A N 1
ATOM 2412 C CA . ASN A 1 306 ? 50.381 -6.476 23.266 1.00 39.52 330 ASN A CA 1
ATOM 2413 C C . ASN A 1 306 ? 51.391 -6.235 24.382 1.00 37.79 330 ASN A C 1
ATOM 2414 O O . ASN A 1 306 ? 51.585 -5.096 24.814 1.00 35.65 330 ASN A O 1
ATOM 2419 N N . TYR A 1 307 ? 52.016 -7.305 24.862 1.00 40.40 331 TYR A N 1
ATOM 2420 C CA . TYR A 1 307 ? 52.951 -7.182 25.967 1.00 42.07 331 TYR A CA 1
ATOM 2421 C C . TYR A 1 307 ? 54.210 -6.449 25.530 1.00 43.38 331 TYR A C 1
ATOM 2422 O O . TYR A 1 307 ? 54.549 -5.400 26.069 1.00 43.08 331 TYR A O 1
ATOM 2431 N N . THR A 1 308 ? 54.907 -7.009 24.555 1.00 49.81 332 THR A N 1
ATOM 2432 C CA . THR A 1 308 ? 56.127 -6.390 24.065 1.00 55.00 332 THR A CA 1
ATOM 2433 C C . THR A 1 308 ? 56.378 -6.836 22.635 1.00 56.44 332 THR A C 1
ATOM 2434 O O . THR A 1 308 ? 55.802 -7.823 22.177 1.00 56.85 332 THR A O 1
ATOM 2438 N N . PHE A 1 309 ? 57.229 -6.094 21.935 1.00 63.84 333 PHE A N 1
ATOM 2439 C CA . PHE A 1 309 ? 57.517 -6.373 20.527 1.00 69.70 333 PHE A CA 1
ATOM 2440 C C . PHE A 1 309 ? 58.841 -7.112 20.370 1.00 72.65 333 PHE A C 1
ATOM 2441 O O . PHE A 1 309 ? 59.762 -6.910 21.167 1.00 69.14 333 PHE A O 1
ATOM 2449 N N . PRO A 1 310 ? 58.943 -7.973 19.339 1.00 81.18 334 PRO A N 1
ATOM 2450 C CA . PRO A 1 310 ? 60.242 -8.585 19.051 1.00 84.54 334 PRO A CA 1
ATOM 2451 C C . PRO A 1 310 ? 61.285 -7.518 18.719 1.00 84.45 334 PRO A C 1
ATOM 2452 O O . PRO A 1 310 ? 60.929 -6.465 18.194 1.00 88.00 334 PRO A O 1
ATOM 2456 N N . LYS A 1 311 ? 62.552 -7.776 19.042 1.00 83.90 335 LYS A N 1
ATOM 2457 C CA . LYS A 1 311 ? 63.632 -6.847 18.701 1.00 84.44 335 LYS A CA 1
ATOM 2458 C C . LYS A 1 311 ? 63.520 -6.485 17.224 1.00 87.45 335 LYS A C 1
ATOM 2459 O O . LYS A 1 311 ? 63.132 -7.324 16.403 1.00 82.28 335 LYS A O 1
ATOM 2461 N N . GLY A 1 312 ? 63.836 -5.237 16.887 1.00 87.49 336 GLY A N 1
ATOM 2462 C CA . GLY A 1 312 ? 63.601 -4.736 15.530 1.00 88.50 336 GLY A CA 1
ATOM 2463 C C . GLY A 1 312 ? 62.112 -4.658 15.223 1.00 82.17 336 GLY A C 1
ATOM 2464 O O . GLY A 1 312 ? 61.677 -4.916 14.096 1.00 77.09 336 GLY A O 1
ATOM 2465 N N . GLY A 1 313 ? 61.334 -4.324 16.250 1.00 73.18 337 GLY A N 1
ATOM 2466 C CA . GLY A 1 313 ? 59.887 -4.202 16.143 1.00 64.84 337 GLY A CA 1
ATOM 2467 C C . GLY A 1 313 ? 59.476 -2.878 16.743 1.00 60.83 337 GLY A C 1
ATOM 2468 O O . GLY A 1 313 ? 60.314 -1.991 16.942 1.00 57.75 337 GLY A O 1
ATOM 2469 N N . GLY A 1 314 ? 58.190 -2.736 17.039 1.00 58.24 338 GLY A N 1
ATOM 2470 C CA . GLY A 1 314 ? 57.694 -1.507 17.649 1.00 52.82 338 GLY A CA 1
ATOM 2471 C C . GLY A 1 314 ? 56.197 -1.306 17.522 1.00 48.37 338 GLY A C 1
ATOM 2472 O O . GLY A 1 314 ? 55.480 -2.170 17.016 1.00 46.22 338 GLY A O 1
ATOM 2473 N N . ASP A 1 315 ? 55.734 -0.149 17.990 1.00 44.69 339 ASP A N 1
ATOM 2474 C CA . ASP A 1 315 ? 54.331 0.221 17.893 1.00 42.80 339 ASP A CA 1
ATOM 2475 C C . ASP A 1 315 ? 53.981 0.505 16.443 1.00 43.05 339 ASP A C 1
ATOM 2476 O O . ASP A 1 315 ? 54.723 1.196 15.750 1.00 42.38 339 ASP A O 1
ATOM 2481 N N . THR A 1 316 ? 52.855 -0.037 15.986 1.00 43.21 340 THR A N 1
ATOM 2482 C CA . THR A 1 316 ? 52.419 0.146 14.606 1.00 40.69 340 THR A CA 1
ATOM 2483 C C . THR A 1 316 ? 51.154 0.996 14.513 1.00 42.60 340 THR A C 1
ATOM 2484 O O . THR A 1 316 ? 50.394 1.121 15.479 1.00 40.32 340 THR A O 1
ATOM 2488 N N . HIS A 1 317 ? 50.946 1.590 13.340 1.00 44.28 341 HIS A N 1
ATOM 2489 C CA . HIS A 1 317 ? 49.723 2.338 13.052 1.00 41.45 341 HIS A CA 1
ATOM 2490 C C . HIS A 1 317 ? 49.438 2.372 11.557 1.00 39.30 341 HIS A C 1
ATOM 2491 O O . HIS A 1 317 ? 50.343 2.583 10.748 1.00 40.10 341 HIS A O 1
ATOM 2498 N N . PHE A 1 318 ? 48.178 2.136 11.210 1.00 38.23 342 PHE A N 1
ATOM 2499 C CA A PHE A 1 318 ? 47.702 2.224 9.827 0.50 39.55 342 PHE A CA 1
ATOM 2500 C CA B PHE A 1 318 ? 47.727 2.243 9.838 0.50 39.64 342 PHE A CA 1
ATOM 2501 C C . PHE A 1 318 ? 46.384 2.960 9.825 1.00 39.93 342 PHE A C 1
ATOM 2502 O O . PHE A 1 318 ? 45.532 2.703 10.676 1.00 43.04 342 PHE A O 1
ATOM 2517 N N . SER A 1 319 ? 46.217 3.873 8.872 1.00 39.78 343 SER A N 1
ATOM 2518 C CA . SER A 1 319 ? 44.965 4.600 8.729 1.00 37.76 343 SER A CA 1
ATOM 2519 C C . SER A 1 319 ? 44.672 4.970 7.286 1.00 38.99 343 SER A C 1
ATOM 2520 O O . SER A 1 319 ? 45.587 5.130 6.463 1.00 38.38 343 SER A O 1
ATOM 2523 N N . VAL A 1 320 ? 43.383 5.106 6.995 1.00 37.19 344 VAL A N 1
ATOM 2524 C CA . VAL A 1 320 ? 42.916 5.559 5.694 1.00 37.89 344 VAL A CA 1
ATOM 2525 C C . VAL A 1 320 ? 41.801 6.566 5.909 1.00 35.66 344 VAL A C 1
ATOM 2526 O O . VAL A 1 320 ? 40.966 6.390 6.796 1.00 34.53 344 VAL A O 1
ATOM 2538 N N . LYS A 1 322 ? 39.140 8.242 3.134 1.00 36.25 346 LYS A N 1
ATOM 2539 C CA . LYS A 1 322 ? 38.808 8.062 1.731 1.00 37.56 346 LYS A CA 1
ATOM 2540 C C . LYS A 1 322 ? 38.059 9.265 1.198 1.00 34.97 346 LYS A C 1
ATOM 2541 O O . LYS A 1 322 ? 36.991 9.607 1.693 1.00 34.96 346 LYS A O 1
ATOM 2547 N N . GLY A 1 323 ? 38.653 9.922 0.205 1.00 35.99 347 GLY A N 1
ATOM 2548 C CA . GLY A 1 323 ? 38.022 11.047 -0.482 1.00 35.94 347 GLY A CA 1
ATOM 2549 C C . GLY A 1 323 ? 37.600 10.613 -1.868 1.00 36.90 347 GLY A C 1
ATOM 2550 O O . GLY A 1 323 ? 38.081 9.598 -2.372 1.00 38.29 347 GLY A O 1
ATOM 2551 N N . SER A 1 324 ? 36.705 11.378 -2.487 1.00 38.03 348 SER A N 1
ATOM 2552 C CA . SER A 1 324 ? 36.189 11.046 -3.822 1.00 39.36 348 SER A CA 1
ATOM 2553 C C . SER A 1 324 ? 37.285 11.006 -4.900 1.00 40.63 348 SER A C 1
ATOM 2554 O O . SER A 1 324 ? 37.135 10.318 -5.911 1.00 40.16 348 SER A O 1
ATOM 2557 N N . LYS A 1 325 ? 38.384 11.729 -4.680 1.00 42.10 349 LYS A N 1
ATOM 2558 C CA . LYS A 1 325 ? 39.526 11.697 -5.603 1.00 43.46 349 LYS A CA 1
ATOM 2559 C C . LYS A 1 325 ? 40.661 10.797 -5.135 1.00 40.90 349 LYS A C 1
ATOM 2560 O O . LYS A 1 325 ? 41.340 10.178 -5.955 1.00 40.41 349 LYS A O 1
ATOM 2566 N N . ALA A 1 326 ? 40.882 10.728 -3.825 1.00 40.89 350 ALA A N 1
ATOM 2567 C CA . ALA A 1 326 ? 42.048 10.023 -3.308 1.00 40.18 350 ALA A CA 1
ATOM 2568 C C . ALA A 1 326 ? 41.893 9.559 -1.873 1.00 40.23 350 ALA A C 1
ATOM 2569 O O . ALA A 1 326 ? 41.178 10.179 -1.085 1.00 40.03 350 ALA A O 1
ATOM 2571 N N . ASP A 1 327 ? 42.581 8.459 -1.562 1.00 40.51 351 ASP A N 1
ATOM 2572 C CA . ASP A 1 327 ? 42.784 7.988 -0.196 1.00 40.76 351 ASP A CA 1
ATOM 2573 C C . ASP A 1 327 ? 44.070 8.593 0.365 1.00 40.06 351 ASP A C 1
ATOM 2574 O O . ASP A 1 327 ? 45.119 8.551 -0.285 1.00 40.38 351 ASP A O 1
ATOM 2579 N N . LEU A 1 328 ? 43.982 9.153 1.568 1.00 38.78 352 LEU A N 1
ATOM 2580 C CA . LEU A 1 328 ? 45.165 9.579 2.321 1.00 37.48 352 LEU A CA 1
ATOM 2581 C C . LEU A 1 328 ? 45.496 8.489 3.335 1.00 33.79 352 LEU A C 1
ATOM 2582 O O . LEU A 1 328 ? 44.657 8.127 4.155 1.00 33.74 352 LEU A O 1
ATOM 2587 N N . VAL A 1 329 ? 46.722 7.984 3.282 1.00 33.91 353 VAL A N 1
ATOM 2588 C CA . VAL A 1 329 ? 47.085 6.751 3.979 1.00 34.00 353 VAL A CA 1
ATOM 2589 C C . VAL A 1 329 ? 48.325 6.966 4.833 1.00 33.48 353 VAL A C 1
ATOM 2590 O O . VAL A 1 329 ? 49.334 7.474 4.347 1.00 34.52 353 VAL A O 1
ATOM 2594 N N . ILE A 1 330 ? 48.235 6.579 6.103 1.00 33.20 354 ILE A N 1
ATOM 2595 C CA . ILE A 1 330 ? 49.392 6.520 6.981 1.00 34.07 354 ILE A CA 1
ATOM 2596 C C . ILE A 1 330 ? 49.817 5.067 7.096 1.00 35.88 354 ILE A C 1
ATOM 2597 O O . ILE A 1 330 ? 48.985 4.195 7.341 1.00 32.82 354 ILE A O 1
ATOM 2602 N N . ARG A 1 331 ? 51.109 4.820 6.908 1.00 38.24 355 ARG A N 1
ATOM 2603 C CA . ARG A 1 331 ? 51.712 3.542 7.250 1.00 38.13 355 ARG A CA 1
ATOM 2604 C C . ARG A 1 331 ? 52.783 3.777 8.294 1.00 39.35 355 ARG A C 1
ATOM 2605 O O . ARG A 1 331 ? 53.561 4.735 8.203 1.00 39.14 355 ARG A O 1
ATOM 2613 N N . GLN A 1 332 ? 52.794 2.909 9.301 1.00 40.91 356 GLN A N 1
ATOM 2614 C CA . GLN A 1 332 ? 53.791 2.942 10.358 1.00 38.74 356 GLN A CA 1
ATOM 2615 C C . GLN A 1 332 ? 54.056 1.508 10.808 1.00 38.13 356 GLN A C 1
ATOM 2616 O O . GLN A 1 332 ? 53.493 1.029 11.790 1.00 34.05 356 GLN A O 1
ATOM 2622 N N . GLY A 1 333 ? 54.901 0.825 10.048 1.00 41.37 357 GLY A N 1
ATOM 2623 C CA . GLY A 1 333 ? 55.250 -0.561 10.312 1.00 43.25 357 GLY A CA 1
ATOM 2624 C C . GLY A 1 333 ? 56.736 -0.757 10.146 1.00 45.38 357 GLY A C 1
ATOM 2625 O O . GLY A 1 333 ? 57.492 0.218 10.129 1.00 42.45 357 GLY A O 1
ATOM 2626 N N . LYS A 1 334 ? 57.144 -2.022 10.031 1.00 51.14 358 LYS A N 1
ATOM 2627 C CA . LYS A 1 334 ? 58.556 -2.404 9.845 1.00 55.94 358 LYS A CA 1
ATOM 2628 C C . LYS A 1 334 ? 59.154 -1.647 8.663 1.00 53.11 358 LYS A C 1
ATOM 2629 O O . LYS A 1 334 ? 60.212 -1.028 8.777 1.00 50.63 358 LYS A O 1
ATOM 2635 N N . GLU A 1 335 ? 58.441 -1.699 7.540 1.00 53.02 359 GLU A N 1
ATOM 2636 C CA . GLU A 1 335 ? 58.802 -1.000 6.309 1.00 56.18 359 GLU A CA 1
ATOM 2637 C C . GLU A 1 335 ? 59.219 0.455 6.521 1.00 52.82 359 GLU A C 1
ATOM 2638 O O . GLU A 1 335 ? 60.155 0.927 5.881 1.00 50.74 359 GLU A O 1
ATOM 2644 N N . GLN A 1 336 ? 58.527 1.157 7.418 1.00 49.70 360 GLN A N 1
ATOM 2645 C CA . GLN A 1 336 ? 58.776 2.579 7.652 1.00 46.67 360 GLN A CA 1
ATOM 2646 C C . GLN A 1 336 ? 59.632 2.821 8.890 1.00 48.51 360 GLN A C 1
ATOM 2647 O O . GLN A 1 336 ? 59.743 3.955 9.355 1.00 46.15 360 GLN A O 1
ATOM 2653 N N . ASN A 1 337 ? 60.238 1.760 9.422 1.00 53.60 361 ASN A N 1
ATOM 2654 C CA . ASN A 1 337 ? 61.041 1.852 10.644 1.00 54.55 361 ASN A CA 1
ATOM 2655 C C . ASN A 1 337 ? 60.203 2.360 11.832 1.00 51.82 361 ASN A C 1
ATOM 2656 O O . ASN A 1 337 ? 60.700 3.070 12.712 1.00 48.42 361 ASN A O 1
ATOM 2661 N N . TYR A 1 338 ? 58.922 1.986 11.829 1.00 48.89 362 TYR A N 1
ATOM 2662 C CA . TYR A 1 338 ? 57.963 2.368 12.869 1.00 47.10 362 TYR A CA 1
ATOM 2663 C C . TYR A 1 338 ? 57.863 3.884 13.086 1.00 44.33 362 TYR A C 1
ATOM 2664 O O . TYR A 1 338 ? 57.561 4.343 14.183 1.00 44.80 362 TYR A O 1
ATOM 2673 N N . GLN A 1 339 ? 58.102 4.636 12.011 1.00 41.95 363 GLN A N 1
ATOM 2674 C CA . GLN A 1 339 ? 57.898 6.076 11.961 1.00 39.98 363 GLN A CA 1
ATOM 2675 C C . GLN A 1 339 ? 56.798 6.348 10.936 1.00 38.98 363 GLN A C 1
ATOM 2676 O O . GLN A 1 339 ? 56.890 5.878 9.803 1.00 42.04 363 GLN A O 1
ATOM 2682 N N . PRO A 1 340 ? 55.760 7.113 11.318 1.00 36.09 364 PRO A N 1
ATOM 2683 C CA . PRO A 1 340 ? 54.622 7.302 10.406 1.00 35.47 364 PRO A CA 1
ATOM 2684 C C . PRO A 1 340 ? 54.995 8.001 9.095 1.00 34.94 364 PRO A C 1
ATOM 2685 O O . PRO A 1 340 ? 55.738 8.986 9.109 1.00 33.96 364 PRO A O 1
ATOM 2689 N N . GLU A 1 341 ? 54.500 7.461 7.982 1.00 34.70 365 GLU A N 1
ATOM 2690 C CA . GLU A 1 341 ? 54.688 8.050 6.666 1.00 35.86 365 GLU A CA 1
ATOM 2691 C C . GLU A 1 341 ? 53.327 8.200 6.015 1.00 35.91 365 GLU A C 1
ATOM 2692 O O . GLU A 1 341 ? 52.473 7.322 6.147 1.00 33.79 365 GLU A O 1
ATOM 2698 N N . LEU A 1 342 ? 53.142 9.312 5.306 1.00 37.12 366 LEU A N 1
ATOM 2699 C CA . LEU A 1 342 ? 51.867 9.663 4.684 1.00 37.27 366 LEU A CA 1
ATOM 2700 C C . LEU A 1 342 ? 51.917 9.416 3.176 1.00 37.73 366 LEU A C 1
ATOM 2701 O O . LEU A 1 342 ? 52.921 9.715 2.528 1.00 36.99 366 LEU A O 1
ATOM 2706 N N . PHE A 1 343 ? 50.832 8.862 2.630 1.00 38.58 367 PHE A N 1
ATOM 2707 C CA . PHE A 1 343 ? 50.709 8.615 1.194 1.00 37.83 367 PHE A CA 1
ATOM 2708 C C . PHE A 1 343 ? 49.404 9.172 0.618 1.00 37.12 367 PHE A C 1
ATOM 2709 O O . PHE A 1 343 ? 48.375 9.189 1.289 1.00 35.58 367 PHE A O 1
ATOM 2717 N N . VAL A 1 344 ? 49.470 9.626 -0.633 1.00 38.76 368 VAL A N 1
ATOM 2718 C CA . VAL A 1 344 ? 48.301 10.023 -1.413 1.00 38.71 368 VAL A CA 1
ATOM 2719 C C . VAL A 1 344 ? 48.077 8.974 -2.495 1.00 39.69 368 VAL A C 1
ATOM 2720 O O . VAL A 1 344 ? 48.957 8.732 -3.318 1.00 40.22 368 VAL A O 1
ATOM 2724 N N . GLU A 1 345 ? 46.901 8.357 -2.495 1.00 39.32 369 GLU A N 1
ATOM 2725 C CA . GLU A 1 345 ? 46.593 7.283 -3.431 1.00 39.91 369 GLU A CA 1
ATOM 2726 C C . GLU A 1 345 ? 45.347 7.639 -4.220 1.00 40.06 369 GLU A C 1
ATOM 2727 O O . GLU A 1 345 ? 44.260 7.738 -3.656 1.00 41.63 369 GLU A O 1
ATOM 2733 N N . ALA A 1 346 ? 45.500 7.850 -5.521 1.00 40.85 370 ALA A N 1
ATOM 2734 C CA . ALA A 1 346 ? 44.361 8.215 -6.348 1.00 41.20 370 ALA A CA 1
ATOM 2735 C C . ALA A 1 346 ? 43.381 7.059 -6.401 1.00 43.89 370 ALA A C 1
ATOM 2736 O O . ALA A 1 346 ? 43.780 5.893 -6.339 1.00 42.67 370 ALA A O 1
ATOM 2738 N N . VAL A 1 347 ? 42.098 7.396 -6.491 1.00 46.59 371 VAL A N 1
ATOM 2739 C CA . VAL A 1 347 ? 41.041 6.407 -6.652 1.00 50.25 371 VAL A CA 1
ATOM 2740 C C . VAL A 1 347 ? 41.132 5.852 -8.072 1.00 54.50 371 VAL A C 1
ATOM 2741 O O . VAL A 1 347 ? 41.487 6.579 -8.999 1.00 54.46 371 VAL A O 1
ATOM 2745 N N . LYS A 1 348 ? 40.847 4.559 -8.230 1.00 57.58 372 LYS A N 1
ATOM 2746 C CA . LYS A 1 348 ? 40.860 3.917 -9.552 1.00 62.56 372 LYS A CA 1
ATOM 2747 C C . LYS A 1 348 ? 39.836 4.550 -10.501 1.00 62.93 372 LYS A C 1
ATOM 2748 O O . LYS A 1 348 ? 38.756 4.962 -10.073 1.00 61.38 372 LYS A O 1
ATOM 2754 N N . GLY A 1 349 ? 40.197 4.639 -11.782 1.00 65.17 373 GLY A N 1
ATOM 2755 C CA . GLY A 1 349 ? 39.320 5.202 -12.814 1.00 66.40 373 GLY A CA 1
ATOM 2756 C C . GLY A 1 349 ? 39.605 6.648 -13.194 1.00 70.76 373 GLY A C 1
ATOM 2757 O O . GLY A 1 349 ? 39.215 7.090 -14.276 1.00 78.52 373 GLY A O 1
ATOM 2758 N N . VAL A 1 350 ? 40.290 7.382 -12.317 1.00 69.65 374 VAL A N 1
ATOM 2759 C CA . VAL A 1 350 ? 40.519 8.820 -12.511 1.00 68.58 374 VAL A CA 1
ATOM 2760 C C . VAL A 1 350 ? 41.526 9.109 -13.619 1.00 69.87 374 VAL A C 1
ATOM 2761 O O . VAL A 1 350 ? 42.347 8.257 -13.963 1.00 70.69 374 VAL A O 1
ATOM 2765 N N . ASP A 1 351 ? 41.456 10.325 -14.159 1.00 69.24 375 ASP A N 1
ATOM 2766 C CA . ASP A 1 351 ? 42.435 10.808 -15.129 1.00 69.77 375 ASP A CA 1
ATOM 2767 C C . ASP A 1 351 ? 43.744 11.123 -14.396 1.00 65.81 375 ASP A C 1
ATOM 2768 O O . ASP A 1 351 ? 43.893 12.188 -13.792 1.00 58.01 375 ASP A O 1
ATOM 2773 N N . LEU A 1 352 ? 44.683 10.180 -14.461 1.00 62.66 376 LEU A N 1
ATOM 2774 C CA . LEU A 1 352 ? 45.883 10.197 -13.618 1.00 62.20 376 LEU A CA 1
ATOM 2775 C C . LEU A 1 352 ? 46.895 11.265 -14.057 1.00 62.62 376 LEU A C 1
ATOM 2776 O O . LEU A 1 352 ? 47.669 11.772 -13.239 1.00 60.84 376 LEU A O 1
ATOM 2781 N N . ALA A 1 353 ? 46.882 11.597 -15.347 1.00 64.47 377 ALA A N 1
ATOM 2782 C CA . ALA A 1 353 ? 47.730 12.654 -15.898 1.00 63.62 377 ALA A CA 1
ATOM 2783 C C . ALA A 1 353 ? 47.302 14.031 -15.379 1.00 63.76 377 ALA A C 1
ATOM 2784 O O . ALA A 1 353 ? 48.127 14.811 -14.896 1.00 63.60 377 ALA A O 1
ATOM 2786 N N . ALA A 1 354 ? 46.005 14.311 -15.479 1.00 62.09 378 ALA A N 1
ATOM 2787 C CA . ALA A 1 354 ? 45.439 15.582 -15.032 1.00 59.44 378 ALA A CA 1
ATOM 2788 C C . ALA A 1 354 ? 45.451 15.712 -13.503 1.00 56.80 378 ALA A C 1
ATOM 2789 O O . ALA A 1 354 ? 45.594 16.815 -12.963 1.00 55.41 378 ALA A O 1
ATOM 2791 N N . TYR A 1 355 ? 45.287 14.590 -12.809 1.00 53.76 379 TYR A N 1
ATOM 2792 C CA . TYR A 1 355 ? 45.349 14.585 -11.351 1.00 50.58 379 TYR A CA 1
ATOM 2793 C C . TYR A 1 355 ? 46.747 14.995 -10.872 1.00 50.92 379 TYR A C 1
ATOM 2794 O O . TYR A 1 355 ? 46.877 15.771 -9.934 1.00 50.30 379 TYR A O 1
ATOM 2803 N N . GLU A 1 356 ? 47.783 14.492 -11.537 1.00 54.22 380 GLU A N 1
ATOM 2804 C CA . GLU A 1 356 ? 49.163 14.787 -11.147 1.00 56.91 380 GLU A CA 1
ATOM 2805 C C . GLU A 1 356 ? 49.510 16.278 -11.263 1.00 56.19 380 GLU A C 1
ATOM 2806 O O . GLU A 1 356 ? 50.352 16.783 -10.511 1.00 53.29 380 GLU A O 1
ATOM 2812 N N . LYS A 1 357 ? 48.857 16.971 -12.194 1.00 55.05 381 LYS A N 1
ATOM 2813 C CA . LYS A 1 357 ? 49.055 18.412 -12.368 1.00 56.95 381 LYS A CA 1
ATOM 2814 C C . LYS A 1 357 ? 48.334 19.222 -11.286 1.00 54.89 381 LYS A C 1
ATOM 2815 O O . LYS A 1 357 ? 48.853 20.236 -10.817 1.00 53.93 381 LYS A O 1
ATOM 2821 N N . ASP A 1 358 ? 47.139 18.778 -10.898 1.00 55.18 382 ASP A N 1
ATOM 2822 C CA . ASP A 1 358 ? 46.419 19.381 -9.767 1.00 53.93 382 ASP A CA 1
ATOM 2823 C C . ASP A 1 358 ? 47.220 19.165 -8.490 1.00 50.46 382 ASP A C 1
ATOM 2824 O O . ASP A 1 358 ? 47.299 20.046 -7.632 1.00 47.70 382 ASP A O 1
ATOM 2829 N N . LEU A 1 359 ? 47.808 17.978 -8.389 1.00 49.49 383 LEU A N 1
ATOM 2830 C CA . LEU A 1 359 ? 48.641 17.597 -7.261 1.00 50.99 383 LEU A CA 1
ATOM 2831 C C . LEU A 1 359 ? 49.800 18.585 -7.087 1.00 51.67 383 LEU A C 1
ATOM 2832 O O . LEU A 1 359 ? 49.951 19.201 -6.030 1.00 47.23 383 LEU A O 1
ATOM 2837 N N . THR A 1 360 ? 50.599 18.753 -8.137 1.00 53.16 384 THR A N 1
ATOM 2838 C CA . THR A 1 360 ? 51.776 19.622 -8.067 1.00 54.09 384 THR A CA 1
ATOM 2839 C C . THR A 1 360 ? 51.384 21.088 -7.843 1.00 52.48 384 THR A C 1
ATOM 2840 O O . THR A 1 360 ? 52.065 21.804 -7.111 1.00 53.92 384 THR A O 1
ATOM 2844 N N . ALA A 1 361 ? 50.279 21.522 -8.446 1.00 49.74 385 ALA A N 1
ATOM 2845 C CA . ALA A 1 361 ? 49.724 22.856 -8.175 1.00 48.72 385 ALA A CA 1
ATOM 2846 C C . ALA A 1 361 ? 49.328 23.030 -6.704 1.00 46.03 385 ALA A C 1
ATOM 2847 O O . ALA A 1 361 ? 49.582 24.080 -6.109 1.00 46.95 385 ALA A O 1
ATOM 2849 N N . SER A 1 362 ? 48.721 21.998 -6.121 1.00 43.61 386 SER A N 1
ATOM 2850 C CA . SER A 1 362 ? 48.311 22.032 -4.714 1.00 42.57 386 SER A CA 1
ATOM 2851 C C . SER A 1 362 ? 49.485 21.995 -3.740 1.00 43.06 386 SER A C 1
ATOM 2852 O O . SER A 1 362 ? 49.421 22.597 -2.668 1.00 41.41 386 SER A O 1
ATOM 2863 N N . GLU A 1 364 ? 52.352 23.337 -3.997 1.00 50.65 388 GLU A N 1
ATOM 2864 C CA . GLU A 1 364 ? 52.900 24.680 -3.823 1.00 53.24 388 GLU A CA 1
ATOM 2865 C C . GLU A 1 364 ? 52.310 25.332 -2.565 1.00 52.36 388 GLU A C 1
ATOM 2866 O O . GLU A 1 364 ? 53.041 25.848 -1.720 1.00 52.13 388 GLU A O 1
ATOM 2872 N N . LYS A 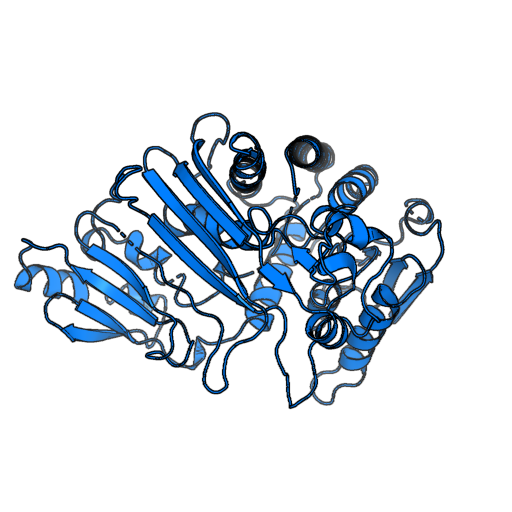1 365 ? 50.987 25.281 -2.447 1.00 53.69 389 LYS A N 1
ATOM 2873 C CA . LYS A 1 365 ? 50.278 25.792 -1.272 1.00 57.02 389 LYS A CA 1
ATOM 2874 C C . LYS A 1 365 ? 50.731 25.075 0.016 1.00 55.47 389 LYS A C 1
ATOM 2875 O O . LYS A 1 365 ? 50.962 25.719 1.037 1.00 54.30 389 LYS A O 1
ATOM 2881 N N . VAL A 1 366 ? 50.885 23.753 -0.055 1.00 52.92 390 VAL A N 1
ATOM 2882 C CA . VAL A 1 366 ? 51.278 22.932 1.102 1.00 48.47 390 VAL A CA 1
ATOM 2883 C C . VAL A 1 366 ? 52.722 23.200 1.549 1.00 46.23 390 VAL A C 1
ATOM 2884 O O . VAL A 1 366 ? 53.014 23.199 2.740 1.00 45.62 390 VAL A O 1
ATOM 2888 N N . SER A 1 367 ? 53.612 23.417 0.586 1.00 50.26 391 SER A N 1
ATOM 2889 C CA . SER A 1 367 ? 55.014 23.755 0.858 1.00 53.45 391 SER A CA 1
ATOM 2890 C C . SER A 1 367 ? 55.149 25.092 1.568 1.00 51.63 391 SER A C 1
ATOM 2891 O O . SER A 1 367 ? 56.054 25.276 2.376 1.00 49.18 391 SER A O 1
ATOM 2894 N N . ALA A 1 368 ? 54.260 26.027 1.243 1.00 52.40 392 ALA A N 1
ATOM 2895 C CA . ALA A 1 368 ? 54.201 27.305 1.946 1.00 55.05 392 ALA A CA 1
ATOM 2896 C C . ALA A 1 368 ? 53.919 27.070 3.428 1.00 52.61 392 ALA A C 1
ATOM 2897 O O . ALA A 1 368 ? 54.619 27.602 4.285 1.00 56.36 392 ALA A O 1
ATOM 2899 N N . GLU A 1 369 ? 52.907 26.255 3.714 1.00 50.86 393 GLU A N 1
ATOM 2900 C CA . GLU A 1 369 ? 52.533 25.921 5.089 1.00 50.69 393 GLU A CA 1
ATOM 2901 C C . GLU A 1 369 ? 53.659 25.156 5.792 1.00 48.51 393 GLU A C 1
ATOM 2902 O O . GLU A 1 369 ? 54.010 25.467 6.923 1.00 49.22 393 GLU A O 1
ATOM 2908 N N . TYR A 1 370 ? 54.217 24.153 5.112 1.00 46.07 394 TYR A N 1
ATOM 2909 C CA . TYR A 1 370 ? 55.237 23.276 5.696 1.00 44.83 394 TYR A CA 1
ATOM 2910 C C . TYR A 1 370 ? 56.448 23.186 4.779 1.00 44.29 394 TYR A C 1
ATOM 2911 O O . TYR A 1 370 ? 56.560 22.254 3.984 1.00 43.47 394 TYR A O 1
ATOM 2920 N N . PRO A 1 371 ? 57.361 24.163 4.877 1.00 45.39 395 PRO A N 1
ATOM 2921 C CA . PRO A 1 371 ? 58.556 24.209 4.033 1.00 44.71 395 PRO A CA 1
ATOM 2922 C C . PRO A 1 371 ? 59.313 22.887 4.003 1.00 43.40 395 PRO A C 1
ATOM 2923 O O . PRO A 1 371 ? 59.366 22.183 5.008 1.00 43.09 395 PRO A O 1
ATOM 2927 N N . GLY A 1 372 ? 59.877 22.554 2.848 1.00 43.87 396 GLY A N 1
ATOM 2928 C CA . GLY A 1 372 ? 60.617 21.306 2.672 1.00 45.84 396 GLY A CA 1
ATOM 2929 C C . GLY A 1 372 ? 59.750 20.129 2.254 1.00 46.09 396 GLY A C 1
ATOM 2930 O O . GLY A 1 372 ? 60.245 19.172 1.663 1.00 49.50 396 GLY A O 1
ATOM 2931 N N . VAL A 1 373 ? 58.455 20.192 2.552 1.00 44.62 397 VAL A N 1
ATOM 2932 C CA . VAL A 1 373 ? 57.554 19.081 2.285 1.00 44.20 397 VAL A CA 1
ATOM 2933 C C . VAL A 1 373 ? 57.268 18.986 0.785 1.00 44.76 397 VAL A C 1
ATOM 2934 O O . VAL A 1 373 ? 56.757 19.934 0.181 1.00 44.24 397 VAL A O 1
ATOM 2938 N N . ALA A 1 374 ? 57.615 17.840 0.200 1.00 43.77 398 ALA A N 1
ATOM 2939 C CA . ALA A 1 374 ? 57.422 17.582 -1.225 1.00 45.62 398 ALA A CA 1
ATOM 2940 C C . ALA A 1 374 ? 56.790 16.207 -1.442 1.00 46.82 398 ALA A C 1
ATOM 2941 O O . ALA A 1 374 ? 56.541 15.469 -0.483 1.00 47.49 398 ALA A O 1
ATOM 2943 N N . LEU A 1 375 ? 56.530 15.871 -2.704 1.00 48.89 399 LEU A N 1
ATOM 2944 C CA . LEU A 1 375 ? 55.927 14.588 -3.065 1.00 49.78 399 LEU A CA 1
ATOM 2945 C C . LEU A 1 375 ? 56.882 13.729 -3.880 1.00 53.29 399 LEU A C 1
ATOM 2946 O O . LEU A 1 375 ? 57.637 14.236 -4.699 1.00 53.37 399 LEU A O 1
ATOM 2951 N N . ASN A 1 376 ? 56.824 12.421 -3.640 1.00 57.82 400 ASN A N 1
ATOM 2952 C CA . ASN A 1 376 ? 57.608 11.437 -4.370 1.00 62.09 400 ASN A CA 1
ATOM 2953 C C . ASN A 1 376 ? 56.659 10.402 -4.934 1.00 58.65 400 ASN A C 1
ATOM 2954 O O . ASN A 1 376 ? 55.972 9.725 -4.174 1.00 58.08 400 ASN A O 1
ATOM 2959 N N . LYS A 1 377 ? 56.611 10.282 -6.256 1.00 57.79 401 LYS A N 1
ATOM 2960 C CA . LYS A 1 377 ? 55.847 9.218 -6.890 1.00 58.85 401 LYS A CA 1
ATOM 2961 C C . LYS A 1 377 ? 56.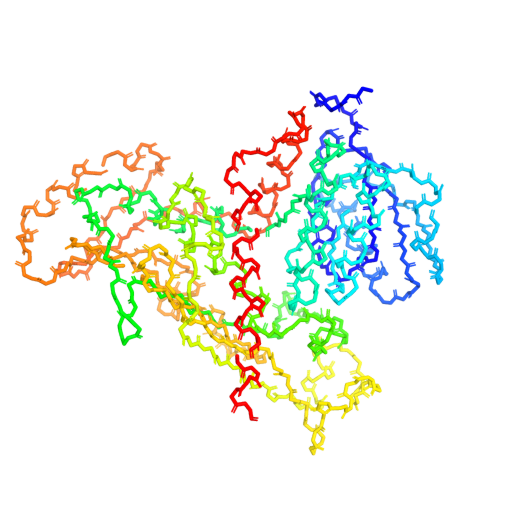525 7.914 -6.490 1.00 58.89 401 LYS A C 1
ATOM 2962 O O . LYS A 1 377 ? 57.741 7.795 -6.612 1.00 61.35 401 LYS A O 1
ATOM 2968 N N . VAL A 1 378 ? 55.754 6.967 -5.963 1.00 58.00 402 VAL A N 1
ATOM 2969 C CA . VAL A 1 378 ? 56.304 5.675 -5.517 1.00 58.51 402 VAL A CA 1
ATOM 2970 C C . VAL A 1 378 ? 55.566 4.504 -6.160 1.00 58.88 402 VAL A C 1
ATOM 2971 O O . VAL A 1 378 ? 55.678 3.367 -5.704 1.00 62.70 402 VAL A O 1
ATOM 2975 N N . GLY A 1 379 ? 54.846 4.791 -7.241 1.00 58.84 403 GLY A N 1
ATOM 2976 C CA . GLY A 1 379 ? 53.952 3.831 -7.887 1.00 59.93 403 GLY A CA 1
ATOM 2977 C C . GLY A 1 379 ? 52.871 4.634 -8.574 1.00 62.31 403 GLY A C 1
ATOM 2978 O O . GLY A 1 379 ? 52.527 5.718 -8.108 1.00 66.71 403 GLY A O 1
ATOM 2979 N N . ASP A 1 380 ? 52.337 4.139 -9.687 1.00 66.72 404 ASP A N 1
ATOM 2980 C CA . ASP A 1 380 ? 51.386 4.950 -10.452 1.00 72.20 404 ASP A CA 1
ATOM 2981 C C . ASP A 1 380 ? 50.086 5.134 -9.657 1.00 65.98 404 ASP A C 1
ATOM 2982 O O . ASP A 1 380 ? 49.476 4.170 -9.198 1.00 68.50 404 ASP A O 1
ATOM 2987 N N . G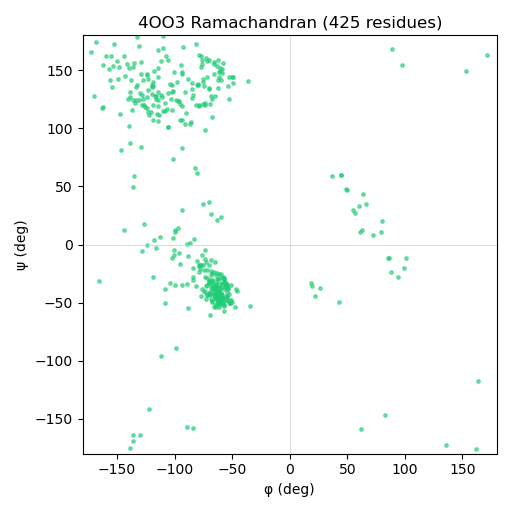LY A 1 381 ? 49.700 6.391 -9.466 1.00 63.09 405 GLY A N 1
ATOM 2988 C CA . GLY A 1 381 ? 48.558 6.731 -8.628 1.00 61.89 405 GLY A CA 1
ATOM 2989 C C . GLY A 1 381 ? 48.849 6.724 -7.133 1.00 58.75 405 GLY A C 1
ATOM 2990 O O . GLY A 1 381 ? 47.917 6.810 -6.332 1.00 57.97 405 GLY A O 1
ATOM 2991 N N . VAL A 1 382 ? 50.129 6.628 -6.755 1.00 55.72 406 VAL A N 1
ATOM 2992 C CA . VAL A 1 382 ? 50.541 6.595 -5.344 1.00 50.45 406 VAL A CA 1
ATOM 2993 C C . VAL A 1 382 ? 51.774 7.475 -5.086 1.00 50.40 406 VAL A C 1
ATOM 2994 O O . VAL A 1 382 ? 52.862 7.194 -5.597 1.00 49.84 406 VAL A O 1
ATOM 2998 N N . TRP A 1 383 ? 51.592 8.525 -4.281 1.00 47.07 407 TRP A N 1
ATOM 2999 C CA . TRP A 1 383 ? 52.663 9.463 -3.926 1.00 46.07 407 TRP A CA 1
ATOM 3000 C C . TRP A 1 383 ? 52.912 9.484 -2.425 1.00 43.98 407 TRP A C 1
ATOM 3001 O O . TRP A 1 383 ? 51.976 9.642 -1.640 1.00 41.67 407 TRP A O 1
ATOM 3012 N N . GLN A 1 384 ? 54.172 9.336 -2.027 1.00 42.21 408 GLN A N 1
ATOM 3013 C CA . GLN A 1 384 ? 54.557 9.538 -0.639 1.00 42.23 408 GLN A CA 1
ATOM 3014 C C . GLN A 1 384 ? 54.824 11.019 -0.383 1.00 40.17 408 GLN A C 1
ATOM 3015 O O . GLN A 1 384 ? 55.450 11.686 -1.201 1.00 41.81 408 GLN A O 1
ATOM 3021 N N . VAL A 1 385 ? 54.368 11.513 0.764 1.00 38.83 409 VAL A N 1
ATOM 3022 C CA . VAL A 1 385 ? 54.647 12.880 1.187 1.00 40.04 409 VAL A CA 1
ATOM 3023 C C . VAL A 1 385 ? 55.975 12.915 1.927 1.00 43.32 409 VAL A C 1
ATOM 3024 O O . VAL A 1 385 ? 56.064 12.508 3.075 1.00 46.75 409 VAL A O 1
ATOM 3028 N N . GLU A 1 386 ? 57.005 13.408 1.252 1.00 47.78 410 GLU A N 1
ATOM 3029 C CA . GLU A 1 386 ? 58.335 13.531 1.825 1.00 49.28 410 GLU A CA 1
ATOM 3030 C C . GLU A 1 386 ? 58.319 14.612 2.908 1.00 46.50 410 GLU A C 1
ATOM 3031 O O . GLU A 1 386 ? 57.996 15.757 2.636 1.00 47.20 410 GLU A O 1
ATOM 3037 N N . ILE A 1 387 ? 58.667 14.234 4.132 1.00 45.73 411 ILE A N 1
ATOM 3038 C CA . ILE A 1 387 ? 58.652 15.140 5.276 1.00 43.07 411 ILE A CA 1
ATOM 3039 C C . ILE A 1 387 ? 60.060 15.274 5.845 1.00 42.60 411 ILE A C 1
ATOM 3040 O O . ILE A 1 387 ? 60.645 14.278 6.268 1.00 43.92 411 ILE A O 1
ATOM 3045 N N . PRO A 1 388 ? 60.613 16.500 5.861 1.00 42.91 412 PRO A N 1
ATOM 3046 C CA . PRO A 1 388 ? 61.914 16.746 6.492 1.00 42.91 412 PRO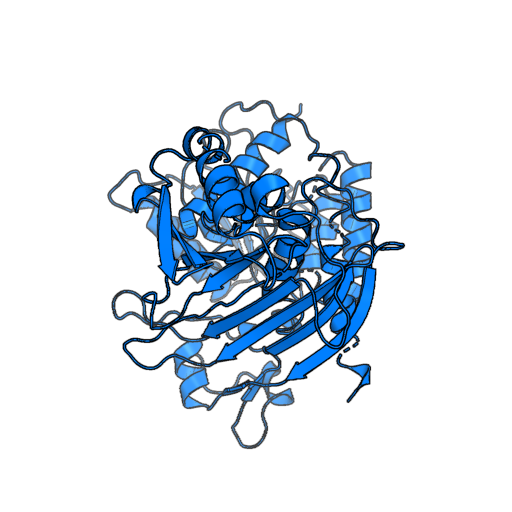 A CA 1
ATOM 3047 C C . PRO A 1 388 ? 62.011 16.253 7.942 1.00 44.37 412 PRO A C 1
ATOM 3048 O O . PRO A 1 388 ? 61.040 16.340 8.700 1.00 42.56 412 PRO A O 1
ATOM 3052 N N . ALA A 1 389 ? 63.191 15.756 8.311 1.00 45.66 413 ALA A N 1
ATOM 3053 C CA . ALA A 1 389 ? 63.440 15.202 9.639 1.00 45.34 413 ALA A CA 1
ATOM 3054 C C . ALA A 1 389 ? 63.166 16.191 10.765 1.00 44.42 413 ALA A C 1
ATOM 3055 O O . ALA A 1 389 ? 62.828 15.773 11.867 1.00 43.61 413 ALA A O 1
ATOM 3057 N N . LYS A 1 390 ? 63.322 17.488 10.492 1.00 45.68 414 LYS A N 1
ATOM 3058 C CA . LYS A 1 390 ? 63.113 18.527 11.507 1.00 46.73 414 LYS A CA 1
ATOM 3059 C C . LYS A 1 390 ? 61.692 18.540 12.081 1.00 43.80 414 LYS A C 1
ATOM 3060 O O . LYS A 1 390 ? 61.502 18.926 13.230 1.00 43.22 414 LYS A O 1
ATOM 3066 N N . TYR A 1 391 ? 60.706 18.110 11.292 1.00 41.88 415 TYR A N 1
ATOM 3067 C CA . TYR A 1 391 ? 59.321 18.024 11.761 1.00 39.80 415 TYR A CA 1
ATOM 3068 C C . TYR A 1 391 ? 59.055 16.854 12.724 1.00 38.83 415 TYR A C 1
ATOM 3069 O O . TYR A 1 391 ? 57.998 16.812 13.354 1.00 37.21 415 TYR A O 1
ATOM 3078 N N . ARG A 1 392 ? 59.991 15.910 12.832 1.00 37.78 416 ARG A N 1
ATOM 3079 C CA . ARG A 1 392 ? 59.834 14.762 13.731 1.00 36.91 416 ARG A CA 1
ATOM 3080 C C . ARG A 1 392 ? 60.232 15.160 15.142 1.00 36.76 416 ARG A C 1
ATOM 3081 O O . ARG A 1 392 ? 61.192 14.645 15.700 1.00 38.00 416 ARG A O 1
ATOM 3089 N N . VAL A 1 393 ? 59.461 16.069 15.720 1.00 37.13 417 VAL A N 1
ATOM 3090 C CA . VAL A 1 393 ? 59.810 16.679 16.995 1.00 37.25 417 VAL A CA 1
ATOM 3091 C C . VAL A 1 393 ? 59.587 15.770 18.196 1.00 36.61 417 VAL A C 1
ATOM 3092 O O . VAL A 1 393 ? 60.125 16.042 19.264 1.00 38.97 417 VAL A O 1
ATOM 3096 N N . GLY A 1 394 ? 58.790 14.714 18.032 1.00 34.24 418 GLY A N 1
ATOM 3097 C CA . GLY A 1 394 ? 58.610 13.707 19.088 1.00 33.79 418 GLY A CA 1
ATOM 3098 C C . GLY A 1 394 ? 57.488 13.999 20.071 1.00 33.13 418 GLY A C 1
ATOM 3099 O O . GLY A 1 394 ? 56.941 15.110 20.120 1.00 31.09 418 GLY A O 1
ATOM 3100 N N . HIS A 1 395 ? 57.163 12.995 20.877 1.00 33.01 419 HIS A N 1
ATOM 3101 C CA . HIS A 1 395 ? 56.009 13.060 21.782 1.00 33.46 419 HIS A CA 1
ATOM 3102 C C . HIS A 1 395 ? 56.036 14.195 22.814 1.00 33.52 419 HIS A C 1
ATOM 3103 O O . HIS A 1 395 ? 55.031 14.880 23.021 1.00 32.24 419 HIS A O 1
ATOM 3110 N N . GLU A 1 396 ? 57.170 14.375 23.479 1.00 32.36 420 GLU A N 1
ATOM 3111 C CA . GLU A 1 396 ? 57.273 15.383 24.529 1.00 33.26 420 GLU A CA 1
ATOM 3112 C C . GLU A 1 396 ? 57.048 16.789 23.986 1.00 32.16 420 GLU A C 1
ATOM 3113 O O . GLU A 1 396 ? 56.362 17.592 24.615 1.00 32.56 420 GLU A O 1
ATOM 3119 N N . ALA A 1 397 ? 57.605 17.072 22.814 1.00 30.82 421 ALA A N 1
ATOM 3120 C CA . ALA A 1 397 ? 57.356 18.337 22.125 1.00 31.95 421 ALA A CA 1
ATOM 3121 C C . ALA A 1 397 ? 55.874 18.494 21.777 1.00 30.93 421 ALA A C 1
ATOM 3122 O O . ALA A 1 397 ? 55.325 19.587 21.891 1.00 29.66 421 ALA A O 1
ATOM 3124 N N . HIS A 1 398 ? 55.225 17.401 21.375 1.00 29.69 422 HIS A N 1
ATOM 3125 C CA . HIS A 1 398 ? 53.783 17.441 21.103 1.00 29.00 422 HIS A CA 1
ATOM 3126 C C . HIS A 1 398 ? 52.999 17.782 22.366 1.00 27.40 422 HIS A C 1
ATOM 3127 O O . HIS A 1 398 ? 52.009 18.507 22.306 1.00 24.81 422 HIS A O 1
ATOM 3134 N N . PHE A 1 399 ? 53.441 17.233 23.494 1.00 27.71 423 PHE A N 1
ATOM 3135 C CA . PHE A 1 399 ? 52.794 17.453 24.786 1.00 27.60 423 PHE A CA 1
ATOM 3136 C C . PHE A 1 399 ? 52.985 18.899 25.248 1.00 28.23 423 PHE A C 1
ATOM 3137 O O . PHE A 1 399 ? 52.053 19.524 25.757 1.00 29.27 423 PHE A O 1
ATOM 3145 N N . GLY A 1 400 ? 54.200 19.416 25.074 1.00 28.28 424 GLY A N 1
ATOM 3146 C CA . GLY A 1 400 ? 54.520 20.804 25.403 1.00 27.70 424 GLY A CA 1
ATOM 3147 C C . GLY A 1 400 ? 53.690 21.809 24.623 1.00 29.26 424 GLY A C 1
ATOM 3148 O O . GLY A 1 400 ? 53.301 22.839 25.165 1.00 27.71 424 GLY A O 1
ATOM 3149 N N . GLN A 1 401 ? 53.405 21.503 23.358 1.00 28.84 425 GLN A N 1
ATOM 3150 C CA . GLN A 1 401 ? 52.590 22.384 22.530 1.00 30.99 425 GLN A CA 1
ATOM 3151 C C . GLN A 1 401 ? 51.174 22.495 23.089 1.00 30.37 425 GLN A C 1
ATOM 3152 O O . GLN A 1 401 ? 50.596 23.580 23.098 1.00 28.13 425 GLN A O 1
ATOM 3158 N N . VAL A 1 402 ? 50.631 21.373 23.561 1.00 28.81 426 VAL A N 1
ATOM 3159 C CA . VAL A 1 402 ? 49.301 21.361 24.165 1.00 28.39 426 VAL A CA 1
ATOM 3160 C C . VAL A 1 402 ? 49.292 22.202 25.435 1.00 28.41 426 VAL A C 1
ATOM 3161 O O . VAL A 1 402 ? 48.384 23.008 25.643 1.00 29.53 426 VAL A O 1
ATOM 3165 N N . THR A 1 403 ? 50.300 22.013 26.281 1.00 29.91 427 THR A N 1
ATOM 3166 C CA . THR A 1 403 ? 50.400 22.762 27.538 1.00 30.67 427 THR A CA 1
ATOM 3167 C C . THR A 1 403 ? 50.462 24.268 27.276 1.00 30.54 427 THR A C 1
ATOM 3168 O O . THR A 1 403 ? 49.755 25.039 27.924 1.00 31.71 427 THR A O 1
ATOM 3172 N N . GLU A 1 404 ? 51.292 24.666 26.311 1.00 32.45 428 GLU A N 1
ATOM 3173 C CA . GLU A 1 404 ? 51.395 26.064 25.864 1.00 34.31 428 GLU A CA 1
ATOM 3174 C C . GLU A 1 404 ? 50.074 26.601 25.343 1.00 32.45 428 GLU A C 1
ATOM 3175 O O . GLU A 1 404 ? 49.698 27.733 25.655 1.00 31.86 428 GLU A O 1
ATOM 3181 N N . HIS A 1 405 ? 49.384 25.794 24.536 1.00 33.24 429 HIS A N 1
ATOM 3182 C CA . HIS A 1 405 ? 48.059 26.157 24.027 1.00 35.45 429 HIS A CA 1
ATOM 3183 C C . HIS A 1 405 ? 47.106 26.401 25.199 1.00 31.29 429 HIS A C 1
ATOM 3184 O O . HIS A 1 405 ? 46.366 27.383 25.203 1.00 29.51 429 HIS A O 1
ATOM 3191 N N . PHE A 1 406 ? 47.165 25.532 26.207 1.00 28.79 430 PHE A N 1
ATOM 3192 C CA . PHE A 1 406 ? 46.324 25.659 27.403 1.00 29.21 430 PHE A CA 1
ATOM 3193 C C . PHE A 1 406 ? 46.658 26.921 28.194 1.00 30.67 430 PHE A C 1
ATOM 3194 O O . PHE A 1 406 ? 45.760 27.665 28.587 1.00 35.15 430 PHE A O 1
ATOM 3202 N N . LEU A 1 407 ? 47.944 27.174 28.413 1.00 30.99 431 LEU A N 1
ATOM 3203 C CA . LEU A 1 407 ? 48.372 28.382 29.129 1.00 32.97 431 LEU A CA 1
ATOM 3204 C C . LEU A 1 407 ? 48.006 29.683 28.402 1.00 35.18 431 LEU A C 1
ATOM 3205 O O . LEU A 1 407 ? 47.747 30.697 29.047 1.00 36.65 431 LEU A O 1
ATOM 3210 N N . ASP A 1 408 ? 48.004 29.661 27.071 1.00 37.52 432 ASP A N 1
ATOM 3211 C CA . ASP A 1 408 ? 47.509 30.801 26.282 1.00 39.52 432 ASP A CA 1
ATOM 3212 C C . ASP A 1 408 ? 46.032 31.012 26.519 1.00 39.84 432 ASP A C 1
ATOM 3213 O O . ASP A 1 408 ? 45.590 32.117 26.823 1.00 38.83 432 ASP A O 1
ATOM 3218 N N . TYR A 1 409 ? 45.262 29.943 26.364 1.00 38.69 433 TYR A N 1
ATOM 3219 C CA . TYR A 1 409 ? 43.821 30.077 26.401 1.00 42.73 433 TYR A CA 1
ATOM 3220 C C . TYR A 1 409 ? 43.280 30.402 27.788 1.00 40.74 433 TYR A C 1
ATOM 3221 O O . TYR A 1 409 ? 42.163 30.911 27.905 1.00 38.81 433 TYR A O 1
ATOM 3230 N N . LEU A 1 410 ? 44.079 30.165 28.824 1.00 38.89 434 LEU A N 1
ATOM 3231 C CA . LEU A 1 410 ? 43.753 30.677 30.155 1.00 39.47 434 LEU A CA 1
ATOM 3232 C C . LEU A 1 410 ? 43.598 32.196 30.135 1.00 41.04 434 LEU A C 1
ATOM 3233 O O . LEU A 1 410 ? 42.719 32.729 30.807 1.00 40.60 434 LEU A O 1
ATOM 3238 N N . LYS A 1 411 ? 44.442 32.884 29.362 1.00 45.92 435 LYS A N 1
ATOM 3239 C CA . LYS A 1 411 ? 44.406 34.354 29.282 1.00 51.17 435 LYS A CA 1
ATOM 3240 C C . LYS A 1 411 ? 43.022 34.869 28.885 1.00 55.65 435 LYS A C 1
ATOM 3241 O O . LYS A 1 411 ? 42.482 35.796 29.497 1.00 54.95 435 LYS A O 1
ATOM 3247 N N . GLU A 1 412 ? 42.468 34.266 27.838 1.00 59.99 436 GLU A N 1
ATOM 3248 C CA . GLU A 1 412 ? 41.175 34.674 27.310 1.00 66.07 436 GLU A CA 1
ATOM 3249 C C . GLU A 1 412 ? 40.046 34.113 28.167 1.00 62.38 436 GLU A C 1
ATOM 3250 O O . GLU A 1 412 ? 38.944 34.654 28.177 1.00 68.84 436 GLU A O 1
ATOM 3256 N N . GLY A 1 413 ? 40.327 33.025 28.882 1.00 61.20 437 GLY A N 1
ATOM 3257 C CA . GLY A 1 413 ? 39.348 32.387 29.764 1.00 60.57 437 GLY A CA 1
ATOM 3258 C C . GLY A 1 413 ? 38.450 31.396 29.044 1.00 60.71 437 GLY A C 1
ATOM 3259 O O . GLY A 1 413 ? 37.740 30.620 29.684 1.00 62.95 437 GLY A O 1
ATOM 3260 N N . LYS A 1 414 ? 38.501 31.410 27.714 1.00 59.30 438 LYS A N 1
ATOM 3261 C CA . LYS A 1 414 ? 37.596 30.635 26.886 1.00 61.38 438 LYS A CA 1
ATOM 3262 C C . LYS A 1 414 ? 38.366 29.905 25.785 1.00 55.86 438 LYS A C 1
ATOM 3263 O O . LYS A 1 414 ? 39.232 30.484 25.128 1.00 53.11 438 LYS A O 1
ATOM 3269 N N . LEU A 1 415 ? 38.036 28.633 25.589 1.00 50.07 439 LEU A N 1
ATOM 3270 C CA . LEU A 1 415 ? 38.543 27.860 24.459 1.00 48.74 439 LEU A CA 1
ATOM 3271 C C . LEU A 1 415 ? 37.769 28.211 23.193 1.00 42.54 439 LEU A C 1
ATOM 3272 O O . LEU A 1 415 ? 36.691 28.778 23.272 1.00 39.93 439 LEU A O 1
ATOM 3277 N N . PRO A 1 416 ? 38.315 27.869 22.014 1.00 44.96 440 PRO A N 1
ATOM 3278 C CA . PRO A 1 416 ? 37.529 28.034 20.785 1.00 44.25 440 PRO A CA 1
ATOM 3279 C C . PRO A 1 416 ? 36.232 27.206 20.766 1.00 43.47 440 PRO A C 1
ATOM 3280 O O . PRO A 1 416 ? 36.156 26.143 21.390 1.00 44.38 440 PRO A O 1
ATOM 3284 N N . ASP A 1 417 ? 35.244 27.718 20.036 1.00 42.44 441 ASP A N 1
ATOM 3285 C CA . ASP A 1 417 ? 33.887 27.165 19.941 1.00 46.44 441 ASP A CA 1
ATOM 3286 C C . ASP A 1 417 ? 33.778 25.652 20.005 1.00 41.19 441 ASP A C 1
ATOM 3287 O O . ASP A 1 417 ? 33.002 25.106 20.787 1.00 39.73 441 ASP A O 1
ATOM 3292 N N . TRP A 1 418 ? 34.540 24.989 19.147 1.00 35.62 442 TRP A N 1
ATOM 3293 C CA . TRP A 1 418 ? 34.351 23.561 18.892 1.00 33.04 442 TRP A CA 1
ATOM 3294 C C . TRP A 1 418 ? 34.903 22.636 19.984 1.00 30.76 442 TRP A C 1
ATOM 3295 O O . TRP A 1 418 ? 34.509 21.474 20.052 1.00 31.55 442 TRP A O 1
ATOM 3306 N N . GLU A 1 419 ? 35.785 23.143 20.845 1.00 30.39 443 GLU A N 1
ATOM 3307 C CA . GLU A 1 419 ? 36.554 22.277 21.755 1.00 29.48 443 GLU A CA 1
ATOM 3308 C C . GLU A 1 419 ? 35.713 21.507 22.785 1.00 28.33 443 GLU A C 1
ATOM 3309 O O . GLU A 1 419 ? 35.832 20.288 22.882 1.00 27.85 443 GLU A O 1
ATOM 3315 N N . VAL A 1 420 ? 34.878 22.203 23.551 1.00 27.98 444 VAL A N 1
ATOM 3316 C CA . VAL A 1 420 ? 34.080 21.544 24.579 1.00 28.52 444 VAL A CA 1
ATOM 3317 C C . VAL A 1 420 ? 33.060 20.591 23.961 1.00 29.03 444 VAL A C 1
ATOM 3318 O O . VAL A 1 420 ? 33.042 19.403 24.307 1.00 30.19 444 VAL A O 1
ATOM 3322 N N . PRO A 1 421 ? 32.227 21.081 23.028 1.00 29.33 445 PRO A N 1
ATOM 3323 C CA . PRO A 1 421 ? 31.281 20.129 22.435 1.00 29.96 445 PRO A CA 1
ATOM 3324 C C . PRO A 1 421 ? 31.964 18.905 21.797 1.00 27.86 445 PRO A C 1
ATOM 3325 O O . PRO A 1 421 ? 31.443 17.804 21.902 1.00 26.73 445 PRO A O 1
ATOM 3329 N N . ASN A 1 422 ? 33.125 19.095 21.175 1.00 27.25 446 ASN A N 1
ATOM 3330 C CA . ASN A 1 422 ? 33.844 17.982 20.538 1.00 26.18 446 ASN A CA 1
ATOM 3331 C C . ASN A 1 422 ? 34.558 17.040 21.505 1.00 25.20 446 ASN A C 1
ATOM 3332 O O . ASN A 1 422 ? 34.692 15.847 21.203 1.00 27.48 446 ASN A O 1
ATOM 3345 N N . LEU A 1 424 ? 33.199 16.407 24.411 1.00 26.90 448 LEU A N 1
ATOM 3346 C CA . LEU A 1 424 ? 32.013 15.644 24.788 1.00 28.22 448 LEU A CA 1
ATOM 3347 C C . LEU A 1 424 ? 31.595 14.624 23.726 1.00 28.67 448 LEU A C 1
ATOM 3348 O O . LEU A 1 424 ? 31.281 13.489 24.062 1.00 29.31 448 LEU A O 1
ATOM 3353 N N . ALA A 1 425 ? 31.597 15.011 22.451 1.00 29.27 449 ALA A N 1
ATOM 3354 C CA . ALA A 1 425 ? 31.252 14.065 21.380 1.00 30.34 449 ALA A CA 1
ATOM 3355 C C . ALA A 1 425 ? 32.218 12.891 21.362 1.00 30.10 449 ALA A C 1
ATOM 3356 O O . ALA A 1 425 ? 31.817 11.746 21.151 1.00 32.41 449 ALA A O 1
ATOM 3358 N N . LYS A 1 426 ? 33.486 13.195 21.616 1.00 28.31 450 LYS A N 1
ATOM 3359 C CA . LYS A 1 426 ? 34.544 12.208 21.647 1.00 27.06 450 LYS A CA 1
ATOM 3360 C C . LYS A 1 426 ? 34.277 11.186 22.739 1.00 26.61 450 LYS A C 1
ATOM 3361 O O . LYS A 1 426 ? 34.277 9.979 22.480 1.00 26.65 450 LYS A O 1
ATOM 3367 N N . TYR A 1 427 ? 34.068 11.680 23.958 1.00 25.54 451 TYR A N 1
ATOM 3368 C CA . TYR A 1 427 ? 33.833 10.819 25.115 1.00 26.81 451 TYR A CA 1
ATOM 3369 C C . TYR A 1 427 ? 32.479 10.114 25.056 1.00 28.29 451 TYR A C 1
ATOM 3370 O O . TYR A 1 427 ? 32.342 8.995 25.563 1.00 29.37 451 TYR A O 1
ATOM 3379 N N . TYR A 1 428 ? 31.485 10.747 24.436 1.00 28.81 452 TYR A N 1
ATOM 3380 C CA . TYR A 1 428 ? 30.222 10.059 24.168 1.00 29.56 452 TYR A CA 1
ATOM 3381 C C . TYR A 1 428 ? 30.484 8.834 23.298 1.00 30.27 452 TYR A C 1
ATOM 3382 O O . TYR A 1 428 ? 29.976 7.745 23.575 1.00 30.65 452 TYR A O 1
ATOM 3391 N N . THR A 1 429 ? 31.285 9.018 22.249 1.00 30.04 453 THR A N 1
ATOM 3392 C CA . THR A 1 429 ? 31.626 7.924 21.342 1.00 30.23 453 THR A CA 1
ATOM 3393 C C . THR A 1 429 ? 32.296 6.763 22.089 1.00 30.29 453 THR A C 1
ATOM 3394 O O . THR A 1 429 ? 31.859 5.616 21.970 1.00 33.13 453 THR A O 1
ATOM 3398 N N . THR A 1 430 ? 33.325 7.053 22.884 1.00 28.99 454 THR A N 1
ATOM 3399 C CA . THR A 1 430 ? 34.079 5.982 23.544 1.00 27.83 454 THR A CA 1
ATOM 3400 C C . THR A 1 430 ? 33.288 5.249 24.623 1.00 29.39 454 THR A C 1
ATOM 3401 O O . THR A 1 430 ? 33.294 4.016 24.658 1.00 28.99 454 THR A O 1
ATOM 3405 N N . THR A 1 431 ? 32.621 5.991 25.503 1.00 29.73 455 THR A N 1
ATOM 3406 C CA . THR A 1 431 ? 31.870 5.361 26.598 1.00 31.41 455 THR A CA 1
ATOM 3407 C C . THR A 1 431 ? 30.637 4.586 26.104 1.00 33.19 455 THR A C 1
ATOM 3408 O O . THR A 1 431 ? 30.297 3.544 26.660 1.00 33.99 455 THR A O 1
ATOM 3412 N N . SER A 1 432 ? 29.985 5.083 25.053 1.00 36.20 456 SER A N 1
ATOM 3413 C CA . SER A 1 432 ? 28.868 4.368 24.422 1.00 38.19 456 SER A CA 1
ATOM 3414 C C . SER A 1 432 ? 29.313 3.046 23.804 1.00 38.57 456 SER A C 1
ATOM 3415 O O . SER A 1 432 ? 28.576 2.059 23.839 1.00 40.83 456 SER A O 1
ATOM 3418 N N . ALA A 1 433 ? 30.514 3.035 23.234 1.00 36.99 457 ALA A N 1
ATOM 3419 C CA . ALA A 1 433 ? 31.072 1.830 22.632 1.00 35.58 457 ALA A CA 1
ATOM 3420 C C . ALA A 1 433 ? 31.356 0.771 23.695 1.00 35.37 457 ALA A C 1
ATOM 3421 O O . ALA A 1 433 ? 31.148 -0.421 23.459 1.00 34.91 457 ALA A O 1
ATOM 3423 N N . LEU A 1 434 ? 31.821 1.201 24.866 1.00 33.38 458 LEU A N 1
ATOM 3424 C CA . LEU A 1 434 ? 32.054 0.264 25.964 1.00 34.23 458 LEU A CA 1
ATOM 3425 C C . LEU A 1 434 ? 30.776 -0.486 26.312 1.00 35.09 458 LEU A C 1
ATOM 3426 O O . LEU A 1 434 ? 30.794 -1.695 26.485 1.00 34.74 458 LEU A O 1
ATOM 3431 N N . ASP A 1 435 ? 29.671 0.243 26.415 1.00 38.21 459 ASP A N 1
ATOM 3432 C CA . ASP A 1 435 ? 28.361 -0.351 26.714 1.00 39.56 459 ASP A CA 1
ATOM 3433 C C . ASP A 1 435 ? 27.888 -1.317 25.625 1.00 41.49 459 ASP A C 1
ATOM 3434 O O . ASP A 1 435 ? 27.420 -2.413 25.925 1.00 42.55 459 ASP A O 1
ATOM 3447 N N . ALA A 1 437 ? 29.821 -2.819 23.417 1.00 39.88 461 ALA A N 1
ATOM 3448 C CA . ALA A 1 437 ? 30.753 -3.943 23.466 1.00 40.97 461 ALA A CA 1
ATOM 3449 C C . ALA A 1 437 ? 30.403 -4.916 24.585 1.00 43.01 461 ALA A C 1
ATOM 3450 O O . ALA A 1 437 ? 30.528 -6.124 24.420 1.00 45.83 461 ALA A O 1
ATOM 3452 N N . LYS A 1 438 ? 29.952 -4.381 25.714 1.00 45.10 462 LYS A N 1
ATOM 3453 C CA . LYS A 1 438 ? 29.595 -5.197 26.876 1.00 48.07 462 LYS A CA 1
ATOM 3454 C C . LYS A 1 438 ? 28.231 -5.869 26.768 1.00 49.41 462 LYS A C 1
ATOM 3455 O O . LYS A 1 438 ? 27.951 -6.803 27.511 1.00 50.08 462 LYS A O 1
ATOM 3461 N N . ALA A 1 439 ? 27.383 -5.382 25.865 1.00 52.14 463 ALA A N 1
ATOM 3462 C CA . ALA A 1 439 ? 26.047 -5.948 25.661 1.00 52.24 463 ALA A CA 1
ATOM 3463 C C . ALA A 1 439 ? 26.071 -7.206 24.780 1.00 55.35 463 ALA A C 1
ATOM 3464 O O . ALA A 1 439 ? 25.089 -7.942 24.723 1.00 57.10 463 ALA A O 1
ATOM 3466 N N . LYS A 1 440 ? 27.187 -7.446 24.096 1.00 57.32 464 LYS A N 1
ATOM 3467 C CA . LYS A 1 440 ? 27.367 -8.668 23.311 1.00 64.16 464 LYS A CA 1
ATOM 3468 C C . LYS A 1 440 ? 27.708 -9.891 24.166 1.00 71.89 464 LYS A C 1
ATOM 3469 O O . LYS A 1 440 ? 27.528 -11.020 23.716 1.00 76.00 464 LYS A O 1
ATOM 3475 N N . THR A 1 441 ? 28.213 -9.662 25.379 1.00 81.92 465 THR A N 1
ATOM 3476 C CA . THR A 1 441 ? 28.773 -10.733 26.219 1.00 89.80 465 THR A CA 1
ATOM 3477 C C . THR A 1 441 ? 27.718 -11.783 26.607 1.00 94.25 465 THR A C 1
ATOM 3478 O O . THR A 1 441 ? 26.948 -11.609 27.555 1.00 92.73 465 THR A O 1
#

B-factor: mean 41.84, std 13.48, range [17.69, 117.14]

Solvent-accessible surface area: 18970 Å² total

Sequence (429 aa):
EGFTGAPGEVKLITLDPGHFFHAALVQKVSYPQVSKDVYVYAPTGFDVDEHLKRIQGFNTRAENPTAWNEIVYTGDDYLEKLAEKKGNVIQAGNNGKKTEYIKKTLEAGINVLSDKPAINSQSFKLLEECFAIAKQKNILYDITERNEITTLQRELSTIPAVYGEQLKGSPEEPAIVKESVHHLFKLVDNKPLTRPVWYLDVNQQGEGIVDVTTHLVDLVQWEAFPDQIIDYRKDIELIDANRWTTSISPEEFKQVTGTDAYPDFLKKDVENDTLKVYCNGDIVYKIKGVTAKVSVIWNYTFPKGGGDTHFFSVKGSKADLVIRQGKEQNYQPELFVEAVKGVDLAAYEKDLTASEKVSAEYPGVALNKVGDGVWQVEIPAKYRVGHEAHFGQVTEHFLDYLKEGKLPDWEVPNLAKYYTTTSALDAKAKT

Secondary structure (DSSP, 8-state):
----S-TT-B--EEESB-SHHHHHTTSS--TTB-SEEEEEE-SSHHHHHHHHHHHHHHH-SSS----EEEEEESTTTTT---S------B-B-HHHHHHHHHHHHHTT---EE-----SHHHHHHHHHHHHHHHHTT--EE--GGGSS---HHHHHT-HHHH-SBP-B-SSSBSEEEEEEEES--BSSSSB----GGGG-HHHH--GGGTTHHHHHHHHHHHHSTTPPP-HHHHEEEEEEEEEEEEE-HHHHHHHHSSPS--GGGGGGBSSS-EEEEEEEEEEEEETTEEEEEEEEEES-PPSS---EEEE--BSSEEEEEEESGGGTTS-EEEEEEPTTS-HHHHHHHHHH--HHHHHSTT-EEEEEETTEEEEE--GGG---HHHHHHHHHHHHHHHHHHS---TTTTT--HHHHHHHHHH--TT--

CATH classification: 3.40.50.720